Protein 4CHL (pdb70)

Radius of gyration: 22.46 Å; Cα contacts (8 Å, |Δi|>4): 1133; chains: 2; bounding box: 55×58×50 Å

CATH classification: 3.60.15.10

Foldseek 3Di:
DPADDKDWDWDADPPLQFTKIWIARLVQLEIEIEQAAQVCLVVVLVVSVVSVHQYAEHEYQAQDQRGAGNRVVNCVSRPNHWYEFAVQRLADTPYHDDQQDWDDTPPKIWHWHQQAALANGGIWTAIPVLQEIEGEQLDDDLEGHQQPDNVGALLSSLCSCVPPPLVGDFNRKYAYRGDDPPDGIDTSVCCCPRNPQSVDDSVSNRPVSVVPPDDDHPRRVFRRVCRSHCDTD/DDPDDDWDWDWDADPPLQFIKIWTADLVVQEIEIEQAFQVCLVVVLVVSVVSVHAYQEYEYQAQDQRGQGNRVVNCVSHPNYWYEFAVQNLADTRYHDDQQDWDDHDPKIWHWHQQAALENGGTKTAIPVLQEIEREQLDDDLEGHAQPDNVGHLLSSLCSCVVPPLPGDFNRKYAYRHDDDPDGIDGSVCCCVRNPQSVDDSVSNRVVSVPPPDDDHPRNVPRRVCRSHCDDDDD

Organism: Homo sapiens (NCBI:txid9606)

Structure (mmCIF, N/CA/C/O backbone):
data_4CHL
#
_entry.id   4CHL
#
_cell.length_a   73.940
_cell.length_b   124.930
_cell.length_c   63.090
_cell.angle_alpha   90.00
_cell.angle_beta   90.00
_cell.angle_gamma   90.00
#
_symmetry.space_group_name_H-M   'P 21 21 21'
#
loop_
_entity.id
_entity.type
_entity.pdbx_description
1 polymer 'PERSULFIDE DIOXYGENASE ETHE1, MITOCHONDRIAL'
2 non-polymer 'FE (III) ION'
3 water water
#
loop_
_atom_site.group_PDB
_atom_site.id
_atom_site.type_symbol
_atom_site.label_atom_id
_atom_site.label_alt_id
_atom_site.label_comp_id
_atom_site.label_asym_id
_atom_site.label_entity_id
_atom_site.label_seq_id
_atom_site.pdbx_PDB_ins_code
_atom_site.Cartn_x
_atom_site.Cartn_y
_atom_site.Cartn_z
_atom_site.occupancy
_atom_site.B_iso_or_equiv
_atom_site.auth_seq_id
_atom_site.auth_comp_id
_atom_site.auth_asym_id
_atom_site.auth_atom_id
_atom_site.pdbx_PDB_model_num
ATOM 1 N N . PRO A 1 2 ? 24.784 -46.891 4.935 1.00 89.36 18 PRO A N 1
ATOM 2 C CA . PRO A 1 2 ? 24.365 -46.478 3.593 1.00 89.53 18 PRO A CA 1
ATOM 3 C C . PRO A 1 2 ? 25.405 -45.576 2.928 1.00 88.96 18 PRO A C 1
ATOM 4 O O . PRO A 1 2 ? 25.227 -44.358 2.870 1.00 88.91 18 PRO A O 1
ATOM 8 N N . VAL A 1 3 ? 26.485 -46.182 2.441 1.00 87.51 19 VAL A N 1
ATOM 9 C CA . VAL A 1 3 ? 27.547 -45.445 1.756 1.00 86.56 19 VAL A CA 1
ATOM 10 C C . VAL A 1 3 ? 27.556 -45.760 0.263 1.00 83.23 19 VAL A C 1
ATOM 11 O O . VAL A 1 3 ? 27.811 -44.881 -0.561 1.00 84.15 19 VAL A O 1
ATOM 15 N N . ASP A 1 4 ? 27.285 -47.014 -0.081 1.00 77.83 20 ASP A N 1
ATOM 16 C CA . ASP A 1 4 ? 27.133 -47.400 -1.476 1.00 72.36 20 ASP A CA 1
ATOM 17 C C . ASP A 1 4 ? 25.899 -46.708 -2.039 1.00 67.43 20 ASP A C 1
ATOM 18 O O . ASP A 1 4 ? 24.953 -46.422 -1.305 1.00 65.24 20 ASP A O 1
ATOM 20 N N . ALA A 1 5 ? 25.913 -46.431 -3.338 1.00 66.81 21 ALA A N 1
ATOM 21 C CA . ALA A 1 5 ? 24.810 -45.717 -3.971 1.00 65.49 21 ALA A CA 1
ATOM 22 C C . ALA A 1 5 ? 23.549 -46.573 -3.963 1.00 63.84 21 ALA A C 1
ATOM 23 O O . ALA A 1 5 ? 23.631 -47.802 -3.978 1.00 65.40 21 ALA A O 1
ATOM 25 N N . PRO A 1 6 ? 22.372 -45.929 -3.941 1.00 60.67 22 PRO A N 1
ATOM 26 C CA . PRO A 1 6 ? 21.130 -46.705 -3.947 1.00 59.30 22 PRO A CA 1
ATOM 27 C C . PRO A 1 6 ? 20.876 -47.336 -5.311 1.00 57.90 22 PRO A C 1
ATOM 28 O O . PRO A 1 6 ? 21.415 -46.863 -6.313 1.00 57.88 22 PRO A O 1
ATOM 32 N N . ILE A 1 7 ? 20.071 -48.391 -5.347 1.00 53.52 23 ILE A N 1
ATOM 33 C CA . ILE A 1 7 ? 19.754 -49.051 -6.604 1.00 51.92 23 ILE A CA 1
ATOM 34 C C . ILE A 1 7 ? 18.946 -48.116 -7.493 1.00 50.07 23 ILE A C 1
ATOM 35 O O . ILE A 1 7 ? 18.130 -47.335 -7.003 1.00 49.77 23 ILE A O 1
ATOM 40 N N . LEU A 1 8 ? 19.189 -48.184 -8.797 1.00 49.12 24 LEU A N 1
ATOM 41 C CA . LEU A 1 8 ? 18.371 -47.455 -9.753 1.00 47.45 24 LEU A CA 1
ATOM 42 C C . LEU A 1 8 ? 17.174 -48.325 -10.107 1.00 48.13 24 LEU A C 1
ATOM 43 O O . LEU A 1 8 ? 17.319 -49.522 -10.359 1.00 47.39 24 LEU A O 1
ATOM 48 N N . LEU A 1 9 ? 15.993 -47.716 -10.114 1.00 47.66 25 LEU A N 1
ATOM 49 C CA . LEU A 1 9 ? 14.763 -48.424 -10.438 1.00 44.33 25 LEU A CA 1
ATOM 50 C C . LEU A 1 9 ? 13.826 -47.531 -11.238 1.00 42.16 25 LEU A C 1
ATOM 51 O O . LEU A 1 9 ? 13.499 -46.422 -10.814 1.00 42.98 25 LEU A O 1
ATOM 56 N N . ARG A 1 10 ? 13.402 -48.025 -12.398 1.00 40.59 26 ARG A N 1
ATOM 57 C CA . ARG A 1 10 ? 12.435 -47.321 -13.234 1.00 38.82 26 ARG A CA 1
ATOM 58 C C . ARG A 1 10 ? 11.310 -48.256 -13.649 1.00 39.36 26 ARG A C 1
ATOM 59 O O . ARG A 1 10 ? 11.550 -49.329 -14.201 1.00 42.39 26 ARG A O 1
ATOM 67 N N . GLN A 1 11 ? 10.083 -47.831 -13.376 1.00 37.55 27 GLN A N 1
ATOM 68 C CA . GLN A 1 11 ? 8.896 -48.599 -13.714 1.00 36.19 27 GLN A CA 1
ATOM 69 C C . GLN A 1 11 ? 8.214 -47.974 -14.924 1.00 35.05 27 GLN A C 1
ATOM 70 O O . GLN A 1 11 ? 7.713 -46.857 -14.842 1.00 35.81 27 GLN A O 1
ATOM 76 N N . MET A 1 12 ? 8.208 -48.690 -16.046 1.00 36.15 28 MET A N 1
ATOM 77 C CA . MET A 1 12 ? 7.487 -48.246 -17.237 1.00 36.76 28 MET A CA 1
ATOM 78 C C . MET A 1 12 ? 6.150 -48.956 -17.339 1.00 36.60 28 MET A C 1
ATOM 79 O O . MET A 1 12 ? 5.992 -50.070 -16.837 1.00 33.71 28 MET A O 1
ATOM 84 N N . PHE A 1 13 ? 5.199 -48.309 -18.005 1.00 37.00 29 PHE A N 1
ATOM 85 C CA . PHE A 1 13 ? 3.840 -48.825 -18.116 1.00 39.18 29 PHE A CA 1
ATOM 86 C C . PHE A 1 13 ? 3.365 -48.837 -19.567 1.00 42.27 29 PHE A C 1
ATOM 87 O O . PHE A 1 13 ? 3.475 -47.833 -20.272 1.00 42.77 29 PHE A O 1
ATOM 95 N N . GLU A 1 14 ? 2.846 -49.983 -20.005 1.00 42.69 30 GLU A N 1
ATOM 96 C CA . GLU A 1 14 ? 2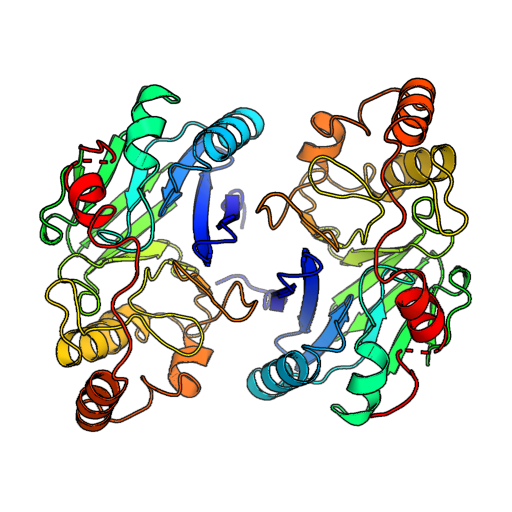.308 -50.129 -21.353 1.00 45.14 30 GLU A CA 1
ATOM 97 C C . GLU A 1 14 ? 0.779 -50.083 -21.275 1.00 44.87 30 GLU A C 1
ATOM 98 O O . GLU A 1 14 ? 0.156 -51.027 -20.785 1.00 43.45 30 GLU A O 1
ATOM 104 N N . PRO A 1 15 ? 0.167 -48.984 -21.760 1.00 40.31 31 PRO A N 1
ATOM 105 C CA . PRO A 1 15 ? -1.251 -48.712 -21.475 1.00 41.77 31 PRO A CA 1
ATOM 106 C C . PRO A 1 15 ? -2.265 -49.770 -21.937 1.00 42.67 31 PRO A C 1
ATOM 107 O O . PRO A 1 15 ? -3.155 -50.106 -21.154 1.00 43.94 31 PRO A O 1
ATOM 111 N N . VAL A 1 16 ? -2.154 -50.283 -23.160 1.00 42.17 32 VAL A N 1
ATOM 112 C CA . VAL A 1 16 ? -3.169 -51.210 -23.668 1.00 45.47 32 VAL A CA 1
ATOM 113 C C . VAL A 1 16 ? -3.085 -52.570 -22.973 1.00 47.82 32 VAL A C 1
ATOM 114 O O . VAL A 1 16 ? -4.105 -53.164 -22.628 1.00 51.11 32 VAL A O 1
ATOM 118 N N . SER A 1 17 ? -1.864 -53.047 -22.763 1.00 46.51 33 SER A N 1
ATOM 119 C CA . SER A 1 17 ? -1.635 -54.338 -22.126 1.00 43.74 33 SER A CA 1
ATOM 120 C C . SER A 1 17 ? -1.695 -54.223 -20.608 1.00 42.23 33 SER A C 1
ATOM 121 O O . SER A 1 17 ? -1.873 -55.222 -19.911 1.00 38.35 33 SER A O 1
ATOM 124 N N . CYS A 1 18 ? -1.548 -52.996 -20.112 1.00 41.90 34 CYS A N 1
ATOM 125 C CA . CYS A 1 18 ? -1.427 -52.728 -18.681 1.00 39.55 34 CYS A CA 1
ATOM 126 C C . CYS A 1 18 ? -0.216 -53.445 -18.082 1.00 37.34 34 CYS A C 1
ATOM 127 O O . CYS A 1 18 ? -0.245 -53.861 -16.927 1.00 39.06 34 CYS A O 1
ATOM 130 N N . THR A 1 19 ? 0.849 -53.571 -18.869 1.00 36.66 35 THR A N 1
ATOM 131 C CA . THR A 1 19 ? 2.060 -54.266 -18.431 1.00 38.37 35 THR A CA 1
ATOM 132 C C . THR A 1 19 ? 3.063 -53.323 -17.773 1.00 39.02 35 THR A C 1
ATOM 133 O O . THR A 1 19 ? 3.212 -52.171 -18.185 1.00 41.23 35 THR A O 1
ATOM 137 N N . PHE A 1 20 ? 3.749 -53.829 -16.750 1.00 38.35 36 PHE A N 1
ATOM 138 C CA . PHE A 1 20 ? 4.830 -53.097 -16.096 1.00 39.22 36 PHE A CA 1
ATOM 139 C C . PHE A 1 20 ? 6.193 -53.670 -16.478 1.00 38.04 36 PHE A C 1
ATOM 140 O O . PHE A 1 20 ? 6.498 -54.820 -16.167 1.00 39.94 36 PHE A O 1
ATOM 148 N N . THR A 1 21 ? 7.004 -52.860 -17.151 1.00 35.58 37 THR A N 1
ATOM 149 C CA . THR A 1 21 ? 8.400 -53.193 -17.410 1.00 33.58 37 THR A CA 1
ATOM 150 C C . THR A 1 21 ? 9.247 -52.524 -16.336 1.00 33.13 37 THR A C 1
ATOM 151 O O . THR A 1 21 ? 8.993 -51.375 -15.974 1.00 35.20 37 THR A O 1
ATOM 155 N N . TYR A 1 22 ? 10.247 -53.238 -15.827 1.00 31.67 38 TYR A N 1
ATOM 156 C CA . TYR A 1 22 ? 11.107 -52.712 -14.768 1.00 33.74 38 TYR A CA 1
ATOM 157 C C . TYR A 1 22 ? 12.576 -52.704 -15.168 1.00 36.04 38 TYR A C 1
ATOM 158 O O . TYR A 1 22 ? 13.148 -53.746 -15.486 1.00 36.48 38 TYR A O 1
ATOM 167 N N . LEU A 1 23 ? 13.177 -51.518 -15.141 1.00 38.60 39 LEU A N 1
ATOM 168 C CA . LEU A 1 23 ? 14.611 -51.364 -15.359 1.00 38.24 39 LEU A CA 1
ATOM 169 C C . LEU A 1 23 ? 15.322 -51.238 -14.018 1.00 38.94 39 LEU A C 1
ATOM 170 O O . LEU A 1 23 ? 15.041 -50.327 -13.245 1.00 40.63 39 LEU A O 1
ATOM 175 N N . LEU A 1 24 ? 16.237 -52.165 -13.750 1.00 42.80 40 LEU A N 1
ATOM 176 C CA . LEU A 1 24 ? 17.053 -52.142 -12.540 1.00 46.42 40 LEU A CA 1
ATOM 177 C C . LEU A 1 24 ? 18.511 -51.955 -12.930 1.00 44.32 40 LEU A C 1
ATOM 178 O O . LEU A 1 24 ? 18.994 -52.611 -13.852 1.00 42.44 40 LEU A O 1
ATOM 183 N N . GLY A 1 25 ? 19.210 -51.068 -12.226 1.00 43.87 41 GLY A N 1
ATOM 184 C CA . GLY A 1 25 ? 20.602 -50.789 -12.535 1.00 42.71 41 GLY A CA 1
ATOM 185 C C . GLY A 1 25 ? 21.458 -50.448 -11.333 1.00 41.18 41 GLY A C 1
ATOM 186 O O . GLY A 1 25 ? 20.958 -49.992 -10.304 1.00 38.83 41 GLY A O 1
ATOM 187 N N . ASP A 1 26 ? 22.760 -50.686 -11.476 1.00 43.31 42 ASP A N 1
ATOM 188 C CA . ASP A 1 26 ? 23.751 -50.275 -10.490 1.00 47.26 42 ASP A CA 1
ATOM 189 C C . ASP A 1 26 ? 24.390 -48.978 -10.975 1.00 50.04 42 ASP A C 1
ATOM 190 O O . ASP A 1 26 ? 25.020 -48.947 -12.032 1.00 49.55 42 ASP A O 1
ATOM 195 N N . ARG A 1 27 ? 24.226 -47.911 -10.200 1.00 53.79 43 ARG A N 1
ATOM 196 C CA . ARG A 1 27 ? 24.693 -46.589 -10.607 1.00 57.61 43 ARG A CA 1
ATOM 197 C C . ARG A 1 27 ? 26.212 -46.526 -10.737 1.00 58.17 43 ARG A C 1
ATOM 198 O O . ARG A 1 27 ? 26.739 -45.786 -11.568 1.00 57.77 43 ARG A O 1
ATOM 206 N N . GLU A 1 28 ? 26.910 -47.306 -9.919 1.00 58.69 44 GLU A N 1
ATOM 207 C CA . GLU A 1 28 ? 28.368 -47.263 -9.870 1.00 58.04 44 GLU A CA 1
ATOM 208 C C . GLU A 1 28 ? 29.006 -48.217 -10.880 1.00 51.37 44 GLU A C 1
ATOM 209 O O . GLU A 1 28 ? 30.078 -47.940 -11.416 1.00 48.73 44 GLU A O 1
ATOM 215 N N . SER A 1 29 ? 28.338 -49.337 -11.137 1.00 49.55 45 SER A N 1
ATOM 216 C CA . SER A 1 29 ? 28.824 -50.330 -12.090 1.00 46.71 45 SER A CA 1
ATOM 217 C C . SER A 1 29 ? 28.256 -50.096 -13.486 1.00 44.24 45 SER A C 1
ATOM 218 O O . SER A 1 29 ? 28.792 -50.601 -14.473 1.00 41.45 45 SER A O 1
ATOM 221 N N . ARG A 1 30 ? 27.167 -49.335 -13.558 1.00 48.23 46 ARG A N 1
ATOM 222 C CA . ARG A 1 30 ? 26.497 -49.043 -14.823 1.00 51.06 46 ARG A CA 1
ATOM 223 C C . ARG A 1 30 ? 25.898 -50.300 -15.457 1.00 53.82 46 ARG A C 1
ATOM 224 O O . ARG A 1 30 ? 25.513 -50.288 -16.626 1.00 55.86 46 ARG A O 1
ATOM 226 N N . GLU A 1 31 ? 25.815 -51.377 -14.679 1.00 53.37 47 GLU A N 1
ATOM 227 C CA . GLU A 1 31 ? 25.243 -52.633 -15.152 1.00 51.34 47 GLU A CA 1
ATOM 228 C C . GLU A 1 31 ? 23.763 -52.693 -14.808 1.00 46.95 47 GLU A C 1
ATOM 229 O O . GLU A 1 31 ? 23.361 -52.289 -13.715 1.00 44.99 47 GLU A O 1
ATOM 235 N N . ALA A 1 32 ? 22.957 -53.204 -15.737 1.00 44.64 48 ALA A N 1
ATOM 236 C CA . ALA A 1 32 ? 21.506 -53.182 -15.583 1.00 42.51 48 ALA A CA 1
ATOM 237 C C . ALA A 1 32 ? 20.831 -54.464 -16.057 1.00 44.32 48 ALA A C 1
ATOM 238 O O . ALA A 1 32 ? 21.402 -55.246 -16.821 1.00 44.68 48 ALA A O 1
ATOM 240 N N . VAL A 1 33 ? 19.604 -54.663 -15.582 1.00 44.43 49 VAL A N 1
ATOM 241 C CA . VAL A 1 33 ? 18.735 -55.730 -16.060 1.00 42.61 49 VAL A CA 1
ATOM 242 C C . VAL A 1 33 ? 17.366 -55.130 -16.351 1.00 41.72 49 VAL A C 1
ATOM 243 O O . VAL A 1 33 ? 17.077 -54.006 -15.937 1.00 40.60 49 VAL A O 1
ATOM 247 N N . LEU A 1 34 ? 16.524 -55.881 -17.053 1.00 40.80 50 LEU A N 1
ATOM 248 C CA . LEU A 1 34 ? 15.224 -55.378 -17.479 1.00 40.08 50 LEU A CA 1
ATOM 249 C C . LEU A 1 34 ? 14.177 -56.485 -17.382 1.00 39.93 50 LEU A C 1
ATOM 250 O O . LEU A 1 34 ? 14.283 -57.508 -18.059 1.00 39.43 50 LEU A O 1
ATOM 255 N N . ILE A 1 35 ? 13.172 -56.272 -16.536 1.00 39.35 51 ILE A N 1
ATOM 256 C CA . ILE A 1 35 ? 12.171 -57.298 -16.246 1.00 37.55 51 ILE A CA 1
ATOM 257 C C . ILE A 1 35 ? 10.897 -57.091 -17.061 1.00 37.07 51 ILE A C 1
ATOM 258 O O . ILE A 1 35 ? 10.296 -56.016 -17.030 1.00 37.72 51 ILE A O 1
ATOM 263 N N . ASP A 1 36 ? 10.491 -58.138 -17.775 1.00 35.86 52 ASP A N 1
ATOM 264 C CA . ASP A 1 36 ? 9.268 -58.127 -18.580 1.00 39.45 52 ASP A CA 1
ATOM 265 C C . ASP A 1 36 ? 9.186 -56.928 -19.524 1.00 40.56 52 ASP A C 1
ATOM 266 O O . ASP A 1 36 ? 8.272 -56.110 -19.420 1.00 39.49 52 ASP A O 1
ATOM 271 N N . PRO A 1 37 ? 10.147 -56.824 -20.453 1.00 41.10 53 PRO A N 1
ATOM 272 C CA . PRO A 1 37 ? 10.119 -55.767 -21.466 1.00 40.75 53 PRO A CA 1
ATOM 273 C C . PRO A 1 37 ? 9.132 -56.109 -22.574 1.00 39.53 53 PRO A C 1
ATOM 274 O O . PRO A 1 37 ? 9.003 -57.278 -22.931 1.00 40.18 53 PRO A O 1
ATOM 278 N N . VAL A 1 38 ? 8.448 -55.101 -23.104 1.00 41.17 54 VAL A N 1
ATOM 279 C CA . VAL A 1 38 ? 7.450 -55.308 -24.148 1.00 40.21 54 VAL A CA 1
ATOM 280 C C . VAL A 1 38 ? 8.022 -54.890 -25.502 1.00 38.53 54 VAL A C 1
ATOM 281 O O . VAL A 1 38 ? 8.838 -53.971 -25.583 1.00 37.83 54 VAL A O 1
ATOM 285 N N . LEU A 1 39 ? 7.594 -55.575 -26.558 1.00 49.56 55 LEU A N 1
ATOM 286 C CA . LEU A 1 39 ? 8.111 -55.332 -27.902 1.00 50.92 55 LEU A CA 1
ATOM 287 C C . LEU A 1 39 ? 7.815 -53.915 -28.392 1.00 49.15 55 LEU A C 1
ATOM 288 O O . LEU A 1 39 ? 8.690 -53.253 -28.952 1.00 48.07 55 LEU A O 1
ATOM 293 N N . GLU A 1 40 ? 6.583 -53.457 -28.189 1.00 49.28 56 GLU A N 1
ATOM 294 C CA . GLU A 1 40 ? 6.153 -52.158 -28.704 1.00 49.93 56 GLU A CA 1
ATOM 295 C C . GLU A 1 40 ? 6.922 -50.999 -28.071 1.00 47.73 56 GLU A C 1
ATOM 296 O O . GLU A 1 40 ? 6.921 -49.890 -28.603 1.00 48.02 56 GLU A O 1
ATOM 298 N N . THR A 1 41 ? 7.575 -51.263 -26.942 1.00 45.19 57 THR A N 1
ATOM 299 C CA . THR A 1 41 ? 8.286 -50.229 -26.194 1.00 45.34 57 THR A CA 1
ATOM 300 C C . THR A 1 41 ? 9.765 -50.565 -25.999 1.00 45.12 57 THR A C 1
ATOM 301 O O . THR A 1 41 ? 10.440 -49.967 -25.159 1.00 43.97 57 THR A O 1
ATOM 305 N N . ALA A 1 42 ? 10.274 -51.514 -26.778 1.00 44.17 58 ALA A N 1
ATOM 306 C CA . ALA A 1 42 ? 11.679 -51.895 -26.671 1.00 43.65 58 ALA A CA 1
ATOM 307 C C . ALA A 1 42 ? 12.618 -50.745 -27.056 1.00 43.09 58 ALA A C 1
ATOM 308 O O . ALA A 1 42 ? 13.550 -50.439 -26.311 1.00 43.16 58 ALA A O 1
ATOM 310 N N . PRO A 1 43 ? 12.384 -50.109 -28.220 1.00 43.15 59 PRO A N 1
ATOM 311 C CA . PRO A 1 43 ? 13.198 -48.941 -28.582 1.00 44.38 59 PRO A CA 1
ATOM 312 C C . PRO A 1 43 ? 13.216 -47.858 -27.502 1.00 44.00 59 PRO A C 1
ATOM 313 O O . PRO A 1 43 ? 14.271 -47.282 -27.229 1.00 43.93 59 PRO A O 1
ATOM 317 N N . ARG A 1 44 ? 12.060 -47.587 -26.905 1.00 43.74 60 ARG A N 1
ATOM 318 C CA . ARG A 1 44 ? 11.974 -46.645 -25.797 1.00 43.54 60 ARG A CA 1
ATOM 319 C C . ARG A 1 44 ? 12.885 -47.092 -24.659 1.00 47.58 60 ARG A C 1
ATOM 320 O O . ARG A 1 44 ? 13.657 -46.297 -24.125 1.00 50.80 60 ARG A O 1
ATOM 328 N N . ASP A 1 45 ? 12.790 -48.367 -24.292 1.00 49.16 61 ASP A N 1
ATOM 329 C CA . ASP A 1 45 ? 13.593 -48.911 -23.202 1.00 49.75 61 ASP A CA 1
ATOM 330 C C . ASP A 1 45 ? 15.083 -48.794 -23.505 1.00 48.30 61 ASP A C 1
ATOM 331 O O . ASP A 1 45 ? 15.868 -48.381 -22.652 1.00 47.72 61 ASP A O 1
ATOM 336 N N . ALA A 1 46 ? 15.465 -49.159 -24.723 1.00 46.61 62 ALA A N 1
ATOM 337 C CA . ALA A 1 46 ? 16.859 -49.095 -25.140 1.00 45.31 62 ALA A CA 1
ATOM 338 C C . ALA A 1 46 ? 17.381 -47.661 -25.090 1.00 45.23 62 ALA A C 1
ATOM 339 O O . ALA A 1 46 ? 18.499 -47.413 -24.636 1.00 45.85 62 ALA A O 1
ATOM 341 N N . GLN A 1 47 ? 16.566 -46.721 -25.558 1.00 43.27 63 GLN A N 1
ATOM 342 C CA . GLN A 1 47 ? 16.955 -45.316 -25.572 1.00 44.60 63 GLN A CA 1
ATOM 343 C C . GLN A 1 47 ? 17.186 -44.802 -24.154 1.00 41.74 63 GLN A C 1
ATOM 344 O O . GLN A 1 47 ? 18.126 -44.046 -23.907 1.00 42.28 63 GLN A O 1
ATOM 350 N N . LEU A 1 48 ? 16.326 -45.213 -23.228 1.00 38.68 64 LEU A N 1
ATOM 351 C CA . LEU A 1 48 ? 16.452 -44.792 -21.837 1.00 38.38 64 LEU A CA 1
ATOM 352 C C . LEU A 1 48 ? 17.728 -45.356 -21.218 1.00 39.49 64 LEU A C 1
ATOM 353 O O . LEU A 1 48 ? 18.400 -44.682 -20.437 1.00 38.67 64 LEU A O 1
ATOM 358 N N . ILE A 1 49 ? 18.052 -46.597 -21.570 1.00 38.29 65 ILE A N 1
ATOM 359 C CA . ILE A 1 49 ? 19.248 -47.255 -21.055 1.00 39.38 65 ILE A CA 1
ATOM 360 C C . ILE A 1 49 ? 20.503 -46.490 -21.469 1.00 42.40 65 ILE A C 1
ATOM 361 O O . ILE A 1 49 ? 21.392 -46.253 -20.651 1.00 41.96 65 ILE A O 1
ATOM 366 N N . LYS A 1 50 ? 20.571 -46.104 -22.739 1.00 46.17 66 LYS A N 1
ATOM 367 C CA . LYS A 1 50 ? 21.702 -45.330 -23.236 1.00 49.97 66 LYS A CA 1
ATOM 368 C C . LYS A 1 50 ? 21.745 -43.950 -22.590 1.00 50.11 66 LYS A C 1
ATOM 369 O O . LYS A 1 50 ? 22.816 -43.467 -22.222 1.00 50.90 66 LYS A O 1
ATOM 375 N N . GLU A 1 51 ? 20.580 -43.321 -22.449 1.00 49.10 67 GLU A N 1
ATOM 376 C CA . GLU A 1 51 ? 20.491 -42.001 -21.828 1.00 47.78 67 GLU A CA 1
ATOM 377 C C . GLU A 1 51 ? 21.004 -42.032 -20.390 1.00 45.97 67 GLU A C 1
ATOM 378 O O . GLU A 1 51 ? 21.664 -41.096 -19.938 1.00 45.33 67 GLU A O 1
ATOM 384 N N . LEU A 1 52 ? 20.700 -43.113 -19.679 1.00 39.66 68 LEU A N 1
ATOM 385 C CA . LEU A 1 52 ? 21.139 -43.276 -18.298 1.00 37.34 68 LEU A CA 1
ATOM 386 C C . LEU A 1 52 ? 22.592 -43.738 -18.221 1.00 37.94 68 LEU A C 1
ATOM 387 O O . LEU A 1 52 ? 23.186 -43.758 -17.142 1.00 39.25 68 LEU A O 1
ATOM 392 N N . GLY A 1 53 ? 23.160 -44.111 -19.365 1.00 36.96 69 GLY A N 1
ATOM 393 C CA . GLY A 1 53 ? 24.545 -44.543 -19.422 1.00 38.07 69 GLY A CA 1
ATOM 394 C C . GLY A 1 53 ? 24.745 -45.923 -18.825 1.00 40.86 69 GLY A C 1
ATOM 395 O O . GLY A 1 53 ? 25.802 -46.223 -18.267 1.00 41.76 69 GLY A O 1
ATOM 396 N N . LEU A 1 54 ? 23.723 -46.764 -18.946 1.00 42.97 70 LEU A N 1
ATOM 397 C CA . LEU A 1 54 ? 23.768 -48.121 -18.414 1.00 43.78 70 LEU A CA 1
ATOM 398 C C . LEU A 1 54 ? 24.101 -49.124 -19.511 1.00 46.01 70 LEU A C 1
ATOM 399 O O . LEU A 1 54 ? 23.959 -48.831 -20.700 1.00 47.16 70 LEU A O 1
ATOM 404 N N . ARG A 1 55 ? 24.552 -50.304 -19.097 1.00 48.29 71 ARG A N 1
ATOM 405 C CA . ARG A 1 55 ? 24.781 -51.415 -20.011 1.00 51.42 71 ARG A CA 1
ATOM 406 C C . ARG A 1 55 ? 23.874 -52.567 -19.608 1.00 47.25 71 ARG A C 1
ATOM 407 O O . ARG A 1 55 ? 24.034 -53.146 -18.534 1.00 45.95 71 ARG A O 1
ATOM 415 N N . LEU A 1 56 ? 22.916 -52.890 -20.470 1.00 44.29 72 LEU A N 1
ATOM 416 C CA . LEU A 1 56 ? 21.956 -53.945 -20.178 1.00 42.88 72 LEU A CA 1
ATOM 417 C C . LEU A 1 56 ? 22.616 -55.312 -20.296 1.00 41.33 72 LEU A C 1
ATOM 418 O O . LEU A 1 56 ? 23.155 -55.660 -21.346 1.00 40.80 72 LEU A O 1
ATOM 423 N N . LEU A 1 57 ? 22.574 -56.080 -19.212 1.00 41.60 73 LEU A N 1
ATOM 424 C CA . LEU A 1 57 ? 23.155 -57.419 -19.193 1.00 42.06 73 LEU A CA 1
ATOM 425 C C . LEU A 1 57 ? 22.111 -58.478 -19.517 1.00 40.03 73 LEU A C 1
ATOM 426 O O . LEU A 1 57 ? 22.374 -59.392 -20.295 1.00 39.97 73 LEU A O 1
ATOM 431 N N . TYR A 1 58 ? 20.929 -58.349 -18.918 1.00 39.50 74 TYR A N 1
ATOM 432 C CA . TYR A 1 58 ? 19.877 -59.345 -19.077 1.00 39.28 74 TYR A CA 1
ATOM 433 C C . TYR A 1 58 ? 18.506 -58.728 -19.322 1.00 37.42 74 TYR A C 1
ATOM 434 O O . TYR A 1 58 ? 18.082 -57.825 -18.604 1.00 35.69 74 TYR A O 1
ATOM 443 N N . ALA A 1 59 ? 17.823 -59.229 -20.347 1.00 38.24 75 ALA A N 1
ATOM 444 C CA . ALA A 1 59 ? 16.408 -58.952 -20.546 1.00 38.50 75 ALA A CA 1
ATOM 445 C C . ALA A 1 59 ? 15.631 -60.155 -20.021 1.00 38.35 75 ALA A C 1
ATOM 446 O O . ALA A 1 59 ? 15.644 -61.228 -20.620 1.00 35.75 75 ALA A O 1
ATOM 448 N N . VAL A 1 60 ? 14.953 -59.959 -18.896 1.00 39.34 76 VAL A N 1
ATOM 449 C CA . VAL A 1 60 ? 14.395 -61.059 -18.118 1.00 38.31 76 VAL A CA 1
ATOM 450 C C . VAL A 1 60 ? 12.871 -61.075 -18.174 1.00 38.94 76 VAL A C 1
ATOM 451 O O . VAL A 1 60 ? 12.233 -60.024 -18.133 1.00 40.51 76 VAL A O 1
ATOM 455 N N . ASN A 1 61 ? 12.299 -62.273 -18.267 1.00 38.72 77 ASN A N 1
ATOM 456 C CA . ASN A 1 61 ? 10.849 -62.449 -18.224 1.00 39.31 77 ASN A CA 1
ATOM 457 C C . ASN A 1 61 ? 10.408 -63.274 -17.021 1.00 40.45 77 ASN A C 1
ATOM 458 O O . ASN A 1 61 ? 10.992 -64.313 -16.722 1.00 40.41 77 ASN A O 1
ATOM 463 N N . THR A 1 62 ? 9.370 -62.804 -16.336 1.00 41.51 78 THR A N 1
ATOM 464 C CA . THR A 1 62 ? 8.842 -63.504 -15.170 1.00 41.65 78 THR A CA 1
ATOM 465 C C . THR A 1 62 ? 8.170 -64.809 -15.583 1.00 42.02 78 THR A C 1
ATOM 466 O O . THR A 1 62 ? 8.226 -65.803 -14.859 1.00 43.81 78 THR A O 1
ATOM 470 N N . HIS A 1 63 ? 7.535 -64.799 -16.751 1.00 40.80 79 HIS A N 1
ATOM 471 C CA . HIS A 1 63 ? 6.903 -65.995 -17.298 1.00 36.38 79 HIS A CA 1
ATOM 472 C C . HIS A 1 63 ? 6.607 -65.805 -18.781 1.00 39.31 79 HIS A C 1
ATOM 473 O O . HIS A 1 63 ? 6.934 -64.768 -19.361 1.00 38.79 79 HIS A O 1
ATOM 480 N N . CYS A 1 64 ? 5.992 -66.812 -19.393 1.00 42.36 80 CYS A N 1
ATOM 481 C CA . CYS A 1 64 ? 5.580 -66.717 -20.788 1.00 43.41 80 CYS A CA 1
ATOM 482 C C . CYS A 1 64 ? 4.261 -65.960 -20.872 1.00 41.92 80 CYS A C 1
ATOM 483 O O . CYS A 1 64 ? 3.218 -66.468 -20.464 1.00 42.03 80 CYS A O 1
ATOM 486 N N . HIS A 1 65 ? 4.314 -64.743 -21.403 1.00 42.06 81 HIS A N 1
ATOM 487 C CA . HIS A 1 65 ? 3.154 -63.858 -21.407 1.00 40.63 81 HIS A CA 1
ATOM 488 C C . HIS A 1 65 ? 2.139 -64.223 -22.488 1.00 41.65 81 HIS A C 1
ATOM 489 O O . HIS A 1 65 ? 2.506 -64.644 -23.586 1.00 44.26 81 HIS A O 1
ATOM 496 N N . ALA A 1 66 ? 0.860 -64.055 -22.160 1.00 40.04 82 ALA A N 1
ATOM 497 C CA . ALA A 1 66 ? -0.234 -64.334 -23.087 1.00 39.82 82 ALA A CA 1
ATOM 498 C C . ALA A 1 66 ? -0.921 -63.048 -23.546 1.00 40.44 82 ALA A C 1
ATOM 499 O O . ALA A 1 66 ? -1.812 -63.083 -24.396 1.00 41.26 82 ALA A O 1
ATOM 501 N N . ASP A 1 67 ? -0.498 -61.917 -22.988 1.00 39.37 83 ASP A N 1
ATOM 502 C CA . ASP A 1 67 ? -1.175 -60.643 -23.210 1.00 38.87 83 ASP A CA 1
ATOM 503 C C . ASP A 1 67 ? -0.387 -59.719 -24.136 1.00 41.10 83 ASP A C 1
ATOM 504 O O . ASP A 1 67 ? -0.953 -58.805 -24.734 1.00 41.41 83 ASP A O 1
ATOM 509 N N . HIS A 1 68 ? 0.916 -59.955 -24.247 1.00 43.41 84 HIS A N 1
ATOM 510 C CA . HIS A 1 68 ? 1.775 -59.129 -25.088 1.00 42.70 84 HIS A CA 1
ATOM 511 C C . HIS A 1 68 ? 2.961 -59.938 -25.596 1.00 43.09 84 HIS A C 1
ATOM 512 O O . HIS A 1 68 ? 3.162 -61.080 -25.185 1.00 44.75 84 HIS A O 1
ATOM 519 N N . ILE A 1 69 ? 3.741 -59.332 -26.487 1.00 41.87 85 ILE A N 1
ATOM 520 C CA . ILE A 1 69 ? 4.940 -59.964 -27.022 1.00 40.58 85 ILE A CA 1
ATOM 521 C C . ILE A 1 69 ? 6.183 -59.369 -26.369 1.00 41.05 85 ILE A C 1
ATOM 522 O O . ILE A 1 69 ? 6.332 -58.147 -26.280 1.00 42.06 85 ILE A O 1
ATOM 527 N N . THR A 1 70 ? 7.069 -60.247 -25.914 1.00 40.07 86 THR A N 1
ATOM 528 C CA . THR A 1 70 ? 8.290 -59.837 -25.235 1.00 39.98 86 THR A CA 1
ATOM 529 C C . THR A 1 70 ? 9.184 -58.987 -26.132 1.00 41.13 86 THR A C 1
ATOM 530 O O . THR A 1 70 ? 9.311 -59.248 -27.329 1.00 40.96 86 THR A O 1
ATOM 534 N N . GLY A 1 71 ? 9.791 -57.962 -25.540 1.00 42.26 87 GLY A N 1
ATOM 535 C CA . GLY A 1 71 ? 10.765 -57.138 -26.234 1.00 42.76 87 GLY A CA 1
ATOM 536 C C . GLY A 1 71 ? 12.169 -57.684 -26.053 1.00 45.11 87 GLY A C 1
ATOM 537 O O . GLY A 1 71 ? 13.137 -57.108 -26.554 1.00 44.51 87 GLY A O 1
ATOM 538 N N . SER A 1 72 ? 12.276 -58.801 -25.336 1.00 41.38 88 SER A N 1
ATOM 539 C CA . SER A 1 72 ? 13.566 -59.414 -25.040 1.00 43.10 88 SER A CA 1
ATOM 540 C C . SER A 1 72 ? 14.310 -59.777 -26.318 1.00 43.71 88 SER A C 1
ATOM 541 O O . SER A 1 72 ? 15.527 -59.605 -26.409 1.00 42.88 88 SER A O 1
ATOM 544 N N . GLY A 1 73 ? 13.572 -60.285 -27.299 1.00 44.67 89 GLY A N 1
ATOM 545 C CA . GLY A 1 73 ? 14.144 -60.631 -28.587 1.00 44.03 89 GLY A CA 1
ATOM 546 C C . GLY A 1 73 ? 14.794 -59.435 -29.249 1.00 44.23 89 GLY A C 1
ATOM 547 O O . GLY A 1 73 ? 15.990 -59.443 -29.536 1.00 45.95 89 GLY A O 1
ATOM 548 N N . LEU A 1 74 ? 13.997 -58.398 -29.480 1.00 44.81 90 LEU A N 1
ATOM 549 C CA . LEU A 1 74 ? 14.463 -57.203 -30.175 1.00 46.97 90 LEU A CA 1
ATOM 550 C C . LEU A 1 74 ? 15.599 -56.497 -29.433 1.00 47.44 90 LEU A C 1
ATOM 551 O O . LEU A 1 74 ? 16.472 -55.892 -30.056 1.00 46.31 90 LEU A O 1
ATOM 556 N N . LEU A 1 75 ? 15.592 -56.580 -28.106 1.00 47.67 91 LEU A N 1
ATOM 557 C CA . LEU A 1 75 ? 16.614 -55.920 -27.298 1.00 46.35 91 LEU A CA 1
ATOM 558 C C . LEU A 1 75 ? 17.989 -56.569 -27.456 1.00 49.29 91 LEU A C 1
ATOM 559 O O . LEU A 1 75 ? 19.012 -55.929 -27.213 1.00 49.92 91 LEU A O 1
ATOM 564 N N . ARG A 1 76 ? 18.015 -57.835 -27.860 1.00 53.46 92 ARG A N 1
ATOM 565 C CA . ARG A 1 76 ? 19.277 -58.527 -28.110 1.00 56.57 92 ARG A CA 1
ATOM 566 C C . ARG A 1 76 ? 19.941 -57.995 -29.373 1.00 59.95 92 ARG A C 1
ATOM 567 O O . ARG A 1 76 ? 21.148 -58.150 -29.565 1.00 62.93 92 ARG A O 1
ATOM 575 N N . SER A 1 77 ? 19.144 -57.363 -30.229 1.00 59.49 93 SER A N 1
ATOM 576 C CA . SER A 1 77 ? 19.661 -56.726 -31.431 1.00 60.17 93 SER A CA 1
ATOM 577 C C . SER A 1 77 ? 20.111 -55.304 -31.122 1.00 57.17 93 SER A C 1
ATOM 578 O O . SER A 1 77 ? 21.230 -54.912 -31.450 1.00 58.28 93 SER A O 1
ATOM 581 N N . LEU A 1 78 ? 19.232 -54.541 -30.480 1.00 52.98 94 LEU A N 1
ATOM 582 C CA . LEU A 1 78 ? 19.481 -53.128 -30.208 1.00 51.13 94 LEU A CA 1
ATOM 583 C C . LEU A 1 78 ? 20.637 -52.907 -29.236 1.00 52.69 94 LEU A C 1
ATOM 584 O O . LEU A 1 78 ? 21.367 -51.923 -29.352 1.00 52.62 94 LEU A O 1
ATOM 589 N N . LEU A 1 79 ? 20.797 -53.820 -28.281 1.00 53.64 95 LEU A N 1
ATOM 590 C CA . LEU A 1 79 ? 21.856 -53.719 -27.280 1.00 54.75 95 LEU A CA 1
ATOM 591 C C . LEU A 1 79 ? 22.691 -54.995 -27.254 1.00 55.40 95 LEU A C 1
ATOM 592 O O . LEU A 1 79 ? 22.530 -55.822 -26.357 1.00 55.42 95 LEU A O 1
ATOM 597 N N . PRO A 1 80 ? 23.586 -55.160 -28.244 1.00 56.98 96 PRO A N 1
ATOM 598 C CA . PRO A 1 80 ? 24.427 -56.358 -28.335 1.00 59.53 96 PRO A CA 1
ATOM 599 C C . PRO A 1 80 ? 25.195 -56.629 -27.045 1.00 60.04 96 PRO A C 1
ATOM 600 O O . PRO A 1 80 ? 25.714 -55.697 -26.431 1.00 60.78 96 PRO A O 1
ATOM 604 N N . GLY A 1 81 ? 25.254 -57.896 -26.648 1.00 59.35 97 GLY A N 1
ATOM 605 C CA . GLY A 1 81 ? 25.914 -58.290 -25.417 1.00 58.16 97 GLY A CA 1
ATOM 606 C C . GLY A 1 81 ? 24.919 -58.723 -24.357 1.00 55.63 97 GLY A C 1
ATOM 607 O O . GLY A 1 81 ? 25.254 -59.506 -23.468 1.00 57.00 97 GLY A O 1
ATOM 608 N N . CYS A 1 82 ? 23.692 -58.218 -24.456 1.00 51.21 98 CYS A N 1
ATOM 609 C CA . CYS A 1 82 ? 22.648 -58.553 -23.494 1.00 49.23 98 CYS A CA 1
ATOM 610 C C . CYS A 1 82 ? 21.960 -59.859 -23.889 1.00 50.46 98 CYS A C 1
ATOM 611 O O . CYS A 1 82 ? 21.825 -60.164 -25.075 1.00 51.51 98 CYS A O 1
ATOM 614 N N . GLN A 1 83 ? 21.529 -60.621 -22.885 1.00 47.43 99 GLN A N 1
ATOM 615 C CA . GLN A 1 83 ? 20.984 -61.958 -23.098 1.00 44.52 99 GLN A CA 1
ATOM 616 C C . GLN A 1 83 ? 19.569 -62.076 -22.542 1.00 40.23 99 GLN A C 1
ATOM 617 O O . GLN A 1 83 ? 19.253 -61.497 -21.504 1.00 38.24 99 GLN A O 1
ATOM 623 N N . SER A 1 84 ? 18.721 -62.835 -23.232 1.00 38.23 100 SER A N 1
ATOM 624 C CA . SER A 1 84 ? 17.373 -63.110 -22.744 1.00 36.39 100 SER A CA 1
ATOM 625 C C . SER A 1 84 ? 17.412 -64.167 -21.644 1.00 34.85 100 SER A C 1
ATOM 626 O O . SER A 1 84 ? 18.227 -65.088 -21.687 1.00 35.21 100 SER A O 1
ATOM 629 N N . VAL A 1 85 ? 16.526 -64.026 -20.662 1.00 34.50 101 VAL A N 1
ATOM 630 C CA . VAL A 1 85 ? 16.480 -64.932 -19.517 1.00 35.50 101 VAL A CA 1
ATOM 631 C C . VAL A 1 85 ? 15.036 -65.258 -19.149 1.00 36.36 101 VAL A C 1
ATOM 632 O O . VAL A 1 85 ? 14.221 -64.357 -18.949 1.00 36.62 101 VAL A O 1
ATOM 636 N N . ILE A 1 86 ? 14.729 -66.549 -19.057 1.00 38.54 102 ILE A N 1
ATOM 637 C CA . ILE A 1 86 ? 13.400 -67.002 -18.659 1.00 38.47 102 ILE A CA 1
ATOM 638 C C . ILE A 1 86 ? 13.521 -68.343 -17.935 1.00 38.58 102 ILE A C 1
ATOM 639 O O . ILE A 1 86 ? 14.543 -69.011 -18.033 1.00 38.06 102 ILE A O 1
ATOM 644 N N . SER A 1 87 ? 12.483 -68.734 -17.205 1.00 39.36 103 SER A N 1
ATOM 645 C CA . SER A 1 87 ? 12.523 -69.983 -16.451 1.00 42.26 103 SER A CA 1
ATOM 646 C C . SER A 1 87 ? 12.586 -71.186 -17.387 1.00 43.03 103 SER A C 1
ATOM 647 O O . SER A 1 87 ? 11.986 -71.180 -18.462 1.00 42.92 103 SER A O 1
ATOM 650 N N . ARG A 1 88 ? 13.324 -72.213 -16.976 1.00 42.26 104 ARG A N 1
ATOM 651 C CA . ARG A 1 88 ? 13.408 -73.452 -17.739 1.00 42.29 104 ARG A CA 1
ATOM 652 C C . ARG A 1 88 ? 12.030 -74.091 -17.845 1.00 41.32 104 ARG A C 1
ATOM 653 O O . ARG A 1 88 ? 11.661 -74.634 -18.884 1.00 42.32 104 ARG A O 1
ATOM 661 N N . LEU A 1 89 ? 11.273 -74.013 -16.756 1.00 40.45 105 LEU A N 1
ATOM 662 C CA . LEU A 1 89 ? 9.967 -74.655 -16.671 1.00 39.75 105 LEU A CA 1
ATOM 663 C C . LEU A 1 89 ? 8.915 -74.026 -17.583 1.00 41.14 105 LEU A C 1
ATOM 664 O O . LEU A 1 89 ? 7.855 -74.609 -17.800 1.00 43.42 105 LEU A O 1
ATOM 669 N N . SER A 1 90 ? 9.200 -72.843 -18.116 1.00 40.28 106 SER A N 1
ATOM 670 C CA . SER A 1 90 ? 8.267 -72.187 -19.024 1.00 38.96 106 SER A CA 1
ATOM 671 C C . SER A 1 90 ? 8.284 -72.858 -20.395 1.00 39.94 106 SER A C 1
ATOM 672 O O . SER A 1 90 ? 7.359 -72.689 -21.187 1.00 42.40 106 SER A O 1
ATOM 675 N N . GLY A 1 91 ? 9.337 -73.622 -20.669 1.00 38.09 107 GLY A N 1
ATOM 676 C CA . GLY A 1 91 ? 9.476 -74.297 -21.948 1.00 38.94 107 GLY A CA 1
ATOM 677 C C . GLY A 1 91 ? 9.827 -73.343 -23.076 1.00 38.80 107 GLY A C 1
ATOM 678 O O . GLY A 1 91 ? 9.899 -73.739 -24.239 1.00 40.08 107 GLY A O 1
ATOM 679 N N . ALA A 1 92 ? 10.069 -72.084 -22.726 1.00 39.29 108 ALA A N 1
ATOM 680 C CA . ALA A 1 92 ? 10.283 -71.032 -23.713 1.00 37.54 108 ALA A CA 1
ATOM 681 C C . ALA A 1 92 ? 11.754 -70.895 -24.096 1.00 39.83 108 ALA A C 1
ATOM 682 O O . ALA A 1 92 ? 12.652 -71.270 -23.341 1.00 40.30 108 ALA A O 1
ATOM 684 N N . GLN A 1 93 ? 11.981 -70.347 -25.284 1.00 41.39 109 GLN A N 1
ATOM 685 C CA . GLN A 1 93 ? 13.320 -70.133 -25.808 1.00 44.62 109 GLN A CA 1
ATOM 686 C C . GLN A 1 93 ? 13.968 -68.918 -25.149 1.00 44.96 109 GLN A C 1
ATOM 687 O O . GLN A 1 93 ? 13.332 -67.874 -24.988 1.00 42.10 109 GLN A O 1
ATOM 693 N N . ALA A 1 94 ? 15.234 -69.061 -24.768 1.00 46.59 110 ALA A N 1
ATOM 694 C CA . ALA A 1 94 ? 16.002 -67.955 -24.203 1.00 45.16 110 ALA A CA 1
ATOM 695 C C . ALA A 1 94 ? 17.488 -68.300 -24.197 1.00 44.14 110 ALA A C 1
ATOM 696 O O . ALA A 1 94 ? 17.862 -69.467 -24.293 1.00 43.51 110 ALA A O 1
ATOM 698 N N . ASP A 1 95 ? 18.333 -67.280 -24.084 1.00 45.11 111 ASP A N 1
ATOM 699 C CA . ASP A 1 95 ? 19.776 -67.484 -24.060 1.00 45.14 111 ASP A CA 1
ATOM 700 C C . ASP A 1 95 ? 20.197 -68.189 -22.776 1.00 43.67 111 ASP A C 1
ATOM 701 O O . ASP A 1 95 ? 21.111 -69.014 -22.778 1.00 41.86 111 ASP A O 1
ATOM 706 N N . LEU A 1 96 ? 19.519 -67.852 -21.684 1.00 44.48 112 LEU A N 1
ATOM 707 C CA . LEU A 1 96 ? 19.790 -68.448 -20.384 1.00 45.82 112 LEU A CA 1
ATOM 708 C C . LEU A 1 96 ? 18.487 -68.912 -19.761 1.00 46.14 112 LEU A C 1
ATOM 709 O O . LEU A 1 96 ? 17.442 -68.291 -19.961 1.00 46.64 112 LEU A O 1
ATOM 714 N N . HIS A 1 97 ? 18.554 -70.007 -19.010 1.00 44.94 113 HIS A N 1
ATOM 715 C CA . HIS A 1 97 ? 17.390 -70.508 -18.294 1.00 43.47 113 HIS A CA 1
ATOM 716 C C . HIS A 1 97 ? 17.682 -70.643 -16.808 1.00 42.09 113 HIS A C 1
ATOM 717 O O . HIS A 1 97 ? 18.808 -70.938 -16.406 1.00 42.94 113 HIS A O 1
ATOM 724 N N . ILE A 1 98 ? 16.652 -70.408 -16.002 1.00 39.89 114 ILE A N 1
ATOM 725 C CA . ILE A 1 98 ? 16.797 -70.339 -14.556 1.00 41.71 114 ILE A CA 1
ATOM 726 C C . ILE A 1 98 ? 15.770 -71.214 -13.854 1.00 42.25 114 ILE A C 1
ATOM 727 O O . ILE A 1 98 ? 14.811 -71.689 -14.463 1.00 42.17 114 ILE A O 1
ATOM 732 N N . GLU A 1 99 ? 15.989 -71.420 -12.563 1.00 43.31 115 GLU A N 1
ATOM 733 C CA . GLU A 1 99 ? 15.088 -72.200 -11.733 1.00 45.35 115 GLU A CA 1
ATOM 734 C C . GLU A 1 99 ? 15.246 -71.714 -10.302 1.00 44.68 115 GLU A C 1
ATOM 735 O O . GLU A 1 99 ? 16.147 -70.92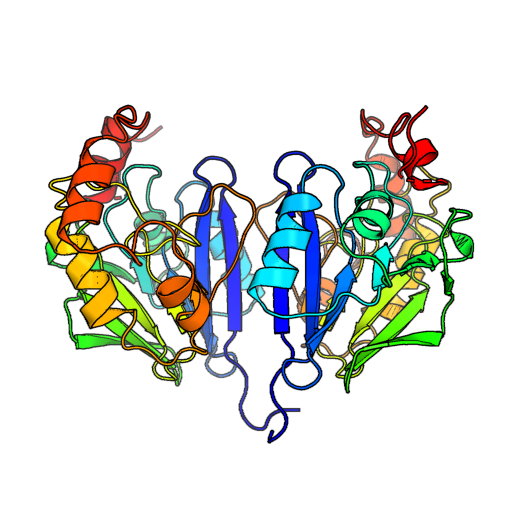8 -10.014 1.00 44.95 115 GLU A O 1
ATOM 741 N N . ASP A 1 100 ? 14.368 -72.174 -9.416 1.00 44.38 116 ASP A N 1
ATOM 742 C CA . ASP A 1 100 ? 14.402 -71.785 -8.009 1.00 44.63 116 ASP A CA 1
ATOM 743 C C . ASP A 1 100 ? 15.813 -71.842 -7.431 1.00 42.32 116 ASP A C 1
ATOM 744 O O . ASP A 1 100 ? 16.485 -72.866 -7.521 1.00 43.01 116 ASP A O 1
ATOM 749 N N . GLY A 1 101 ? 16.258 -70.727 -6.857 1.00 42.24 117 GLY A N 1
ATOM 750 C CA . GLY A 1 101 ? 17.563 -70.648 -6.223 1.00 42.79 117 GLY A CA 1
ATOM 751 C C . GLY A 1 101 ? 18.602 -69.865 -7.009 1.00 44.99 117 GLY A C 1
ATOM 752 O O . GLY A 1 101 ? 19.614 -69.444 -6.448 1.00 47.83 117 GLY A O 1
ATOM 753 N N . ASP A 1 102 ? 18.362 -69.664 -8.301 1.00 45.86 118 ASP A N 1
ATOM 754 C CA . ASP A 1 102 ? 19.336 -68.985 -9.155 1.00 47.76 118 ASP A CA 1
ATOM 755 C C . ASP A 1 102 ? 19.363 -67.480 -8.913 1.00 50.30 118 ASP A C 1
ATOM 756 O O . ASP A 1 102 ? 18.324 -66.856 -8.703 1.00 50.75 118 ASP A O 1
ATOM 761 N N . SER A 1 103 ? 20.566 -66.913 -8.949 1.00 51.15 119 SER A N 1
ATOM 762 C CA . SER A 1 103 ? 20.761 -65.476 -8.803 1.00 49.59 119 SER A CA 1
ATOM 763 C C . SER A 1 103 ? 21.170 -64.858 -10.134 1.00 49.70 119 SER A C 1
ATOM 764 O O . SER A 1 103 ? 22.060 -65.368 -10.813 1.00 50.64 119 SER A O 1
ATOM 767 N N . ILE A 1 104 ? 20.510 -63.763 -10.501 1.00 47.80 120 ILE A N 1
ATOM 768 C CA . ILE A 1 104 ? 20.907 -62.976 -11.662 1.00 44.81 120 ILE A CA 1
ATOM 769 C C . ILE A 1 104 ? 21.693 -61.766 -11.167 1.00 47.25 120 ILE A C 1
ATOM 770 O O . ILE A 1 104 ? 21.117 -60.808 -10.652 1.00 48.52 120 ILE A O 1
ATOM 775 N N . ARG A 1 105 ? 23.012 -61.820 -11.323 1.00 48.32 121 ARG A N 1
ATOM 776 C CA . ARG A 1 105 ? 23.891 -60.778 -10.802 1.00 47.97 121 ARG A CA 1
ATOM 777 C C . ARG A 1 105 ? 24.042 -59.604 -11.759 1.00 47.16 121 ARG A C 1
ATOM 778 O O . ARG A 1 105 ? 24.247 -59.785 -12.959 1.00 49.09 121 ARG A O 1
ATOM 786 N N . PHE A 1 106 ? 23.933 -58.399 -11.207 1.00 44.47 122 PHE A N 1
ATOM 787 C CA . PHE A 1 106 ? 24.269 -57.177 -11.926 1.00 43.08 122 PHE A CA 1
ATOM 788 C C . PHE A 1 106 ? 24.883 -56.191 -10.936 1.00 42.41 122 PHE A C 1
ATOM 789 O O . PHE A 1 106 ? 24.220 -55.726 -10.009 1.00 44.06 122 PHE A O 1
ATOM 797 N N . GLY A 1 107 ? 26.164 -55.897 -11.121 1.00 41.28 123 GLY A N 1
ATOM 798 C CA . GLY A 1 107 ? 26.892 -55.073 -10.174 1.00 41.70 123 GLY A CA 1
ATOM 799 C C . GLY A 1 107 ? 26.881 -55.704 -8.795 1.00 41.48 123 GLY A C 1
ATOM 800 O O . GLY A 1 107 ? 27.013 -56.918 -8.663 1.00 43.25 123 GLY A O 1
ATOM 801 N N . ARG A 1 108 ? 26.708 -54.880 -7.768 1.00 43.43 124 ARG A N 1
ATOM 802 C CA . ARG A 1 108 ? 26.680 -55.369 -6.394 1.00 46.88 124 ARG A CA 1
ATOM 803 C C . ARG A 1 108 ? 25.315 -55.943 -6.024 1.00 47.11 124 ARG A C 1
ATOM 804 O O . ARG A 1 108 ? 25.120 -56.409 -4.901 1.00 47.80 124 ARG A O 1
ATOM 812 N N . PHE A 1 109 ? 24.378 -55.911 -6.969 1.00 47.45 125 PHE A N 1
ATOM 813 C CA . PHE A 1 109 ? 23.011 -56.358 -6.716 1.00 46.52 125 PHE A CA 1
ATOM 814 C C . PHE A 1 109 ? 22.740 -57.737 -7.301 1.00 44.99 125 PHE A C 1
ATOM 815 O O . PHE A 1 109 ? 23.472 -58.212 -8.169 1.00 43.84 125 PHE A O 1
ATOM 823 N N . ALA A 1 110 ? 21.671 -58.365 -6.820 1.00 46.29 126 ALA A N 1
ATOM 824 C CA . ALA A 1 110 ? 21.313 -59.719 -7.224 1.00 45.48 126 ALA A CA 1
ATOM 825 C C . ALA A 1 110 ? 19.808 -59.927 -7.137 1.00 45.01 126 ALA A C 1
ATOM 826 O O . ALA A 1 110 ? 19.169 -59.504 -6.174 1.00 45.13 126 ALA A O 1
ATOM 828 N N . LEU A 1 111 ? 19.248 -60.582 -8.149 1.00 46.07 127 LEU A N 1
ATOM 829 C CA . LEU A 1 111 ? 17.850 -60.993 -8.120 1.00 45.26 127 LEU A CA 1
ATOM 830 C C . LEU A 1 111 ? 17.755 -62.474 -7.783 1.00 45.57 127 LEU A C 1
ATOM 831 O O . LEU A 1 111 ? 18.114 -63.325 -8.595 1.00 44.75 127 LEU A O 1
ATOM 836 N N . GLU A 1 112 ? 17.282 -62.777 -6.580 1.00 46.66 128 GLU A N 1
ATOM 837 C CA . GLU A 1 112 ? 17.068 -64.159 -6.180 1.00 45.89 128 GLU A CA 1
ATOM 838 C C . GLU A 1 112 ? 15.816 -64.680 -6.871 1.00 44.92 128 GLU A C 1
ATOM 839 O O . GLU A 1 112 ? 14.740 -64.094 -6.751 1.00 45.74 128 GLU A O 1
ATOM 845 N N . THR A 1 113 ? 15.964 -65.778 -7.604 1.00 45.19 129 THR A N 1
ATOM 846 C CA . THR A 1 113 ? 14.847 -66.384 -8.312 1.00 43.87 129 THR A CA 1
ATOM 847 C C . THR A 1 113 ? 14.094 -67.328 -7.386 1.00 43.71 129 THR A C 1
ATOM 848 O O . THR A 1 113 ? 14.669 -68.285 -6.866 1.00 45.37 129 THR A O 1
ATOM 852 N N . ARG A 1 114 ? 12.812 -67.045 -7.178 1.00 42.02 130 ARG A N 1
ATOM 853 C CA . ARG A 1 114 ? 11.937 -67.936 -6.425 1.00 42.68 130 ARG A CA 1
ATOM 854 C C . ARG A 1 114 ? 10.845 -68.475 -7.336 1.00 44.23 130 ARG A C 1
ATOM 855 O O . ARG A 1 114 ? 10.001 -67.721 -7.818 1.00 42.88 130 ARG A O 1
ATOM 863 N N . ALA A 1 115 ? 10.876 -69.781 -7.578 1.00 46.82 131 ALA A N 1
ATOM 864 C CA . ALA A 1 115 ? 9.865 -70.429 -8.402 1.00 45.70 131 ALA A CA 1
ATOM 865 C C . ALA A 1 115 ? 8.491 -70.237 -7.775 1.00 43.75 131 ALA A C 1
ATOM 866 O O . ALA A 1 115 ? 8.231 -70.713 -6.670 1.00 44.78 131 ALA A O 1
ATOM 868 N N . SER A 1 116 ? 7.622 -69.531 -8.488 1.00 40.51 132 SER A N 1
ATOM 869 C CA . SER A 1 116 ? 6.290 -69.209 -7.990 1.00 39.98 132 SER A CA 1
ATOM 870 C C . SER A 1 116 ? 5.223 -69.581 -9.015 1.00 38.78 132 SER A C 1
ATOM 871 O O . SER A 1 116 ? 4.442 -68.730 -9.437 1.00 38.52 132 SER A O 1
ATOM 874 N N . PRO A 1 117 ? 5.183 -70.863 -9.413 1.00 36.77 133 PRO A N 1
ATOM 875 C CA . PRO A 1 117 ? 4.231 -71.331 -10.426 1.00 35.98 133 PRO A CA 1
ATOM 876 C C . PRO A 1 117 ? 2.781 -71.221 -9.968 1.00 36.56 133 PRO A C 1
ATOM 877 O O . PRO A 1 117 ? 2.522 -70.991 -8.786 1.00 35.21 133 PRO A O 1
ATOM 881 N N . GLY A 1 118 ? 1.853 -71.389 -10.905 1.00 37.85 134 GLY A N 1
ATOM 882 C CA . GLY A 1 118 ? 0.434 -71.311 -10.610 1.00 38.45 134 GLY A CA 1
ATOM 883 C C . GLY A 1 118 ? -0.322 -70.707 -11.776 1.00 40.57 134 GLY A C 1
ATOM 884 O O . GLY A 1 118 ? -1.140 -71.370 -12.416 1.00 41.84 134 GLY A O 1
ATOM 885 N N . HIS A 1 119 ? -0.045 -69.436 -12.045 1.00 40.52 135 HIS A N 1
ATOM 886 C CA . HIS A 1 119 ? -0.601 -68.744 -13.201 1.00 40.46 135 HIS A CA 1
ATOM 887 C C . HIS A 1 119 ? -0.077 -69.422 -14.469 1.00 40.10 135 HIS A C 1
ATOM 888 O O . HIS A 1 119 ? -0.820 -69.628 -15.429 1.00 39.20 135 HIS A O 1
ATOM 895 N N . THR A 1 120 ? 1.207 -69.776 -14.452 1.00 41.55 136 THR A N 1
ATOM 896 C CA . THR A 1 120 ? 1.779 -70.711 -15.420 1.00 41.46 136 THR A CA 1
ATOM 897 C C . THR A 1 120 ? 2.808 -71.565 -14.686 1.00 39.64 136 THR A C 1
ATOM 898 O O . THR A 1 120 ? 3.257 -71.196 -13.602 1.00 38.18 136 THR A O 1
ATOM 902 N N . PRO A 1 121 ? 3.181 -72.716 -15.264 1.00 42.20 137 PRO A N 1
ATOM 903 C CA . PRO A 1 121 ? 4.230 -73.531 -14.638 1.00 41.37 137 PRO A CA 1
ATOM 904 C C . PRO A 1 121 ? 5.596 -72.844 -14.584 1.00 41.54 137 PRO A C 1
ATOM 905 O O . PRO A 1 121 ? 6.425 -73.217 -13.753 1.00 39.50 137 PRO A O 1
ATOM 909 N N . GLY A 1 122 ? 5.816 -71.853 -15.446 1.00 44.55 138 GLY A N 1
ATOM 910 C CA . GLY A 1 122 ? 7.118 -71.221 -15.572 1.00 45.33 138 GLY A CA 1
ATOM 911 C C . GLY A 1 122 ? 7.260 -69.900 -14.838 1.00 48.05 138 GLY A C 1
ATOM 912 O O . GLY A 1 122 ? 8.272 -69.212 -14.984 1.00 49.72 138 GLY A O 1
ATOM 913 N N . CYS A 1 123 ? 6.256 -69.541 -14.047 1.00 45.63 139 CYS A N 1
ATOM 914 C CA . CYS A 1 123 ? 6.286 -68.281 -13.312 1.00 41.49 139 CYS A CA 1
ATOM 915 C C . CYS A 1 123 ? 7.345 -68.281 -12.218 1.00 41.36 139 CYS A C 1
ATOM 916 O O . CYS A 1 123 ? 7.497 -69.259 -11.483 1.00 40.99 139 CYS A O 1
ATOM 919 N N . VAL A 1 124 ? 8.080 -67.176 -12.126 1.00 39.11 140 VAL A N 1
ATOM 920 C CA . VAL A 1 124 ? 9.035 -66.977 -11.045 1.00 38.70 140 VAL A CA 1
ATOM 921 C C . VAL A 1 124 ? 8.905 -65.567 -10.489 1.00 39.66 140 VAL A C 1
ATOM 922 O O . VAL A 1 124 ? 8.445 -64.655 -11.180 1.00 40.56 140 VAL A O 1
ATOM 926 N N . THR A 1 125 ? 9.308 -65.406 -9.233 1.00 38.99 141 THR A N 1
ATOM 927 C CA . THR A 1 125 ? 9.337 -64.106 -8.578 1.00 36.33 141 THR A CA 1
ATOM 928 C C . THR A 1 125 ? 10.787 -63.710 -8.347 1.00 37.56 141 THR A C 1
ATOM 929 O O . THR A 1 125 ? 11.558 -64.472 -7.765 1.00 38.24 141 THR A O 1
ATOM 933 N N . PHE A 1 126 ? 11.156 -62.520 -8.809 1.00 39.56 142 PHE A N 1
ATOM 934 C CA . PHE A 1 126 ? 12.508 -62.015 -8.616 1.00 38.92 142 PHE A CA 1
ATOM 935 C C . PHE A 1 126 ? 12.584 -61.163 -7.363 1.00 42.16 142 PHE A C 1
ATOM 936 O O . PHE A 1 126 ? 11.965 -60.105 -7.282 1.00 46.35 142 PHE A O 1
ATOM 944 N N . VAL A 1 127 ? 13.346 -61.642 -6.386 1.00 43.08 143 VAL A N 1
ATOM 945 C CA . VAL A 1 127 ? 13.511 -60.948 -5.117 1.00 46.56 143 VAL A CA 1
ATOM 946 C C . VAL A 1 127 ? 14.893 -60.314 -5.066 1.00 46.05 143 VAL A C 1
ATOM 947 O O . VAL A 1 127 ? 15.902 -60.985 -5.284 1.00 44.73 143 VAL A O 1
ATOM 951 N N . LEU A 1 128 ? 14.934 -59.017 -4.785 1.00 45.96 144 LEU A N 1
ATOM 952 C CA . LEU A 1 128 ? 16.199 -58.314 -4.647 1.00 47.48 144 LEU A CA 1
ATOM 953 C C . LEU A 1 128 ? 16.927 -58.873 -3.430 1.00 46.76 144 LEU A C 1
ATOM 954 O O . LEU A 1 128 ? 16.299 -59.174 -2.415 1.00 45.88 144 LEU A O 1
ATOM 959 N N . ASN A 1 129 ? 18.244 -59.031 -3.539 1.00 49.01 145 ASN A N 1
ATOM 960 C CA . ASN A 1 129 ? 19.048 -59.579 -2.447 1.00 52.45 145 ASN A CA 1
ATOM 961 C C . ASN A 1 129 ? 18.793 -58.835 -1.144 1.00 53.56 145 ASN A C 1
ATOM 962 O O . ASN A 1 129 ? 18.840 -59.413 -0.059 1.00 53.99 145 ASN A O 1
ATOM 967 N N . ASP A 1 130 ? 18.524 -57.542 -1.280 1.00 55.91 146 ASP A N 1
ATOM 968 C CA . ASP A 1 130 ? 18.138 -56.678 -0.172 1.00 56.85 146 ASP A CA 1
ATOM 969 C C . ASP A 1 130 ? 16.908 -57.200 0.576 1.00 51.09 146 ASP A C 1
ATOM 970 O O . ASP A 1 130 ? 16.755 -56.954 1.771 1.00 47.87 146 ASP A O 1
ATOM 975 N N . HIS A 1 131 ? 16.046 -57.918 -0.145 1.00 48.69 147 HIS A N 1
ATOM 976 C CA . HIS A 1 131 ? 14.717 -58.322 0.333 1.00 46.34 147 HIS A CA 1
ATOM 977 C C . HIS A 1 131 ? 13.798 -57.111 0.542 1.00 44.90 147 HIS A C 1
ATOM 978 O O . HIS A 1 131 ? 12.846 -57.164 1.321 1.00 44.08 147 HIS A O 1
ATOM 985 N N . SER A 1 132 ? 14.077 -56.026 -0.176 1.00 45.27 148 SER A N 1
ATOM 986 C CA . SER A 1 132 ? 13.243 -54.826 -0.116 1.00 45.28 148 SER A CA 1
ATOM 987 C C . SER A 1 132 ? 12.267 -54.756 -1.290 1.00 46.43 148 SER A C 1
ATOM 988 O O . SER A 1 132 ? 11.287 -54.011 -1.245 1.00 45.69 148 SER A O 1
ATOM 991 N N . MET A 1 133 ? 12.540 -55.533 -2.337 1.00 47.54 149 MET A N 1
ATOM 992 C CA . MET A 1 133 ? 11.685 -55.563 -3.519 1.00 46.44 149 MET A CA 1
ATOM 993 C C . MET A 1 133 ? 11.454 -56.985 -4.000 1.00 44.87 149 MET A C 1
ATOM 994 O O . MET A 1 133 ? 12.342 -57.831 -3.911 1.00 45.68 149 MET A O 1
ATOM 999 N N . ALA A 1 134 ? 10.253 -57.231 -4.513 1.00 43.43 150 ALA A N 1
ATOM 1000 C CA . ALA A 1 134 ? 9.942 -58.487 -5.181 1.00 39.08 150 ALA A CA 1
ATOM 1001 C C . ALA A 1 134 ? 9.102 -58.214 -6.424 1.00 37.18 150 ALA A C 1
ATOM 1002 O O . ALA A 1 134 ? 8.052 -57.571 -6.352 1.00 36.58 150 ALA A O 1
ATOM 1004 N N . PHE A 1 135 ? 9.582 -58.699 -7.562 1.00 34.49 151 PHE A N 1
ATOM 1005 C CA . PHE A 1 135 ? 8.859 -58.582 -8.819 1.00 33.34 151 PHE A CA 1
ATOM 1006 C C . PHE A 1 135 ? 8.141 -59.902 -9.066 1.00 34.25 151 PHE A C 1
ATOM 1007 O O . PHE A 1 135 ? 8.761 -60.920 -9.378 1.00 31.02 151 PHE A O 1
ATOM 1015 N N . THR A 1 136 ? 6.821 -59.863 -8.917 1.00 35.08 152 THR A N 1
ATOM 1016 C CA . THR A 1 136 ? 6.028 -61.063 -8.682 1.00 33.94 152 THR A CA 1
ATOM 1017 C C . THR A 1 136 ? 5.364 -61.640 -9.929 1.00 34.65 152 THR A C 1
ATOM 1018 O O . THR A 1 136 ? 4.662 -62.647 -9.845 1.00 36.76 152 THR A O 1
ATOM 1022 N N . GLY A 1 137 ? 5.586 -61.019 -11.082 1.00 33.73 153 GLY A N 1
ATOM 1023 C CA . GLY A 1 137 ? 4.943 -61.465 -12.304 1.00 34.23 153 GLY A CA 1
ATOM 1024 C C . GLY A 1 137 ? 3.433 -61.393 -12.169 1.00 37.25 153 GLY A C 1
ATOM 1025 O O . GLY A 1 137 ? 2.905 -60.425 -11.623 1.00 39.56 153 GLY A O 1
ATOM 1026 N N . ASP A 1 138 ? 2.742 -62.418 -12.661 1.00 38.77 154 ASP A N 1
ATOM 1027 C CA . ASP A 1 138 ? 1.291 -62.511 -12.526 1.00 38.17 154 ASP A CA 1
ATOM 1028 C C . ASP A 1 138 ? 0.905 -63.500 -11.427 1.00 40.02 154 ASP A C 1
ATOM 1029 O O . ASP A 1 138 ? -0.255 -63.903 -11.317 1.00 40.09 154 ASP A O 1
ATOM 1034 N N . ALA A 1 139 ? 1.881 -63.898 -10.617 1.00 40.28 155 ALA A N 1
ATOM 1035 C CA . ALA A 1 139 ? 1.598 -64.726 -9.455 1.00 38.78 155 ALA A CA 1
ATOM 1036 C C . ALA A 1 139 ? 0.768 -63.908 -8.477 1.00 40.40 155 ALA A C 1
ATOM 1037 O O . ALA A 1 139 ? -0.390 -64.227 -8.214 1.00 42.87 155 ALA A O 1
ATOM 1039 N N . LEU A 1 140 ? 1.367 -62.841 -7.957 1.00 40.53 156 LEU A N 1
ATOM 1040 C CA . LEU A 1 140 ? 0.680 -61.930 -7.048 1.00 40.47 156 LEU A CA 1
ATOM 1041 C C . LEU A 1 140 ? 0.491 -60.560 -7.685 1.00 43.72 156 LEU A C 1
ATOM 1042 O O . LEU A 1 140 ? 1.465 -59.868 -7.991 1.00 45.45 156 LEU A O 1
ATOM 1047 N N . LEU A 1 141 ? -0.767 -60.178 -7.884 1.00 42.65 157 LEU A N 1
ATOM 1048 C CA . LEU A 1 141 ? -1.105 -58.836 -8.338 1.00 41.03 157 LEU A CA 1
ATOM 1049 C C . LEU A 1 141 ? -1.534 -58.008 -7.135 1.00 40.73 157 LEU A C 1
ATOM 1050 O O . LEU A 1 141 ? -1.737 -58.547 -6.046 1.00 41.28 157 LEU A O 1
ATOM 1055 N N . ILE A 1 142 ? -1.669 -56.701 -7.329 1.00 39.37 158 ILE A N 1
ATOM 1056 C CA . ILE A 1 142 ? -2.088 -55.819 -6.249 1.00 38.46 158 ILE A CA 1
ATOM 1057 C C . ILE A 1 142 ? -3.563 -56.062 -5.941 1.00 38.45 158 ILE A C 1
ATOM 1058 O O . ILE A 1 142 ? -4.438 -55.750 -6.751 1.00 38.85 158 ILE A O 1
ATOM 1063 N N . ARG A 1 143 ? -3.816 -56.635 -4.766 1.00 38.57 159 ARG A N 1
ATOM 1064 C CA . ARG A 1 143 ? -5.164 -56.980 -4.315 1.00 39.88 159 ARG A CA 1
ATOM 1065 C C . ARG A 1 143 ? -5.817 -58.030 -5.210 1.00 43.37 159 ARG A C 1
ATOM 1066 O O . ARG A 1 143 ? -7.041 -58.066 -5.347 1.00 47.76 159 ARG A O 1
ATOM 1074 N N . GLY A 1 144 ? -4.999 -58.888 -5.811 1.00 41.79 160 GLY A N 1
ATOM 1075 C CA . GLY A 1 144 ? -5.509 -59.966 -6.637 1.00 43.03 160 GLY A CA 1
ATOM 1076 C C . GLY A 1 144 ? -4.418 -60.935 -7.044 1.00 41.27 160 GLY A C 1
ATOM 1077 O O . GLY A 1 144 ? -3.432 -61.114 -6.328 1.00 39.20 160 GLY A O 1
ATOM 1078 N N . CYS A 1 145 ? -4.603 -61.566 -8.199 1.00 39.89 161 CYS A N 1
ATOM 1079 C CA . CYS A 1 145 ? -3.599 -62.458 -8.762 1.00 42.18 161 CYS A CA 1
ATOM 1080 C C . CYS A 1 145 ? -3.934 -62.758 -10.216 1.00 43.64 161 CYS A C 1
ATOM 1081 O O . CYS A 1 145 ? -4.979 -62.343 -10.721 1.00 44.89 161 CYS A O 1
ATOM 1084 N N . GLY A 1 146 ? -3.042 -63.478 -10.887 1.00 41.43 162 GLY A N 1
ATOM 1085 C CA . GLY A 1 146 ? -3.260 -63.854 -12.269 1.00 42.87 162 GLY A CA 1
ATOM 1086 C C . GLY A 1 146 ? -4.284 -64.966 -12.384 1.00 45.32 162 GLY A C 1
ATOM 1087 O O . GLY A 1 146 ? -4.448 -65.771 -11.465 1.00 43.40 162 GLY A O 1
ATOM 1088 N N . ARG A 1 147 ? -4.982 -65.005 -13.514 1.00 48.54 163 ARG A N 1
ATOM 1089 C CA . ARG A 1 147 ? -5.938 -66.069 -13.784 1.00 49.61 163 ARG A CA 1
ATOM 1090 C C . ARG A 1 147 ? -5.197 -67.396 -13.921 1.00 49.76 163 ARG A C 1
ATOM 1091 O O . ARG A 1 147 ? -4.029 -67.422 -14.313 1.00 47.96 163 ARG A O 1
ATOM 1099 N N . THR A 1 148 ? -5.880 -68.491 -13.594 1.00 51.26 164 THR A N 1
ATOM 1100 C CA . THR A 1 148 ? -5.259 -69.812 -13.555 1.00 50.70 164 THR A CA 1
ATOM 1101 C C . THR A 1 148 ? -5.992 -70.817 -14.438 1.00 53.09 164 THR A C 1
ATOM 1102 O O . THR A 1 148 ? -5.888 -72.026 -14.226 1.00 55.21 164 THR A O 1
ATOM 1106 N N . ASP A 1 149 ? -6.724 -70.319 -15.431 1.00 55.41 165 ASP A N 1
ATOM 1107 C CA . ASP A 1 149 ? -7.544 -71.177 -16.283 1.00 57.76 165 ASP A CA 1
ATOM 1108 C C . ASP A 1 149 ? -6.897 -71.469 -17.639 1.00 60.72 165 ASP A C 1
ATOM 1109 O O . ASP A 1 149 ? -7.407 -72.287 -18.405 1.00 62.02 165 ASP A O 1
ATOM 1114 N N . PHE A 1 150 ? -5.778 -70.808 -17.930 1.00 63.09 166 PHE A N 1
ATOM 1115 C CA . PHE A 1 150 ? -5.041 -71.048 -19.171 1.00 65.77 166 PHE A CA 1
ATOM 1116 C C . PHE A 1 150 ? -3.552 -71.255 -18.916 1.00 66.68 166 PHE A C 1
ATOM 1117 O O . PHE A 1 150 ? -3.071 -71.078 -17.797 1.00 68.45 166 PHE A O 1
ATOM 1125 N N . GLN A 1 151 ? -2.837 -71.634 -19.972 1.00 66.74 167 GLN A N 1
ATOM 1126 C CA . GLN A 1 151 ? -1.402 -71.898 -19.902 1.00 64.83 167 GLN A CA 1
ATOM 1127 C C . GLN A 1 151 ? -1.072 -72.967 -18.864 1.00 62.89 167 GLN A C 1
ATOM 1128 O O . GLN A 1 151 ? -0.071 -72.860 -18.154 1.00 61.82 167 GLN A O 1
ATOM 1134 N N . GLN A 1 152 ? -1.920 -73.991 -18.785 1.00 60.49 168 GLN A N 1
ATOM 1135 C CA . GLN A 1 152 ? -1.707 -75.114 -17.876 1.00 55.98 168 GLN A CA 1
ATOM 1136 C C . GLN A 1 152 ? -1.590 -74.639 -16.432 1.00 51.80 168 GLN A C 1
ATOM 1137 O O . GLN A 1 152 ? -0.797 -75.174 -15.657 1.00 49.93 168 GLN A O 1
ATOM 1143 N N . GLY A 1 153 ? -2.384 -73.634 -16.075 1.00 50.87 169 GLY A N 1
ATOM 1144 C CA . GLY A 1 153 ? -2.333 -73.058 -14.744 1.00 48.53 169 GLY A CA 1
ATOM 1145 C C . GLY A 1 153 ? -3.058 -73.907 -13.718 1.00 47.26 169 GLY A C 1
ATOM 1146 O O . GLY A 1 153 ? -3.973 -74.658 -14.056 1.00 47.70 169 GLY A O 1
ATOM 1147 N N . CYS A 1 154 ? -2.641 -73.783 -12.462 1.00 46.02 170 CYS A N 1
ATOM 1148 C CA . CYS A 1 154 ? -3.257 -74.517 -11.363 1.00 45.98 170 CYS A CA 1
ATOM 1149 C C . CYS A 1 154 ? -3.418 -73.596 -10.158 1.00 44.14 170 CYS A C 1
ATOM 1150 O O . CYS A 1 154 ? -2.446 -73.020 -9.671 1.00 43.51 170 CYS A O 1
ATOM 1153 N N . ALA A 1 155 ? -4.651 -73.462 -9.682 1.00 40.39 171 ALA A N 1
ATOM 1154 C CA . ALA A 1 155 ? -4.956 -72.563 -8.578 1.00 39.48 171 ALA A CA 1
ATOM 1155 C C . ALA A 1 155 ? -4.298 -73.019 -7.280 1.00 41.88 171 ALA A C 1
ATOM 1156 O O . ALA A 1 155 ? -3.760 -72.204 -6.530 1.00 44.19 171 ALA A O 1
ATOM 1158 N N . LYS A 1 156 ? -4.341 -74.321 -7.014 1.00 43.86 172 LYS A N 1
ATOM 1159 C CA . LYS A 1 156 ? -3.794 -74.856 -5.773 1.00 45.71 172 LYS A CA 1
ATOM 1160 C C . LYS A 1 156 ? -2.292 -74.614 -5.689 1.00 46.38 172 LYS A C 1
ATOM 1161 O O . LYS A 1 156 ? -1.749 -74.406 -4.604 1.00 48.75 172 LYS A O 1
ATOM 1167 N N . THR A 1 157 ? -1.625 -74.637 -6.839 1.00 43.87 173 THR A N 1
ATOM 1168 C CA . THR A 1 157 ? -0.197 -74.355 -6.895 1.00 43.03 173 THR A CA 1
ATOM 1169 C C . THR A 1 157 ? 0.062 -72.868 -6.666 1.00 43.45 173 THR A C 1
ATOM 1170 O O . THR A 1 157 ? 0.998 -72.498 -5.955 1.00 44.41 173 THR A O 1
ATOM 1174 N N . LEU A 1 158 ? -0.768 -72.023 -7.273 1.00 41.79 174 LEU A N 1
ATOM 1175 C CA . LEU A 1 158 ? -0.623 -70.576 -7.146 1.00 41.43 174 LEU A CA 1
ATOM 1176 C C . LEU A 1 158 ? -0.718 -70.146 -5.688 1.00 43.35 174 LEU A C 1
ATOM 1177 O O . LEU A 1 158 ? 0.123 -69.392 -5.200 1.00 43.34 174 LEU A O 1
ATOM 1182 N N . TYR A 1 159 ? -1.751 -70.628 -5.003 1.00 45.33 175 TYR A N 1
ATOM 1183 C CA . TYR A 1 159 ? -1.948 -70.335 -3.588 1.00 45.11 175 TYR A CA 1
ATOM 1184 C C . TYR A 1 159 ? -0.703 -70.699 -2.787 1.00 45.31 175 TYR A C 1
ATOM 1185 O O . TYR A 1 159 ? -0.224 -69.907 -1.978 1.00 46.66 175 TYR A O 1
ATOM 1194 N N . HIS A 1 160 ? -0.175 -71.895 -3.024 1.00 45.03 176 HIS A N 1
ATOM 1195 C CA . HIS A 1 160 ? 0.999 -72.365 -2.297 1.00 47.39 176 HIS A CA 1
ATOM 1196 C C . HIS A 1 160 ? 2.240 -71.540 -2.622 1.00 46.13 176 HIS A C 1
ATOM 1197 O O . HIS A 1 160 ? 3.008 -71.191 -1.725 1.00 47.93 176 HIS A O 1
ATOM 1204 N N . SER A 1 161 ? 2.434 -71.239 -3.902 1.00 43.45 177 SER A N 1
ATOM 1205 C CA . SER A 1 161 ? 3.572 -70.438 -4.341 1.00 42.98 177 SER A CA 1
ATOM 1206 C C . SER A 1 161 ? 3.660 -69.126 -3.572 1.00 46.18 177 SER A C 1
ATOM 1207 O O . SER A 1 161 ? 4.682 -68.831 -2.952 1.00 48.26 177 SER A O 1
ATOM 1210 N N . VAL A 1 162 ? 2.581 -68.350 -3.606 1.00 45.17 178 VAL A N 1
ATOM 1211 C CA . VAL A 1 162 ? 2.551 -67.051 -2.947 1.00 44.81 178 VAL A CA 1
ATOM 1212 C C . VAL A 1 162 ? 2.783 -67.171 -1.443 1.00 44.33 178 VAL A C 1
ATOM 1213 O O . VAL A 1 162 ? 3.589 -66.437 -0.874 1.00 44.09 178 VAL A O 1
ATOM 1217 N N . HIS A 1 163 ? 2.069 -68.090 -0.803 1.00 42.68 179 HIS A N 1
ATOM 1218 C CA . HIS A 1 163 ? 2.125 -68.218 0.648 1.00 42.25 179 HIS A CA 1
ATOM 1219 C C . HIS A 1 163 ? 3.495 -68.680 1.137 1.00 45.24 179 HIS A C 1
ATOM 1220 O O . HIS A 1 163 ? 3.905 -68.346 2.250 1.00 46.59 179 HIS A O 1
ATOM 1227 N N . GLU A 1 164 ? 4.201 -69.437 0.301 1.00 46.44 180 GLU A N 1
ATOM 1228 C CA . GLU A 1 164 ? 5.489 -70.007 0.685 1.00 49.29 180 GLU A CA 1
ATOM 1229 C C . GLU A 1 164 ? 6.669 -69.148 0.235 1.00 47.60 180 GLU A C 1
ATOM 1230 O O . GLU A 1 164 ? 7.682 -69.065 0.930 1.00 48.00 180 GLU A O 1
ATOM 1236 N N . LYS A 1 165 ? 6.532 -68.504 -0.920 1.00 47.70 181 LYS A N 1
ATOM 1237 C CA . LYS A 1 165 ? 7.646 -67.778 -1.527 1.00 49.41 181 LYS A CA 1
ATOM 1238 C C . LYS A 1 165 ? 7.526 -66.261 -1.403 1.00 47.60 181 LYS A C 1
ATOM 1239 O O . LYS A 1 165 ? 8.541 -65.565 -1.351 1.00 47.71 181 LYS A O 1
ATOM 1245 N N . ILE A 1 166 ? 6.297 -65.751 -1.354 1.00 44.65 182 ILE A N 1
ATOM 1246 C CA . ILE A 1 166 ? 6.072 -64.306 -1.311 1.00 41.06 182 ILE A CA 1
ATOM 1247 C C . ILE A 1 166 ? 5.697 -63.819 0.092 1.00 40.05 182 ILE A C 1
ATOM 1248 O O . ILE A 1 166 ? 6.362 -62.943 0.643 1.00 39.47 182 ILE A O 1
ATOM 1253 N N . PHE A 1 167 ? 4.641 -64.382 0.672 1.00 40.28 183 PHE A N 1
ATOM 1254 C CA . PHE A 1 167 ? 4.181 -63.950 1.993 1.00 40.60 183 PHE A CA 1
ATOM 1255 C C . PHE A 1 167 ? 5.196 -64.242 3.100 1.00 38.98 183 PHE A C 1
ATOM 1256 O O . PHE A 1 167 ? 5.027 -63.786 4.230 1.00 38.01 183 PHE A O 1
ATOM 1264 N N . THR A 1 168 ? 6.240 -65.002 2.780 1.00 38.36 184 THR A N 1
ATOM 1265 C CA . THR A 1 168 ? 7.297 -65.291 3.743 1.00 39.48 184 THR A CA 1
ATOM 1266 C C . THR A 1 168 ? 8.350 -64.184 3.762 1.00 40.96 184 THR A C 1
ATOM 1267 O O . THR A 1 168 ? 9.218 -64.154 4.637 1.00 42.08 184 THR A O 1
ATOM 1271 N N . LEU A 1 169 ? 8.277 -63.275 2.795 1.00 38.47 185 LEU A N 1
ATOM 1272 C CA . LEU A 1 169 ? 9.185 -62.137 2.761 1.00 37.49 185 LEU A CA 1
ATOM 1273 C C . LEU A 1 169 ? 8.813 -61.168 3.874 1.00 39.10 185 LEU A C 1
ATOM 1274 O O . LEU A 1 169 ? 7.706 -61.237 4.410 1.00 41.03 185 LEU A O 1
ATOM 1279 N N . PRO A 1 170 ? 9.740 -60.268 4.239 1.00 40.85 186 PRO A N 1
ATOM 1280 C CA . PRO A 1 170 ? 9.433 -59.248 5.247 1.00 43.08 186 PRO A CA 1
ATOM 1281 C C . PRO A 1 170 ? 8.202 -58.436 4.860 1.00 46.09 186 PRO A C 1
ATOM 1282 O O . PRO A 1 170 ? 7.981 -58.183 3.677 1.00 47.37 186 PRO A O 1
ATOM 1286 N N . GLY A 1 171 ? 7.412 -58.041 5.851 1.00 48.39 187 GLY A N 1
ATOM 1287 C CA . GLY A 1 171 ? 6.161 -57.347 5.610 1.00 47.04 187 GLY A CA 1
ATOM 1288 C C . GLY A 1 171 ? 6.310 -56.068 4.807 1.00 46.33 187 GLY A C 1
ATOM 1289 O O . GLY A 1 171 ? 5.427 -55.716 4.026 1.00 44.72 187 GLY A O 1
ATOM 1290 N N . ASP A 1 172 ? 7.430 -55.376 4.993 1.00 47.60 188 ASP A N 1
ATOM 1291 C CA . ASP A 1 172 ? 7.647 -54.090 4.335 1.00 47.98 188 ASP A CA 1
ATOM 1292 C C . ASP A 1 172 ? 8.274 -54.242 2.950 1.00 44.22 188 ASP A C 1
ATOM 1293 O O . ASP A 1 172 ? 8.549 -53.248 2.277 1.00 42.84 188 ASP A O 1
ATOM 1298 N N . CYS A 1 173 ? 8.505 -55.478 2.522 1.00 42.82 189 CYS A N 1
ATOM 1299 C CA . CYS A 1 173 ? 9.029 -55.716 1.184 1.00 41.31 189 CYS A CA 1
ATOM 1300 C C . CYS A 1 173 ? 8.022 -55.240 0.145 1.00 39.60 189 CYS A C 1
ATOM 1301 O O . CYS A 1 173 ? 6.832 -55.540 0.239 1.00 39.49 189 CYS A O 1
ATOM 1304 N N . LEU A 1 174 ? 8.503 -54.492 -0.842 1.00 37.54 190 LEU A N 1
ATOM 1305 C CA . LEU A 1 174 ? 7.631 -53.957 -1.877 1.00 38.53 190 LEU A CA 1
ATOM 1306 C C . LEU A 1 174 ? 7.206 -55.040 -2.858 1.00 39.40 190 LEU A C 1
ATOM 1307 O O . LEU A 1 174 ? 7.956 -55.981 -3.126 1.00 41.05 190 LEU A O 1
ATOM 1312 N N . ILE A 1 175 ? 5.995 -54.894 -3.386 1.00 38.27 191 ILE A N 1
ATOM 1313 C CA . ILE A 1 175 ? 5.476 -55.793 -4.409 1.00 37.36 191 ILE A CA 1
ATOM 1314 C C . ILE A 1 175 ? 5.280 -55.024 -5.709 1.00 37.92 191 ILE A C 1
ATOM 1315 O O . ILE A 1 175 ? 4.522 -54.055 -5.763 1.00 38.24 191 ILE A O 1
ATOM 1320 N N . TYR A 1 176 ? 5.982 -55.467 -6.747 1.00 37.29 192 TYR A N 1
ATOM 1321 C CA . TYR A 1 176 ? 5.898 -54.862 -8.069 1.00 37.15 192 TYR A CA 1
ATOM 1322 C C . TYR A 1 176 ? 5.399 -55.894 -9.078 1.00 38.00 192 TYR A C 1
ATOM 1323 O O . TYR A 1 176 ? 6.179 -56.710 -9.568 1.00 37.69 192 TYR A O 1
ATOM 1332 N N . PRO A 1 177 ? 4.096 -55.859 -9.403 1.00 38.61 193 PRO A N 1
ATOM 1333 C CA . PRO A 1 177 ? 3.531 -56.887 -10.282 1.00 40.17 193 PRO A CA 1
ATOM 1334 C C . PRO A 1 177 ? 3.847 -56.632 -11.752 1.00 37.92 193 PRO A C 1
ATOM 1335 O O . PRO A 1 177 ? 4.410 -55.588 -12.085 1.00 36.13 193 PRO A O 1
ATOM 1339 N N . ALA A 1 178 ? 3.483 -57.576 -12.615 1.00 36.44 194 ALA A N 1
ATOM 1340 C CA . ALA A 1 178 ? 3.696 -57.426 -14.050 1.00 34.42 194 ALA A CA 1
ATOM 1341 C C . ALA A 1 178 ? 2.520 -56.704 -14.698 1.00 36.31 194 ALA A C 1
ATOM 1342 O O . ALA A 1 178 ? 2.636 -56.202 -15.815 1.00 35.54 194 ALA A O 1
ATOM 1344 N N . HIS A 1 179 ? 1.390 -56.658 -13.996 1.00 38.79 195 HIS A N 1
ATOM 1345 C CA . HIS A 1 179 ? 0.224 -55.921 -14.476 1.00 38.32 195 HIS A CA 1
ATOM 1346 C C . HIS A 1 179 ? -0.520 -55.232 -13.343 1.00 38.71 195 HIS A C 1
ATOM 1347 O O . HIS A 1 179 ? -0.406 -55.617 -12.182 1.00 38.59 195 HIS A O 1
ATOM 1354 N N . ASP A 1 180 ? -1.276 -54.199 -13.700 1.00 41.21 196 ASP A N 1
ATOM 1355 C CA . ASP A 1 180 ? -2.286 -53.635 -12.816 1.00 42.87 196 ASP A CA 1
ATOM 1356 C C . ASP A 1 180 ? -3.347 -52.948 -13.661 1.00 42.11 196 ASP A C 1
ATOM 1357 O O . ASP A 1 180 ? -3.028 -52.200 -14.586 1.00 41.73 196 ASP A O 1
ATOM 1362 N N . TYR A 1 181 ? -4.608 -53.209 -13.333 1.00 41.86 197 TYR A N 1
ATOM 1363 C CA . TYR A 1 181 ? -5.728 -52.758 -14.147 1.00 42.86 197 TYR A CA 1
ATOM 1364 C C . TYR A 1 181 ? -6.592 -51.739 -13.406 1.00 42.72 197 TYR A C 1
ATOM 1365 O O . TYR A 1 181 ? -7.725 -51.475 -13.813 1.00 42.61 197 TYR A O 1
ATOM 1374 N N . HIS A 1 182 ? -6.057 -51.166 -12.330 1.00 41.38 198 HIS A N 1
ATOM 1375 C CA . HIS A 1 182 ? -6.843 -50.291 -11.460 1.00 43.73 198 HIS A CA 1
ATOM 1376 C C . HIS A 1 182 ? -6.085 -49.052 -10.981 1.00 43.12 198 HIS A C 1
ATOM 1377 O O . HIS A 1 182 ? -6.482 -48.413 -10.005 1.00 43.09 198 HIS A O 1
ATOM 1384 N N . GLY A 1 183 ? -4.999 -48.715 -11.667 1.00 40.66 199 GLY A N 1
ATOM 1385 C CA . GLY A 1 183 ? -4.296 -47.472 -11.408 1.00 39.72 199 GLY A CA 1
ATOM 1386 C C . GLY A 1 183 ? -3.286 -47.518 -10.276 1.00 39.05 199 GLY A C 1
ATOM 1387 O O . GLY A 1 183 ? -2.800 -46.474 -9.853 1.00 40.54 199 GLY A O 1
ATOM 1388 N N . PHE A 1 184 ? -2.968 -48.712 -9.782 1.00 38.33 200 PHE A N 1
ATOM 1389 C CA . PHE A 1 184 ? -1.930 -48.862 -8.766 1.00 37.94 200 PHE A CA 1
ATOM 1390 C C . PHE A 1 184 ? -0.599 -49.190 -9.431 1.00 40.05 200 PHE A C 1
ATOM 1391 O O . PHE A 1 184 ? -0.569 -49.627 -10.583 1.00 41.32 200 PHE A O 1
ATOM 1399 N N . THR A 1 185 ? 0.493 -48.968 -8.704 1.00 41.08 201 THR A N 1
ATOM 1400 C CA . THR A 1 185 ? 1.835 -49.208 -9.229 1.00 42.45 201 THR A CA 1
ATOM 1401 C C . THR A 1 185 ? 2.672 -50.055 -8.277 1.00 41.05 201 THR A C 1
ATOM 1402 O O . THR A 1 185 ? 3.591 -50.753 -8.707 1.00 40.11 201 THR A O 1
ATOM 1406 N N . VAL A 1 186 ? 2.355 -49.994 -6.986 1.00 39.75 202 VAL A N 1
ATOM 1407 C CA . VAL A 1 186 ? 3.116 -50.730 -5.982 1.00 37.84 202 VAL A CA 1
ATOM 1408 C C . VAL A 1 186 ? 2.234 -51.167 -4.815 1.00 39.80 202 VAL A C 1
ATOM 1409 O O . VAL A 1 186 ? 1.200 -50.559 -4.541 1.00 39.98 202 VAL A O 1
ATOM 1413 N N . SER A 1 187 ? 2.657 -52.234 -4.144 1.00 40.78 203 SER A N 1
ATOM 1414 C CA . SER A 1 187 ? 2.020 -52.696 -2.919 1.00 39.09 203 SER A CA 1
ATOM 1415 C C . SER A 1 187 ? 3.109 -53.240 -2.004 1.00 38.94 203 SER A C 1
ATOM 1416 O O . SER A 1 187 ? 4.295 -53.080 -2.291 1.00 40.05 203 SER A O 1
ATOM 1419 N N . THR A 1 188 ? 2.713 -53.873 -0.906 1.00 39.45 204 THR A N 1
ATOM 1420 C CA . THR A 1 188 ? 3.675 -54.484 0.006 1.00 41.11 204 THR A CA 1
ATOM 1421 C C . THR A 1 188 ? 3.215 -55.870 0.429 1.00 42.71 204 THR A C 1
ATOM 1422 O O . THR A 1 188 ? 2.049 -56.233 0.258 1.00 42.21 204 THR A O 1
ATOM 1426 N N . VAL A 1 189 ? 4.145 -56.643 0.980 1.00 43.74 205 VAL A N 1
ATOM 1427 C CA . VAL A 1 189 ? 3.844 -57.991 1.438 1.00 42.86 205 VAL A CA 1
ATOM 1428 C C . VAL A 1 189 ? 2.805 -57.937 2.552 1.00 43.77 205 VAL A C 1
ATOM 1429 O O . VAL A 1 189 ? 1.851 -58.706 2.543 1.00 43.97 205 VAL A O 1
ATOM 1433 N N . GLU A 1 190 ? 2.989 -57.017 3.495 1.00 47.82 206 GLU A N 1
ATOM 1434 C CA . GLU A 1 190 ? 2.053 -56.842 4.605 1.00 52.36 206 GLU A CA 1
ATOM 1435 C C . GLU A 1 190 ? 0.616 -56.669 4.121 1.00 51.06 206 GLU A C 1
ATOM 1436 O O . GLU A 1 190 ? -0.296 -57.344 4.604 1.00 50.60 206 GLU A O 1
ATOM 1442 N N . GLU A 1 191 ? 0.424 -55.760 3.170 1.00 47.67 207 GLU A N 1
ATOM 1443 C CA . GLU A 1 191 ? -0.901 -55.467 2.634 1.00 46.08 207 GLU A CA 1
ATOM 1444 C C . GLU A 1 191 ? -1.567 -56.705 2.038 1.00 43.56 207 GLU A C 1
ATOM 1445 O O . GLU A 1 191 ? -2.680 -57.062 2.417 1.00 43.98 207 GLU A O 1
ATOM 1451 N N . GLU A 1 192 ? -0.881 -57.360 1.108 1.00 42.03 208 GLU A N 1
ATOM 1452 C CA . GLU A 1 192 ? -1.447 -58.510 0.413 1.00 42.32 208 GLU A CA 1
ATOM 1453 C C . GLU A 1 192 ? -1.713 -59.665 1.372 1.00 41.82 208 GLU A C 1
ATOM 1454 O O . GLU A 1 192 ? -2.679 -60.411 1.203 1.00 40.42 208 GLU A O 1
ATOM 1460 N N . ARG A 1 193 ? -0.857 -59.803 2.379 1.00 44.18 209 ARG A N 1
ATOM 1461 C CA . ARG A 1 193 ? -1.006 -60.850 3.386 1.00 47.30 209 ARG A CA 1
ATOM 1462 C C . ARG A 1 193 ? -2.309 -60.689 4.160 1.00 50.29 209 ARG A C 1
ATOM 1463 O O . ARG A 1 193 ? -2.879 -61.669 4.640 1.00 51.72 209 ARG A O 1
ATOM 1471 N N . THR A 1 194 ? -2.771 -59.446 4.272 1.00 50.41 210 THR A N 1
ATOM 1472 C CA . THR A 1 194 ? -3.905 -59.112 5.123 1.00 50.95 210 THR A CA 1
ATOM 1473 C C . THR A 1 194 ? -5.133 -58.706 4.317 1.00 51.00 210 THR A C 1
ATOM 1474 O O . THR A 1 194 ? -6.261 -58.916 4.759 1.00 53.70 210 THR A O 1
ATOM 1478 N N . LEU A 1 195 ? -4.913 -58.143 3.131 1.00 50.38 211 LEU A N 1
ATOM 1479 C CA . LEU A 1 195 ? -5.977 -57.455 2.401 1.00 50.58 211 LEU A CA 1
ATOM 1480 C C . LEU A 1 195 ? -6.344 -58.080 1.058 1.00 50.49 211 LEU A C 1
ATOM 1481 O O . LEU A 1 195 ? -7.426 -57.813 0.538 1.00 51.85 211 LEU A O 1
ATOM 1486 N N . ASN A 1 196 ? -5.457 -58.891 0.489 1.00 49.22 212 ASN A N 1
ATOM 1487 C CA . ASN A 1 196 ? -5.749 -59.533 -0.788 1.00 48.81 212 ASN A CA 1
ATOM 1488 C C . ASN A 1 196 ? -7.013 -60.383 -0.656 1.00 51.03 212 ASN A C 1
ATOM 1489 O O . ASN A 1 196 ? -6.993 -61.417 0.014 1.00 51.54 212 ASN A O 1
ATOM 1494 N N . PRO A 1 197 ? -8.122 -59.947 -1.283 1.00 51.70 213 PRO A N 1
ATOM 1495 C CA . PRO A 1 197 ? -9.401 -60.629 -1.040 1.00 51.84 213 PRO A CA 1
ATOM 1496 C C . PRO A 1 197 ? -9.405 -62.109 -1.424 1.00 51.40 213 PRO A C 1
ATOM 1497 O O . PRO A 1 197 ? -10.167 -62.883 -0.847 1.00 53.67 213 PRO A O 1
ATOM 1501 N N . ARG A 1 198 ? -8.563 -62.494 -2.377 1.00 50.96 214 ARG A N 1
ATOM 1502 C CA . ARG A 1 198 ? -8.487 -63.884 -2.818 1.00 51.38 214 ARG A CA 1
ATOM 1503 C C . ARG A 1 198 ? -7.567 -64.727 -1.939 1.00 51.94 214 ARG A C 1
ATOM 1504 O O . ARG A 1 198 ? -7.978 -65.752 -1.399 1.00 53.38 214 ARG A O 1
ATOM 1512 N N . LEU A 1 199 ? -6.321 -64.286 -1.802 1.00 51.34 215 LEU A N 1
ATOM 1513 C CA . LEU A 1 199 ? -5.271 -65.110 -1.210 1.00 52.55 215 LEU A CA 1
ATOM 1514 C C . LEU A 1 199 ? -5.329 -65.181 0.314 1.00 52.99 215 LEU A C 1
ATOM 1515 O O . LEU A 1 199 ? -4.586 -65.942 0.932 1.00 53.83 215 LEU A O 1
ATOM 1520 N N . THR A 1 200 ? -6.208 -64.389 0.917 1.00 52.25 216 THR A N 1
ATOM 1521 C CA . THR A 1 200 ? -6.423 -64.451 2.358 1.00 50.70 216 THR A CA 1
ATOM 1522 C C . THR A 1 200 ? -7.468 -65.511 2.687 1.00 51.75 216 THR A C 1
ATOM 1523 O O . THR A 1 200 ? -7.688 -65.838 3.854 1.00 53.86 216 THR A O 1
ATOM 1527 N N . LEU A 1 201 ? -8.108 -66.043 1.649 1.00 50.00 217 LEU A N 1
ATOM 1528 C CA . LEU A 1 201 ? -9.075 -67.119 1.809 1.00 50.24 217 LEU A CA 1
ATOM 1529 C C . LEU A 1 201 ? -8.363 -68.432 2.098 1.00 49.85 217 LEU A C 1
ATOM 1530 O O . LEU A 1 201 ? -7.144 -68.537 1.951 1.00 46.69 217 LEU A O 1
ATOM 1535 N N . SER A 1 202 ? -9.135 -69.429 2.513 1.00 51.82 218 SER A N 1
ATOM 1536 C CA . SER A 1 202 ? -8.634 -70.789 2.626 1.00 53.99 218 SER A CA 1
ATOM 1537 C C . SER A 1 202 ? -8.161 -71.243 1.251 1.00 53.93 218 SER A C 1
ATOM 1538 O O . SER A 1 202 ? -8.691 -70.793 0.235 1.00 53.78 218 SER A O 1
ATOM 1541 N N . CYS A 1 203 ? -7.159 -72.115 1.216 1.00 54.04 219 CYS A N 1
ATOM 1542 C CA . CYS A 1 203 ? -6.685 -72.668 -0.047 1.00 56.38 219 CYS A CA 1
ATOM 1543 C C . CYS A 1 203 ? -7.848 -73.294 -0.806 1.00 59.40 219 CYS A C 1
ATOM 1544 O O . CYS A 1 203 ? -8.001 -73.091 -2.009 1.00 59.68 219 CYS A O 1
ATOM 1547 N N . GLU A 1 204 ? -8.672 -74.045 -0.085 1.00 60.34 220 GLU A N 1
ATOM 1548 C CA . GLU A 1 204 ? -9.811 -74.731 -0.680 1.00 63.54 220 GLU A CA 1
ATOM 1549 C C . GLU A 1 204 ? -10.804 -73.735 -1.271 1.00 60.85 220 GLU A C 1
ATOM 1550 O O . GLU A 1 204 ? -11.276 -73.911 -2.395 1.00 57.77 220 GLU A O 1
ATOM 1556 N N . GLU A 1 205 ? -11.115 -72.692 -0.507 1.00 62.57 221 GLU A N 1
ATOM 1557 C CA . GLU A 1 205 ? -11.974 -71.614 -0.985 1.00 65.10 221 GLU A CA 1
ATOM 1558 C C . GLU A 1 205 ? -11.380 -70.959 -2.225 1.00 60.00 221 GLU A C 1
ATOM 1559 O O . GLU A 1 205 ? -12.085 -70.700 -3.199 1.00 59.39 221 GLU A O 1
ATOM 1565 N N . PHE A 1 206 ? -10.079 -70.695 -2.176 1.00 56.59 222 PHE A N 1
ATOM 1566 C CA . PHE A 1 206 ? -9.377 -70.054 -3.281 1.00 56.56 222 PHE A CA 1
ATOM 1567 C C . PHE A 1 206 ? -9.466 -70.881 -4.561 1.00 57.49 222 PHE A C 1
ATOM 1568 O O . PHE A 1 206 ? -9.675 -70.336 -5.643 1.00 57.24 222 PHE A O 1
ATOM 1576 N N . VAL A 1 207 ? -9.310 -72.195 -4.434 1.00 61.26 223 VAL A N 1
ATOM 1577 C CA . VAL A 1 207 ? -9.370 -73.085 -5.590 1.00 64.91 223 VAL A CA 1
ATOM 1578 C C . VAL A 1 207 ? -10.753 -73.045 -6.241 1.00 68.98 223 VAL A C 1
ATOM 1579 O O . VAL A 1 207 ? -10.875 -73.194 -7.457 1.00 68.96 223 VAL A O 1
ATOM 1583 N N . LYS A 1 208 ? -11.789 -72.832 -5.435 1.00 71.92 224 LYS A N 1
ATOM 1584 C CA . LYS A 1 208 ? -13.154 -72.789 -5.950 1.00 74.70 224 LYS A CA 1
ATOM 1585 C C . LYS A 1 208 ? -13.398 -71.553 -6.807 1.00 71.96 224 LYS A C 1
ATOM 1586 O O . LYS A 1 208 ? -13.754 -71.661 -7.979 1.00 73.15 224 LYS A O 1
ATOM 1592 N N . ILE A 1 209 ? -13.207 -70.381 -6.209 1.00 68.14 225 ILE A N 1
ATOM 1593 C CA . ILE A 1 209 ? -13.592 -69.119 -6.837 1.00 67.14 225 ILE A CA 1
ATOM 1594 C C . ILE A 1 209 ? -12.817 -68.829 -8.122 1.00 63.89 225 ILE A C 1
ATOM 1595 O O . ILE A 1 209 ? -13.346 -68.207 -9.043 1.00 63.12 225 ILE A O 1
ATOM 1600 N N . MET A 1 210 ? -11.566 -69.274 -8.181 1.00 61.70 226 MET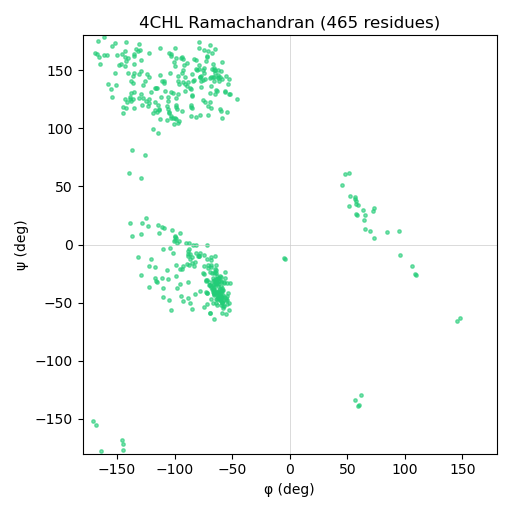 A N 1
ATOM 1601 C CA . MET A 1 210 ? -10.722 -69.014 -9.342 1.00 60.40 226 MET A CA 1
ATOM 1602 C C . MET A 1 210 ? -11.275 -69.686 -10.595 1.00 64.45 226 MET A C 1
ATOM 1603 O O . MET A 1 210 ? -11.006 -69.248 -11.713 1.00 64.87 226 MET A O 1
ATOM 1608 N N . GLY A 1 211 ? -12.050 -70.749 -10.402 1.00 70.05 227 GLY A N 1
ATOM 1609 C CA . GLY A 1 211 ? -12.683 -71.448 -11.506 1.00 75.44 227 GLY A CA 1
ATOM 1610 C C . GLY A 1 211 ? -14.047 -70.881 -11.853 1.00 81.97 227 GLY A C 1
ATOM 1611 O O . GLY A 1 211 ? -14.574 -71.133 -12.937 1.00 83.52 227 GLY A O 1
ATOM 1612 N N . ASN A 1 212 ? -14.618 -70.108 -10.932 1.00 84.80 228 ASN A N 1
ATOM 1613 C CA . ASN A 1 212 ? -15.968 -69.578 -11.099 1.00 87.26 228 ASN A CA 1
ATOM 1614 C C . ASN A 1 212 ? -16.029 -68.319 -11.959 1.00 86.87 228 ASN A C 1
ATOM 1615 O O . ASN A 1 212 ? -17.106 -67.923 -12.404 1.00 87.26 228 ASN A O 1
ATOM 1620 N N . LEU A 1 213 ? -14.876 -67.697 -12.189 1.00 86.22 229 LEU A N 1
ATOM 1621 C CA . LEU A 1 213 ? -14.819 -66.395 -12.852 1.00 84.46 229 LEU A CA 1
ATOM 1622 C C . LEU A 1 213 ? -15.471 -66.400 -14.235 1.00 88.24 229 LEU A C 1
ATOM 1623 O O . LEU A 1 213 ? -16.044 -65.395 -14.654 1.00 87.87 229 LEU A O 1
ATOM 1628 N N . ASN A 1 214 ? -15.390 -67.535 -14.928 1.00 94.06 230 ASN A N 1
ATOM 1629 C CA . ASN A 1 214 ? -15.969 -67.686 -16.264 1.00 100.07 230 ASN A CA 1
ATOM 1630 C C . ASN A 1 214 ? -15.668 -66.510 -17.192 1.00 102.81 230 ASN A C 1
ATOM 1631 O O . ASN A 1 214 ? -16.574 -65.948 -17.808 1.00 105.45 230 ASN A O 1
ATOM 1633 N N . LEU A 1 215 ? -14.392 -66.148 -17.284 1.00 100.06 231 LEU A N 1
ATOM 1634 C CA . LEU A 1 215 ? -13.961 -65.028 -18.113 1.00 95.71 231 LEU A CA 1
ATOM 1635 C C . LEU A 1 215 ? -13.560 -65.514 -19.501 1.00 94.06 231 LEU A C 1
ATOM 1636 O O . LEU A 1 215 ? -13.270 -66.697 -19.686 1.00 92.76 231 LEU A O 1
ATOM 1641 N N . PRO A 1 216 ? -13.542 -64.601 -20.486 1.00 93.05 232 PRO A N 1
ATOM 1642 C CA . PRO A 1 216 ? -13.142 -64.970 -21.845 1.00 92.15 232 PRO A CA 1
ATOM 1643 C C . PRO A 1 216 ? -11.627 -64.959 -21.990 1.00 90.30 232 PRO A C 1
ATOM 1644 O O . PRO A 1 216 ? -10.968 -64.090 -21.416 1.00 88.61 232 PRO A O 1
ATOM 1648 N N . LYS A 1 217 ? -11.083 -65.913 -22.738 1.00 90.40 233 LYS A N 1
ATOM 1649 C CA . LYS A 1 217 ? -9.645 -65.978 -22.953 1.00 90.05 233 LYS A CA 1
ATOM 1650 C C . LYS A 1 217 ? -9.173 -64.682 -23.608 1.00 89.28 233 LYS A C 1
ATOM 1651 O O . LYS A 1 217 ? -9.883 -64.116 -24.442 1.00 89.00 233 LYS A O 1
ATOM 1657 N N . PRO A 1 218 ? -7.980 -64.195 -23.222 1.00 89.03 234 PRO A N 1
ATOM 1658 C CA . PRO A 1 218 ? -7.494 -62.928 -23.785 1.00 90.35 234 PRO A CA 1
ATOM 1659 C C . PRO A 1 218 ? -7.298 -63.006 -25.299 1.00 90.86 234 PRO A C 1
ATOM 1660 O O . PRO A 1 218 ? -6.934 -64.058 -25.822 1.00 89.52 234 PRO A O 1
ATOM 1664 N N . GLN A 1 219 ? -7.544 -61.895 -25.986 1.00 92.67 235 GLN A N 1
ATOM 1665 C CA . GLN A 1 219 ? -7.547 -61.864 -27.447 1.00 94.44 235 GLN A CA 1
ATOM 1666 C C . GLN A 1 219 ? -6.174 -62.138 -28.059 1.00 92.11 235 GLN A C 1
ATOM 1667 O O . GLN A 1 219 ? -6.071 -62.689 -29.155 1.00 93.28 235 GLN A O 1
ATOM 1673 N N . GLN A 1 220 ? -5.126 -61.753 -27.341 1.00 88.42 236 GLN A N 1
ATOM 1674 C CA . GLN A 1 220 ? -3.769 -61.756 -27.876 1.00 84.17 236 GLN A CA 1
ATOM 1675 C C . GLN A 1 220 ? -3.056 -63.104 -27.673 1.00 76.72 236 GLN A C 1
ATOM 1676 O O . GLN A 1 220 ? -1.958 -63.317 -28.188 1.00 73.61 236 GLN A O 1
ATOM 1682 N N . ILE A 1 221 ? -3.699 -64.021 -26.955 1.00 72.69 237 ILE A N 1
ATOM 1683 C CA . ILE A 1 221 ? -3.043 -65.255 -26.513 1.00 68.97 237 ILE A CA 1
ATOM 1684 C C . ILE A 1 221 ? -2.578 -66.180 -27.640 1.00 69.81 237 ILE A C 1
ATOM 1685 O O . ILE A 1 221 ? -1.493 -66.757 -27.559 1.00 67.78 237 ILE A O 1
ATOM 1690 N N . ASP A 1 222 ? -3.387 -66.327 -28.684 1.00 72.87 238 ASP A N 1
ATOM 1691 C CA . ASP A 1 222 ? -3.052 -67.242 -29.773 1.00 73.40 238 ASP A CA 1
ATOM 1692 C C . ASP A 1 222 ? -1.850 -66.754 -30.574 1.00 71.34 238 ASP A C 1
ATOM 1693 O O . ASP A 1 222 ? -1.303 -67.494 -31.393 1.00 70.23 238 ASP A O 1
ATOM 1698 N N . PHE A 1 223 ? -1.445 -65.511 -30.330 1.00 70.73 239 PHE A N 1
ATOM 1699 C CA . PHE A 1 223 ? -0.331 -64.902 -31.045 1.00 68.18 239 PHE A CA 1
ATOM 1700 C C . PHE A 1 223 ? 0.835 -64.596 -30.108 1.00 59.87 239 PHE A C 1
ATOM 1701 O O . PHE A 1 223 ? 1.996 -64.656 -30.514 1.00 57.09 239 PHE A O 1
ATOM 1709 N N . ALA A 1 224 ? 0.524 -64.277 -28.854 1.00 55.85 240 ALA A N 1
ATOM 1710 C CA . ALA A 1 224 ? 1.547 -63.913 -27.876 1.00 52.27 240 ALA A CA 1
ATOM 1711 C C . ALA A 1 224 ? 2.374 -65.110 -27.432 1.00 50.72 240 ALA A C 1
ATOM 1712 O O . ALA A 1 224 ? 3.605 -65.064 -27.451 1.00 48.44 240 ALA A O 1
ATOM 1714 N N . VAL A 1 225 ? 1.691 -66.173 -27.021 1.00 50.80 241 VAL A N 1
ATOM 1715 C CA . VAL A 1 225 ? 2.361 -67.320 -26.423 1.00 47.05 241 VAL A CA 1
ATOM 1716 C C . VAL A 1 225 ? 3.319 -67.992 -27.408 1.00 45.92 241 VAL A C 1
ATOM 1717 O O . VAL A 1 225 ? 4.460 -68.277 -27.052 1.00 45.08 241 VAL A O 1
ATOM 1721 N N . PRO A 1 226 ? 2.871 -68.239 -28.652 1.00 46.60 242 PRO A N 1
ATOM 1722 C CA . PRO A 1 226 ? 3.812 -68.846 -29.602 1.00 46.90 242 PRO A CA 1
ATOM 1723 C C . PRO A 1 226 ? 5.033 -67.964 -29.861 1.00 45.67 242 PRO A C 1
ATOM 1724 O O . PRO A 1 226 ? 6.152 -68.471 -29.924 1.00 47.01 242 PRO A O 1
ATOM 1728 N N . ALA A 1 227 ? 4.816 -66.661 -30.003 1.00 44.98 243 ALA A N 1
ATOM 1729 C CA . ALA A 1 227 ? 5.910 -65.725 -30.238 1.00 44.21 243 ALA A CA 1
ATOM 1730 C C . ALA A 1 227 ? 6.843 -65.655 -29.031 1.00 44.82 243 ALA A C 1
ATOM 1731 O O . ALA A 1 227 ? 8.063 -65.577 -29.180 1.00 45.48 243 ALA A O 1
ATOM 1733 N N . ASN A 1 228 ? 6.265 -65.687 -27.835 1.00 44.51 244 ASN A N 1
ATOM 1734 C CA . ASN A 1 228 ? 7.053 -65.613 -26.609 1.00 44.44 244 ASN A CA 1
ATOM 1735 C C . ASN A 1 228 ? 7.790 -66.918 -26.316 1.00 43.06 244 ASN A C 1
ATOM 1736 O O . ASN A 1 228 ? 8.823 -66.915 -25.648 1.00 43.54 244 ASN A O 1
ATOM 1741 N N . MET A 1 229 ? 7.263 -68.031 -26.816 1.00 42.22 245 MET A N 1
ATOM 1742 C CA . MET A 1 229 ? 7.945 -69.315 -26.681 1.00 41.66 245 MET A CA 1
ATOM 1743 C C . MET A 1 229 ? 9.231 -69.342 -27.512 1.00 45.64 245 MET A C 1
ATOM 1744 O O . MET A 1 229 ? 10.109 -70.168 -27.272 1.00 46.29 245 MET A O 1
ATOM 1749 N N . ARG A 1 230 ? 9.332 -68.437 -28.484 1.00 49.11 246 ARG A N 1
ATOM 1750 C CA . ARG A 1 230 ? 10.494 -68.363 -29.368 1.00 51.57 246 ARG A CA 1
ATOM 1751 C C . ARG A 1 230 ? 11.162 -66.991 -29.311 1.00 48.17 246 ARG A C 1
ATOM 1752 O O . ARG A 1 230 ? 11.638 -66.476 -30.325 1.00 43.42 246 ARG A O 1
ATOM 1768 N N . GLY A 1 232 ? 10.197 -63.918 -29.022 1.00 47.05 248 GLY A N 1
ATOM 1769 C CA . GLY A 1 232 ? 9.611 -62.768 -29.692 1.00 48.27 248 GLY A CA 1
ATOM 1770 C C . GLY A 1 232 ? 9.359 -62.931 -31.182 1.00 50.13 248 GLY A C 1
ATOM 1771 O O . GLY A 1 232 ? 8.668 -62.109 -31.781 1.00 50.85 248 GLY A O 1
ATOM 1772 N N . VAL A 1 233 ? 9.905 -63.983 -31.784 1.00 50.87 249 VAL A N 1
ATOM 1773 C CA . VAL A 1 233 ? 9.754 -64.194 -33.223 1.00 54.13 249 VAL A CA 1
ATOM 1774 C C . VAL A 1 233 ? 8.321 -64.590 -33.570 1.00 55.42 249 VAL A C 1
ATOM 1775 O O . VAL A 1 233 ? 7.825 -65.622 -33.117 1.00 55.52 249 VAL A O 1
ATOM 1779 N N . GLN A 1 234 ? 7.671 -63.766 -34.386 1.00 57.66 250 GLN A N 1
ATOM 1780 C CA . GLN A 1 234 ? 6.266 -63.960 -34.739 1.00 60.84 250 GLN A CA 1
ATOM 1781 C C . GLN A 1 234 ? 6.111 -64.687 -36.074 1.00 64.56 250 GLN A C 1
ATOM 1782 O O . GLN A 1 234 ? 6.860 -64.431 -37.019 1.00 64.43 250 GLN A O 1
ATOM 1788 N N . THR A 1 235 ? 5.128 -65.584 -36.140 1.00 68.11 251 THR A N 1
ATOM 1789 C CA . THR A 1 235 ? 4.831 -66.347 -37.353 1.00 71.80 251 THR A CA 1
ATOM 1790 C C . THR A 1 235 ? 6.078 -67.036 -37.909 1.00 73.21 251 THR A C 1
ATOM 1791 O O . THR A 1 235 ? 6.454 -68.122 -37.464 1.00 72.46 251 THR A O 1
ATOM 1795 N N . GLY B 1 1 ? 17.411 -52.570 6.125 1.00 88.00 17 GLY B N 1
ATOM 1796 C CA . GLY B 1 1 ? 17.311 -52.137 7.506 1.00 88.20 17 GLY B CA 1
ATOM 1797 C C . GLY B 1 1 ? 17.887 -50.751 7.741 1.00 87.66 17 GLY B C 1
ATOM 1798 O O . GLY B 1 1 ? 18.788 -50.583 8.563 1.00 88.70 17 GLY B O 1
ATOM 1799 N N . PRO B 1 2 ? 17.379 -49.745 7.012 1.00 85.37 18 PRO B N 1
ATOM 1800 C CA . PRO B 1 2 ? 17.816 -48.367 7.265 1.00 83.03 18 PRO B CA 1
ATOM 1801 C C . PRO B 1 2 ? 17.319 -47.859 8.617 1.00 81.86 18 PRO B C 1
ATOM 1802 O O . PRO B 1 2 ? 16.214 -48.212 9.032 1.00 82.54 18 PRO B O 1
ATOM 1806 N N . VAL B 1 3 ? 18.132 -47.047 9.287 1.00 79.48 19 VAL B N 1
ATOM 1807 C CA . VAL B 1 3 ? 17.829 -46.577 10.638 1.00 76.86 19 VAL B CA 1
ATOM 1808 C C . VAL B 1 3 ? 16.460 -45.904 10.711 1.00 76.72 19 VAL B C 1
ATOM 1809 O O . VAL B 1 3 ? 15.643 -46.240 11.568 1.00 77.42 19 VAL B O 1
ATOM 1813 N N . ASP B 1 4 ? 16.217 -44.958 9.808 1.00 75.22 20 ASP B N 1
ATOM 1814 C CA . ASP B 1 4 ? 14.973 -44.193 9.808 1.00 74.22 20 ASP B CA 1
ATOM 1815 C C . ASP B 1 4 ? 13.886 -44.880 8.992 1.00 68.22 20 ASP B C 1
ATOM 1816 O O . ASP B 1 4 ? 14.152 -45.431 7.924 1.00 66.93 20 ASP B O 1
ATOM 1821 N N . ALA B 1 5 ? 12.660 -44.840 9.505 1.00 63.41 21 ALA B N 1
ATOM 1822 C CA . ALA B 1 5 ? 11.504 -45.344 8.776 1.00 58.71 21 ALA B CA 1
ATOM 1823 C C . ALA B 1 5 ? 11.360 -44.579 7.462 1.00 53.24 21 ALA B C 1
ATOM 1824 O O . ALA B 1 5 ? 11.118 -43.369 7.478 1.00 53.06 21 ALA B O 1
ATOM 1826 N N . PRO B 1 6 ? 11.517 -45.271 6.317 1.00 47.55 22 PRO B N 1
ATOM 1827 C CA . PRO B 1 6 ? 11.395 -44.554 5.042 1.00 44.55 22 PRO B CA 1
ATOM 1828 C C . PRO B 1 6 ? 10.001 -43.967 4.855 1.00 45.57 22 PRO B C 1
ATOM 1829 O O . PRO B 1 6 ? 9.027 -44.521 5.367 1.00 47.94 22 PRO B O 1
ATOM 1833 N N . ILE B 1 7 ? 9.912 -42.856 4.133 1.00 42.50 23 ILE B N 1
ATOM 1834 C CA . ILE B 1 7 ? 8.622 -42.258 3.832 1.00 40.94 23 ILE B CA 1
ATOM 1835 C C . ILE B 1 7 ? 7.800 -43.240 3.008 1.00 42.28 23 ILE B C 1
ATOM 1836 O O . ILE B 1 7 ? 8.343 -43.982 2.188 1.00 42.14 23 ILE B O 1
ATOM 1841 N N . LEU B 1 8 ? 6.494 -43.261 3.246 1.00 42.72 24 LEU B N 1
ATOM 1842 C CA . LEU B 1 8 ? 5.593 -44.053 2.426 1.00 43.24 24 LEU B CA 1
ATOM 1843 C C . LEU B 1 8 ? 5.210 -43.230 1.206 1.00 44.03 24 LEU B C 1
ATOM 1844 O O . LEU B 1 8 ? 4.777 -42.083 1.337 1.00 43.55 24 LEU B O 1
ATOM 1849 N N . LEU B 1 9 ? 5.389 -43.810 0.023 1.00 42.50 25 LEU B N 1
ATOM 1850 C CA . LEU B 1 9 ? 5.011 -43.144 -1.217 1.00 40.43 25 LEU B CA 1
ATOM 1851 C C . LEU B 1 9 ? 4.294 -44.115 -2.141 1.00 39.75 25 LEU B C 1
ATOM 1852 O O . LEU B 1 9 ? 4.814 -45.184 -2.458 1.00 42.22 25 LEU B O 1
ATOM 1857 N N . ARG B 1 10 ? 3.097 -43.723 -2.567 1.00 37.54 26 ARG B N 1
ATOM 1858 C CA . ARG B 1 10 ? 2.311 -44.504 -3.510 1.00 38.77 26 ARG B CA 1
ATOM 1859 C C . ARG B 1 10 ? 1.890 -43.624 -4.676 1.00 38.12 26 ARG B C 1
ATOM 1860 O O . ARG B 1 10 ? 1.302 -42.558 -4.487 1.00 38.05 26 ARG B O 1
ATOM 1868 N N . GLN B 1 11 ? 2.203 -44.081 -5.882 1.00 36.80 27 GLN B N 1
ATOM 1869 C CA . GLN B 1 11 ? 1.873 -43.359 -7.099 1.00 34.49 27 GLN B CA 1
ATOM 1870 C C . GLN B 1 11 ? 0.721 -44.062 -7.800 1.00 37.36 27 GLN B C 1
ATOM 1871 O O . GLN B 1 11 ? 0.839 -45.229 -8.170 1.00 40.85 27 GLN B O 1
ATOM 1877 N N . MET B 1 12 ? -0.395 -43.358 -7.963 1.00 39.20 28 MET B N 1
ATOM 1878 C CA . MET B 1 12 ? -1.541 -43.893 -8.691 1.00 42.96 28 MET B CA 1
ATOM 1879 C C . MET B 1 12 ? -1.616 -43.276 -10.078 1.00 45.93 28 MET B C 1
ATOM 1880 O O . MET B 1 12 ? -0.987 -42.253 -10.338 1.00 47.58 28 MET B O 1
ATOM 1885 N N . PHE B 1 13 ? -2.395 -43.899 -10.958 1.00 45.06 29 PHE B N 1
ATOM 1886 C CA . PHE B 1 13 ? -2.472 -43.476 -12.352 1.00 43.11 29 PHE B CA 1
ATOM 1887 C C . PHE B 1 13 ? -3.897 -43.574 -12.892 1.00 45.76 29 PHE B C 1
ATOM 1888 O O . PHE B 1 13 ? -4.509 -44.642 -12.868 1.00 44.88 29 PHE B O 1
ATOM 1896 N N . GLU B 1 14 ? -4.417 -42.444 -13.367 1.00 45.38 30 GLU B N 1
ATOM 1897 C CA . GLU B 1 14 ? -5.720 -42.400 -14.018 1.00 45.20 30 GLU B CA 1
ATOM 1898 C C . GLU B 1 14 ? -5.493 -42.486 -15.532 1.00 45.01 30 GLU B C 1
ATOM 1899 O O . GLU B 1 14 ? -5.036 -41.519 -16.141 1.00 44.36 30 GLU B O 1
ATOM 1905 N N . PRO B 1 15 ? -5.803 -43.647 -16.146 1.00 44.07 31 PRO B N 1
ATOM 1906 C CA . PRO B 1 15 ? -5.370 -43.893 -17.531 1.00 45.21 31 PRO B CA 1
ATOM 1907 C C . PRO B 1 15 ? -5.951 -42.941 -18.574 1.00 46.59 31 PRO B C 1
ATOM 1908 O O . PRO B 1 15 ? -5.300 -42.687 -19.586 1.00 48.25 31 PRO B O 1
ATOM 1912 N N . VAL B 1 16 ? -7.154 -42.433 -18.338 1.00 47.26 32 VAL B N 1
ATOM 1913 C CA . VAL B 1 16 ? -7.825 -41.596 -19.327 1.00 47.59 32 VAL B CA 1
ATOM 1914 C C . VAL B 1 16 ? -7.118 -40.251 -19.458 1.00 47.16 32 VAL B C 1
ATOM 1915 O O . VAL B 1 16 ? -6.659 -39.887 -20.540 1.00 49.25 32 VAL B O 1
ATOM 1919 N N . SER B 1 17 ? -7.030 -39.520 -18.352 1.00 43.94 33 SER B N 1
ATOM 1920 C CA . SER B 1 17 ? -6.347 -38.231 -18.335 1.00 41.71 33 SER B CA 1
ATOM 1921 C C . SER B 1 17 ? -4.836 -38.398 -18.200 1.00 41.68 33 SER B C 1
ATOM 1922 O O . SER B 1 17 ? -4.091 -37.426 -18.306 1.00 43.09 33 SER B O 1
ATOM 1925 N N . CYS B 1 18 ? -4.395 -39.632 -17.969 1.00 40.34 34 CYS B N 1
ATOM 1926 C CA . CYS B 1 18 ? -2.982 -39.931 -17.739 1.00 38.66 34 CYS B CA 1
ATOM 1927 C C . CYS B 1 18 ? -2.440 -39.136 -16.555 1.00 35.00 34 CYS B C 1
ATOM 1928 O O . CYS B 1 18 ? -1.279 -38.733 -16.549 1.00 37.15 34 CYS B O 1
ATOM 1931 N N . THR B 1 19 ? -3.287 -38.926 -15.550 1.00 31.81 35 THR B N 1
ATOM 1932 C CA . THR B 1 19 ? -2.919 -38.140 -14.375 1.00 32.09 35 THR B CA 1
ATOM 1933 C C . THR B 1 19 ? -2.299 -39.006 -13.285 1.00 32.95 35 THR B C 1
ATOM 1934 O O . THR B 1 19 ? -2.792 -40.098 -12.997 1.00 38.27 35 THR B O 1
ATOM 1938 N N . PHE B 1 20 ? -1.221 -38.512 -12.681 1.00 29.17 36 PHE B N 1
ATOM 1939 C CA . PHE B 1 20 ? -0.617 -39.160 -11.522 1.00 31.73 36 PHE B CA 1
ATOM 1940 C C . PHE B 1 20 ? -1.106 -38.510 -10.229 1.00 36.64 36 PHE B C 1
ATOM 1941 O O . PHE B 1 20 ? -1.071 -37.285 -10.089 1.00 39.97 36 PHE B O 1
ATOM 1949 N N . THR B 1 21 ? -1.564 -39.339 -9.295 1.00 36.51 37 THR B N 1
ATOM 1950 C CA . THR B 1 21 ? -1.879 -38.898 -7.939 1.00 35.80 37 THR B CA 1
ATOM 1951 C C . THR B 1 21 ? -0.818 -39.474 -7.007 1.00 36.48 37 THR B C 1
ATOM 1952 O O . THR B 1 21 ? -0.401 -40.622 -7.178 1.00 37.67 37 THR B O 1
ATOM 1956 N N . TYR B 1 22 ? -0.383 -38.682 -6.030 1.00 34.06 38 TYR B N 1
ATOM 1957 C CA . TYR B 1 22 ? 0.678 -39.108 -5.117 1.00 34.69 38 TYR B CA 1
ATOM 1958 C C . TYR B 1 22 ? 0.244 -39.084 -3.658 1.00 33.83 38 TYR B C 1
ATOM 1959 O O . TYR B 1 22 ? -0.205 -38.060 -3.148 1.00 34.58 38 TYR B O 1
ATOM 1968 N N . LEU B 1 23 ? 0.395 -40.228 -2.997 1.00 33.97 39 LEU B N 1
ATOM 1969 C CA . LEU B 1 23 ? 0.118 -40.357 -1.572 1.00 35.51 39 LEU B CA 1
ATOM 1970 C C . LEU B 1 23 ? 1.424 -40.424 -0.789 1.00 37.03 39 LEU B C 1
ATOM 1971 O O . LEU B 1 23 ? 2.178 -41.386 -0.918 1.00 36.58 39 LEU B O 1
ATOM 1976 N N . LEU B 1 24 ? 1.681 -39.402 0.022 1.00 38.59 40 LEU B N 1
ATOM 1977 C CA . LEU B 1 24 ? 2.854 -39.372 0.891 1.00 40.17 40 LEU B CA 1
ATOM 1978 C C . LEU B 1 24 ? 2.414 -39.531 2.339 1.00 39.31 40 LEU B C 1
ATOM 1979 O O . LEU B 1 24 ? 1.411 -38.945 2.747 1.00 38.34 40 LEU B O 1
ATOM 1984 N N . GLY B 1 25 ? 3.163 -40.313 3.114 1.00 37.13 41 GLY B N 1
ATOM 1985 C CA . GLY B 1 25 ? 2.813 -40.549 4.503 1.00 36.29 41 GLY B CA 1
ATOM 1986 C C . GLY B 1 25 ? 3.983 -40.852 5.420 1.00 35.57 41 GLY B C 1
ATOM 1987 O O . GLY B 1 25 ? 4.979 -41.451 5.008 1.00 32.43 41 GLY B O 1
ATOM 1988 N N . ASP B 1 26 ? 3.855 -40.423 6.673 1.00 39.38 42 ASP B N 1
ATOM 1989 C CA . ASP B 1 26 ? 4.785 -40.806 7.725 1.00 44.06 42 ASP B CA 1
ATOM 1990 C C . ASP B 1 26 ? 4.326 -42.147 8.278 1.00 49.15 42 ASP B C 1
ATOM 1991 O O . ASP B 1 26 ? 3.234 -42.262 8.835 1.00 50.01 42 ASP B O 1
ATOM 1996 N N . ARG B 1 27 ? 5.173 -43.157 8.120 1.00 52.86 43 ARG B N 1
ATOM 1997 C CA . ARG B 1 27 ? 4.836 -44.523 8.495 1.00 56.20 43 ARG B CA 1
ATOM 1998 C C . ARG B 1 27 ? 4.607 -44.663 9.998 1.00 57.26 43 ARG B C 1
ATOM 1999 O O . ARG B 1 27 ? 3.827 -45.507 10.437 1.00 57.37 43 ARG B O 1
ATOM 2007 N N . GLU B 1 28 ? 5.285 -43.828 10.780 1.00 58.02 44 GLU B N 1
ATOM 2008 C CA . GLU B 1 28 ? 5.260 -43.946 12.234 1.00 59.23 44 GLU B CA 1
ATOM 2009 C C . GLU B 1 28 ? 4.115 -43.163 12.878 1.00 57.84 44 GLU B C 1
ATOM 2010 O O . GLU B 1 28 ? 3.422 -43.682 13.751 1.00 58.77 44 GLU B O 1
ATOM 2016 N N . SER B 1 29 ? 3.918 -41.920 12.449 1.00 55.94 45 SER B N 1
ATOM 2017 C CA . SER B 1 29 ? 2.850 -41.085 12.997 1.00 54.54 45 SER B CA 1
ATOM 2018 C C . SER B 1 29 ? 1.544 -41.293 12.232 1.00 52.94 45 SER B C 1
ATOM 2019 O O . SER B 1 29 ? 0.493 -40.802 12.644 1.00 52.12 45 SER B O 1
ATOM 2022 N N . ARG B 1 30 ? 1.627 -42.009 11.113 1.00 52.77 46 ARG B N 1
ATOM 2023 C CA . ARG B 1 30 ? 0.456 -42.397 10.327 1.00 51.11 46 ARG B CA 1
ATOM 2024 C C . ARG B 1 30 ? -0.285 -41.205 9.718 1.00 51.56 46 ARG B C 1
ATOM 2025 O O . ARG B 1 30 ? -1.457 -41.316 9.358 1.00 51.13 46 ARG B O 1
ATOM 2028 N N . GLU B 1 31 ? 0.405 -40.074 9.593 1.00 51.88 47 GLU B N 1
ATOM 2029 C CA . GLU B 1 31 ? -0.163 -38.890 8.952 1.00 52.24 47 GLU B CA 1
ATOM 2030 C C . GLU B 1 31 ? 0.216 -38.868 7.475 1.00 50.18 47 GLU B C 1
ATOM 2031 O O . GLU B 1 31 ? 1.294 -39.331 7.105 1.00 51.93 47 GLU B O 1
ATOM 2037 N N . ALA B 1 32 ? -0.666 -38.326 6.637 1.00 46.36 48 ALA B N 1
ATOM 2038 C CA . ALA B 1 32 ? -0.478 -38.391 5.190 1.00 43.39 48 ALA B CA 1
ATOM 2039 C C . ALA B 1 32 ? -0.929 -37.136 4.441 1.00 44.33 48 ALA B C 1
ATOM 2040 O O . ALA B 1 32 ? -1.619 -36.273 4.985 1.00 45.31 48 ALA B O 1
ATOM 2042 N N . VAL B 1 33 ? -0.521 -37.064 3.176 1.00 43.12 49 VAL B N 1
ATOM 2043 C CA . VAL B 1 33 ? -0.878 -35.973 2.277 1.00 41.78 49 VAL B CA 1
ATOM 2044 C C . VAL B 1 33 ? -1.145 -36.579 0.903 1.00 40.52 49 VAL B C 1
ATOM 2045 O O . VAL B 1 33 ? -0.523 -37.576 0.536 1.00 41.14 49 VAL B O 1
ATOM 2049 N N . LEU B 1 34 ? -2.064 -35.981 0.148 1.00 39.00 50 LEU B N 1
ATOM 2050 C CA . LEU B 1 34 ? -2.441 -36.504 -1.164 1.00 38.75 50 LEU B CA 1
ATOM 2051 C C . LEU B 1 34 ? -2.367 -35.414 -2.229 1.00 39.24 50 LEU B C 1
ATOM 2052 O O . LEU B 1 34 ? -3.062 -34.405 -2.142 1.00 40.28 50 LEU B O 1
ATOM 2057 N N . ILE B 1 35 ? -1.523 -35.634 -3.235 1.00 38.57 51 ILE B N 1
ATOM 2058 C CA . ILE B 1 35 ? -1.256 -34.636 -4.270 1.00 36.05 51 ILE B CA 1
ATOM 2059 C C . ILE B 1 35 ? -2.015 -34.941 -5.559 1.00 39.02 51 ILE B C 1
ATOM 2060 O O . ILE B 1 35 ? -1.963 -36.060 -6.070 1.00 41.29 51 ILE B O 1
ATOM 2065 N N . ASP B 1 36 ? -2.702 -33.927 -6.078 1.00 39.42 52 ASP B N 1
ATOM 2066 C CA . ASP B 1 36 ? -3.464 -34.030 -7.324 1.00 38.65 52 ASP B CA 1
ATOM 2067 C C . ASP B 1 36 ? -4.365 -35.263 -7.381 1.00 40.90 52 ASP B C 1
ATOM 2068 O O . ASP B 1 36 ? -4.204 -36.114 -8.257 1.00 42.06 52 ASP B O 1
ATOM 2073 N N . PRO B 1 37 ? -5.320 -35.363 -6.444 1.00 42.00 53 PRO B N 1
ATOM 2074 C CA . PRO B 1 37 ? -6.297 -36.455 -6.464 1.00 42.73 53 PRO B CA 1
ATOM 2075 C C . PRO B 1 37 ? -7.380 -36.214 -7.510 1.00 42.61 53 PRO B C 1
ATOM 2076 O O . PRO B 1 37 ? -7.825 -35.076 -7.675 1.00 42.07 53 PRO B O 1
ATOM 2080 N N . VAL B 1 38 ? -7.792 -37.272 -8.203 1.00 42.38 54 VAL B N 1
ATOM 2081 C CA . VAL B 1 38 ? -8.840 -37.173 -9.212 1.00 40.29 54 VAL B CA 1
ATOM 2082 C C . VAL B 1 38 ? -10.181 -37.572 -8.599 1.00 40.99 54 VAL B C 1
ATOM 2083 O O . VAL B 1 38 ? -10.246 -38.457 -7.744 1.00 41.57 54 VAL B O 1
ATOM 2087 N N . LEU B 1 39 ? -11.244 -36.910 -9.043 1.00 49.15 55 LEU B N 1
ATOM 2088 C CA . LEU B 1 39 ? -12.579 -37.117 -8.490 1.00 50.66 55 LEU B CA 1
ATOM 2089 C C . LEU B 1 39 ? -13.058 -38.554 -8.663 1.00 50.86 55 LEU B C 1
ATOM 2090 O O . LEU B 1 39 ? -13.568 -39.169 -7.726 1.00 50.11 55 LEU B O 1
ATOM 2095 N N . GLU B 1 40 ? -12.894 -39.078 -9.872 1.00 53.78 56 GLU B N 1
ATOM 2096 C CA . GLU B 1 40 ? -13.405 -40.397 -10.223 1.00 58.95 56 GLU B CA 1
ATOM 2097 C C . GLU B 1 40 ? -12.786 -41.506 -9.372 1.00 54.74 56 GLU B C 1
ATOM 2098 O O . GLU B 1 40 ? -13.422 -42.533 -9.128 1.00 55.48 56 GLU B O 1
ATOM 2104 N N . THR B 1 41 ? -11.553 -41.291 -8.917 1.00 50.55 57 THR B N 1
ATOM 2105 C CA . THR B 1 41 ? -10.825 -42.291 -8.134 1.00 48.38 57 THR B CA 1
ATOM 2106 C C . THR B 1 41 ? -10.646 -41.873 -6.672 1.00 46.61 57 THR B C 1
ATOM 2107 O O . THR B 1 41 ? -9.826 -42.443 -5.951 1.00 40.61 57 THR B O 1
ATOM 2111 N N . ALA B 1 42 ? -11.411 -40.875 -6.242 1.00 49.49 58 ALA B N 1
ATOM 2112 C CA . ALA B 1 42 ? -11.360 -40.406 -4.860 1.00 51.24 58 ALA B CA 1
ATOM 2113 C C . ALA B 1 42 ? -11.682 -41.507 -3.843 1.00 50.21 58 ALA B C 1
ATOM 2114 O O . ALA B 1 42 ? -10.939 -41.687 -2.876 1.00 47.79 58 ALA B O 1
ATOM 2116 N N . PRO B 1 43 ? -12.792 -42.243 -4.045 1.00 51.49 59 PRO B N 1
ATOM 2117 C CA . PRO B 1 43 ? -13.103 -43.297 -3.069 1.00 50.45 59 PRO B CA 1
ATOM 2118 C C . PRO B 1 43 ? -12.052 -44.403 -3.036 1.00 47.81 59 PRO B C 1
ATOM 2119 O O . PRO B 1 43 ? -11.806 -44.981 -1.976 1.00 47.78 59 PRO B O 1
ATOM 2123 N N . ARG B 1 44 ? -11.444 -44.691 -4.183 1.00 45.57 60 ARG B N 1
ATOM 2124 C CA . ARG B 1 44 ? -10.340 -45.642 -4.243 1.00 42.33 60 ARG B CA 1
ATOM 2125 C C . ARG B 1 44 ? -9.185 -45.141 -3.383 1.00 47.26 60 ARG B C 1
ATOM 2126 O O . ARG B 1 44 ? -8.596 -45.906 -2.619 1.00 50.11 60 ARG B O 1
ATOM 2134 N N . ASP B 1 45 ? -8.859 -43.858 -3.520 1.00 48.77 61 ASP B N 1
ATOM 2135 C CA . ASP B 1 45 ? -7.792 -43.254 -2.731 1.00 48.89 61 ASP B CA 1
ATOM 2136 C C . ASP B 1 45 ? -8.091 -43.380 -1.241 1.00 47.57 61 ASP B C 1
ATOM 2137 O O . ASP B 1 45 ? -7.248 -43.830 -0.465 1.00 44.76 61 ASP B O 1
ATOM 2142 N N . ALA B 1 46 ? -9.299 -42.985 -0.854 1.00 46.45 62 ALA B N 1
ATOM 2143 C CA . ALA B 1 46 ? -9.705 -43.020 0.545 1.00 45.19 62 ALA B CA 1
ATOM 2144 C C . ALA B 1 46 ? -9.639 -44.434 1.119 1.00 44.61 62 ALA B C 1
ATOM 2145 O O . ALA B 1 46 ? -9.293 -44.620 2.285 1.00 43.21 62 ALA B O 1
ATOM 2147 N N . GLN B 1 47 ? -9.967 -45.429 0.300 1.00 44.16 63 GLN B N 1
ATOM 2148 C CA . GLN B 1 47 ? -9.962 -46.813 0.758 1.00 45.08 63 GLN B CA 1
ATOM 2149 C C . GLN B 1 47 ? -8.544 -47.270 1.088 1.00 45.22 63 GLN B C 1
ATOM 2150 O O . GLN B 1 47 ? -8.321 -47.969 2.076 1.00 45.46 63 GLN B O 1
ATOM 2156 N N . LEU B 1 48 ? -7.591 -46.872 0.253 1.00 45.09 64 LEU B N 1
ATOM 2157 C CA . LEU B 1 48 ? -6.195 -47.244 0.449 1.00 46.33 64 LEU B CA 1
ATOM 2158 C C . LEU B 1 48 ? -5.649 -46.607 1.722 1.00 44.93 64 LEU B C 1
ATOM 2159 O O . LEU B 1 48 ? -4.919 -47.242 2.483 1.00 45.11 64 LEU B O 1
ATOM 2164 N N . ILE B 1 49 ? -6.012 -45.349 1.947 1.00 43.77 65 ILE B N 1
ATOM 2165 C CA . ILE B 1 49 ? -5.572 -44.615 3.128 1.00 41.27 65 ILE B CA 1
ATOM 2166 C C . ILE B 1 49 ? -6.032 -45.313 4.408 1.00 41.63 65 ILE B C 1
ATOM 2167 O O . ILE B 1 49 ? -5.259 -45.453 5.356 1.00 41.39 65 ILE B O 1
ATOM 2172 N N . LYS B 1 50 ? -7.287 -45.751 4.432 1.00 41.01 66 LYS B N 1
ATOM 2173 C CA . LYS B 1 50 ? -7.816 -46.475 5.584 1.00 43.83 66 LYS B CA 1
ATOM 2174 C C . LYS B 1 50 ? -7.150 -47.840 5.732 1.00 43.26 66 LYS B C 1
ATOM 2175 O O . LYS B 1 50 ? -6.882 -48.294 6.845 1.00 42.11 66 LYS B O 1
ATOM 2181 N N . GLU B 1 51 ? -6.889 -48.494 4.604 1.00 43.99 67 GLU B N 1
ATOM 2182 C CA . GLU B 1 51 ? -6.244 -49.803 4.611 1.00 44.90 67 GLU B CA 1
ATOM 2183 C C . GLU B 1 51 ? -4.807 -49.714 5.113 1.00 44.14 67 GLU B C 1
ATOM 2184 O O . GLU B 1 51 ? -4.298 -50.652 5.726 1.00 45.88 67 GLU B O 1
ATOM 2190 N N . LEU B 1 52 ? -4.157 -48.583 4.855 1.00 43.28 68 LEU B N 1
ATOM 2191 C CA . LEU B 1 52 ? -2.773 -48.383 5.274 1.00 40.05 68 LEU B CA 1
ATOM 2192 C C . LEU B 1 52 ? -2.685 -47.832 6.695 1.00 40.40 68 LEU B C 1
ATOM 2193 O O . LEU B 1 52 ? -1.592 -47.669 7.236 1.00 41.00 68 LEU B O 1
ATOM 2198 N N . GLY B 1 53 ? -3.836 -47.553 7.298 1.00 42.07 69 GLY B N 1
ATOM 2199 C CA . GLY B 1 53 ? -3.878 -47.056 8.661 1.00 43.65 69 GLY B CA 1
ATOM 2200 C C . GLY B 1 53 ? -3.393 -45.623 8.757 1.00 45.07 69 GLY B C 1
ATOM 2201 O O . GLY B 1 53 ? -2.873 -45.205 9.792 1.00 47.19 69 GLY B O 1
ATOM 2202 N N . LEU B 1 54 ? -3.570 -44.871 7.675 1.00 45.01 70 LEU B N 1
ATOM 2203 C CA . LEU B 1 54 ? -3.112 -43.488 7.609 1.00 46.66 70 LEU B CA 1
ATOM 2204 C C . LEU B 1 54 ? -4.251 -42.501 7.843 1.00 49.37 70 LEU B C 1
ATOM 2205 O O . LEU B 1 54 ? -5.423 -42.832 7.651 1.00 50.28 70 LEU B O 1
ATOM 2210 N N . ARG B 1 55 ? -3.889 -41.291 8.261 1.00 50.45 71 ARG B N 1
ATOM 2211 C CA . ARG B 1 55 ? -4.838 -40.194 8.420 1.00 53.17 71 ARG B CA 1
ATOM 2212 C C . ARG B 1 55 ? -4.472 -39.071 7.456 1.00 52.38 71 ARG B C 1
ATOM 2213 O O . ARG B 1 55 ? -3.352 -38.560 7.486 1.00 51.73 71 ARG B O 1
ATOM 2221 N N . LEU B 1 56 ? -5.417 -38.691 6.601 1.00 51.37 72 LEU B N 1
ATOM 2222 C CA . LEU B 1 56 ? -5.148 -37.705 5.558 1.00 48.51 72 LEU B CA 1
ATOM 2223 C C . LEU B 1 56 ? -5.328 -36.280 6.069 1.00 48.96 72 LEU B C 1
ATOM 2224 O O . LEU B 1 56 ? -6.446 -35.838 6.332 1.00 52.10 72 LEU B O 1
ATOM 2229 N N . LEU B 1 57 ? -4.216 -35.564 6.195 1.00 46.59 73 LEU B N 1
ATOM 2230 C CA . LEU B 1 57 ? -4.227 -34.197 6.701 1.00 45.73 73 LEU B CA 1
ATOM 2231 C C . LEU B 1 57 ? -4.579 -33.179 5.621 1.00 44.56 73 LEU B C 1
ATOM 2232 O O . LEU B 1 57 ? -5.346 -32.246 5.868 1.00 44.47 73 LEU B O 1
ATOM 2237 N N . TYR B 1 58 ? -4.015 -33.357 4.428 1.00 42.27 74 TYR B N 1
ATOM 2238 C CA . TYR B 1 58 ? -4.217 -32.407 3.341 1.00 39.04 74 TYR B CA 1
ATOM 2239 C C . TYR B 1 58 ? -4.439 -33.096 1.999 1.00 38.96 74 TYR B C 1
ATOM 2240 O O . TYR B 1 58 ? -3.808 -34.107 1.695 1.00 40.81 74 TYR B O 1
ATOM 2249 N N . ALA B 1 59 ? -5.349 -32.536 1.207 1.00 39.65 75 ALA B N 1
ATOM 2250 C CA . ALA B 1 59 ? -5.517 -32.922 -0.188 1.00 40.29 75 ALA B CA 1
ATOM 2251 C C . ALA B 1 59 ? -5.089 -31.738 -1.038 1.00 41.32 75 ALA B C 1
ATOM 2252 O O . ALA B 1 59 ? -5.784 -30.723 -1.100 1.00 42.91 75 ALA B O 1
ATOM 2254 N N . VAL B 1 60 ? -3.942 -31.878 -1.694 1.00 39.50 76 VAL B N 1
ATOM 2255 C CA . VAL B 1 60 ? -3.267 -30.749 -2.321 1.00 37.66 76 VAL B CA 1
ATOM 2256 C C . VAL B 1 60 ? -3.275 -30.866 -3.841 1.00 37.51 76 VAL B C 1
ATOM 2257 O O . VAL B 1 60 ? -3.209 -31.965 -4.387 1.00 35.82 76 VAL B O 1
ATOM 2261 N N . ASN B 1 61 ? -3.363 -29.721 -4.513 1.00 41.02 77 ASN B N 1
ATOM 2262 C CA . ASN B 1 61 ? -3.279 -29.656 -5.969 1.00 41.71 77 ASN B CA 1
ATOM 2263 C C . ASN B 1 61 ? -2.117 -28.775 -6.406 1.00 41.13 77 ASN B C 1
ATOM 2264 O O . ASN B 1 61 ? -1.961 -27.656 -5.915 1.00 42.18 77 ASN B O 1
ATOM 2269 N N . THR B 1 62 ? -1.301 -29.283 -7.325 1.00 40.67 78 THR B N 1
ATOM 2270 C CA . THR B 1 62 ? -0.184 -28.512 -7.857 1.00 41.26 78 THR B CA 1
ATOM 2271 C C . THR B 1 62 ? -0.697 -27.270 -8.578 1.00 39.75 78 THR B C 1
ATOM 2272 O O . THR B 1 62 ? -0.071 -26.210 -8.531 1.00 37.15 78 THR B O 1
ATOM 2276 N N . HIS B 1 63 ? -1.839 -27.408 -9.244 1.00 39.45 79 HIS B N 1
ATOM 2277 C CA . HIS B 1 63 ? -2.456 -26.287 -9.940 1.00 39.02 79 HIS B CA 1
ATOM 2278 C C . HIS B 1 63 ? -3.927 -26.551 -10.233 1.00 39.99 79 HIS B C 1
ATOM 2279 O O . HIS B 1 63 ? -4.455 -27.617 -9.913 1.00 40.22 79 HIS B O 1
ATOM 2286 N N . CYS B 1 64 ? -4.584 -25.565 -10.836 1.00 39.60 80 CYS B N 1
ATOM 2287 C CA . CYS B 1 64 ? -5.951 -25.731 -11.306 1.00 42.83 80 CYS B CA 1
ATOM 2288 C C . CYS B 1 64 ? -5.911 -26.507 -12.615 1.00 43.66 80 CYS B C 1
ATOM 2289 O O . CYS B 1 64 ? -5.430 -26.002 -13.630 1.00 44.68 80 CYS B O 1
ATOM 2292 N N . HIS B 1 65 ? -6.411 -27.738 -12.585 1.00 41.58 81 HIS B N 1
ATOM 2293 C CA . HIS B 1 65 ? -6.301 -28.636 -13.727 1.00 39.47 81 HIS B CA 1
ATOM 2294 C C . HIS B 1 65 ? -7.374 -28.355 -14.772 1.00 40.94 81 HIS B C 1
ATOM 2295 O O . HIS B 1 65 ? -8.409 -27.764 -14.470 1.00 42.26 81 HIS B O 1
ATOM 2302 N N . ALA B 1 66 ? -7.112 -28.789 -16.002 1.00 40.84 82 ALA B N 1
ATOM 2303 C CA . ALA B 1 66 ? -8.023 -28.570 -17.122 1.00 40.05 82 ALA B CA 1
ATOM 2304 C C . ALA B 1 66 ? -8.317 -29.870 -17.868 1.00 41.42 82 ALA B C 1
ATOM 2305 O O . ALA B 1 66 ? -8.937 -29.850 -18.931 1.00 42.56 82 ALA B O 1
ATOM 2307 N N . ASP B 1 67 ? -7.878 -30.993 -17.305 1.00 41.96 83 ASP B N 1
ATOM 2308 C CA . ASP B 1 67 ? -8.002 -32.292 -17.963 1.00 44.69 83 ASP B CA 1
ATOM 2309 C C . ASP B 1 67 ? -8.830 -33.270 -17.133 1.00 48.73 83 ASP B C 1
ATOM 2310 O O . ASP B 1 67 ? -9.229 -34.328 -17.620 1.00 52.42 83 ASP B O 1
ATOM 2315 N N . HIS B 1 68 ? -9.086 -32.909 -15.879 1.00 48.65 84 HIS B N 1
ATOM 2316 C CA . HIS B 1 68 ? -9.852 -33.756 -14.973 1.00 46.28 84 HIS B CA 1
ATOM 2317 C C . HIS B 1 68 ? -10.365 -32.915 -13.813 1.00 45.51 84 HIS B C 1
ATOM 2318 O O . HIS B 1 68 ? -9.865 -31.816 -13.574 1.00 46.80 84 HIS B O 1
ATOM 2325 N N . ILE B 1 69 ? -11.358 -33.431 -13.095 1.00 43.28 85 ILE B N 1
ATOM 2326 C CA . ILE B 1 69 ? -11.881 -32.748 -11.916 1.00 43.98 85 ILE B CA 1
ATOM 2327 C C . ILE B 1 69 ? -11.135 -33.219 -10.675 1.00 43.45 85 ILE B C 1
ATOM 2328 O O . ILE B 1 69 ? -10.869 -34.410 -10.516 1.00 45.48 85 ILE B O 1
ATOM 2333 N N . THR B 1 70 ? -10.800 -32.279 -9.797 1.00 41.78 86 THR B N 1
ATOM 2334 C CA . THR B 1 70 ? -10.087 -32.602 -8.569 1.00 41.73 86 THR B CA 1
ATOM 2335 C C . THR B 1 70 ? -10.980 -33.380 -7.608 1.00 42.67 86 THR B C 1
ATOM 2336 O O . THR B 1 70 ? -12.183 -33.130 -7.523 1.00 42.84 86 THR B O 1
ATOM 2340 N N . GLY B 1 71 ? -10.380 -34.329 -6.895 1.00 41.70 87 GLY B N 1
ATOM 2341 C CA . GLY B 1 71 ? -11.084 -35.090 -5.878 1.00 41.09 87 GLY B CA 1
ATOM 2342 C C . GLY B 1 71 ? -10.868 -34.514 -4.489 1.00 39.59 87 GLY B C 1
ATOM 2343 O O . GLY B 1 71 ? -11.346 -35.067 -3.498 1.00 38.39 87 GLY B O 1
ATOM 2344 N N . SER B 1 72 ? -10.151 -33.395 -4.417 1.00 39.70 88 SER B N 1
ATOM 2345 C CA . SER B 1 72 ? -9.808 -32.786 -3.137 1.00 38.68 88 SER B CA 1
ATOM 2346 C C . SER B 1 72 ? -11.049 -32.359 -2.360 1.00 40.10 88 SER B C 1
ATOM 2347 O O . SER B 1 72 ? -11.071 -32.430 -1.134 1.00 39.96 88 SER B O 1
ATOM 2350 N N . GLY B 1 73 ? -12.082 -31.923 -3.076 1.00 41.59 89 GLY B N 1
ATOM 2351 C CA . GLY B 1 73 ? -13.311 -31.482 -2.442 1.00 38.05 89 GLY B CA 1
ATOM 2352 C C . GLY B 1 73 ? -14.113 -32.641 -1.891 1.00 41.88 89 GLY B C 1
ATOM 2353 O O . GLY B 1 73 ? -14.679 -32.559 -0.801 1.00 44.41 89 GLY B O 1
ATOM 2354 N N . LEU B 1 74 ? -14.161 -33.728 -2.651 1.00 42.51 90 LEU B N 1
ATOM 2355 C CA . LEU B 1 74 ? -14.883 -34.923 -2.238 1.00 44.14 90 LEU B CA 1
ATOM 2356 C C . LEU B 1 74 ? -14.209 -35.564 -1.029 1.00 43.81 90 LEU B C 1
ATOM 2357 O O . LEU B 1 74 ? -14.878 -36.066 -0.125 1.00 43.20 90 LEU B O 1
ATOM 2362 N N . LEU B 1 75 ? -12.881 -35.533 -1.015 1.00 43.75 91 LEU B N 1
ATOM 2363 C CA . LEU B 1 75 ? -12.105 -36.153 0.054 1.00 43.54 91 LEU B CA 1
ATOM 2364 C C . LEU B 1 75 ? -12.323 -35.481 1.410 1.00 44.72 91 LEU B C 1
ATOM 2365 O O . LEU B 1 75 ? -12.077 -36.088 2.453 1.00 44.22 91 LEU B O 1
ATOM 2370 N N . ARG B 1 76 ? -12.783 -34.234 1.395 1.00 46.28 92 ARG B N 1
ATOM 2371 C CA . ARG B 1 76 ? -13.060 -33.509 2.633 1.00 47.00 92 ARG B CA 1
ATOM 2372 C C . ARG B 1 76 ? -14.176 -34.181 3.426 1.00 48.82 92 ARG B C 1
ATOM 2373 O O . ARG B 1 76 ? -14.230 -34.067 4.651 1.00 49.84 92 ARG B O 1
ATOM 2381 N N . SER B 1 77 ? -15.059 -34.883 2.722 1.00 49.28 93 SER B N 1
ATOM 2382 C CA . SER B 1 77 ? -16.176 -35.577 3.353 1.00 51.04 93 SER B CA 1
ATOM 2383 C C . SER B 1 77 ? -15.853 -37.053 3.566 1.00 51.22 93 SER B C 1
ATOM 2384 O O . SER B 1 77 ? -16.231 -37.636 4.582 1.00 53.35 93 SER B O 1
ATOM 2387 N N . LEU B 1 78 ? -15.152 -37.650 2.606 1.00 49.53 94 LEU B N 1
ATOM 2388 C CA . LEU B 1 78 ? -14.785 -39.062 2.682 1.00 47.41 94 LEU B CA 1
ATOM 2389 C C . LEU B 1 78 ? -13.783 -39.327 3.801 1.00 47.63 94 LEU B C 1
ATOM 2390 O O . LEU B 1 78 ? -13.696 -40.444 4.314 1.00 46.93 94 LEU B O 1
ATOM 2395 N N . LEU B 1 79 ? -13.028 -38.295 4.169 1.00 48.87 95 LEU B N 1
ATOM 2396 C CA . LEU B 1 79 ? -12.011 -38.402 5.210 1.00 49.43 95 LEU B CA 1
ATOM 2397 C C . LEU B 1 79 ? -12.073 -37.173 6.113 1.00 51.28 95 LEU B C 1
ATOM 2398 O O . LEU B 1 79 ? -11.298 -36.231 5.936 1.00 50.82 95 LEU B O 1
ATOM 2403 N N . PRO B 1 80 ? -13.006 -37.174 7.080 1.00 52.57 96 PRO B N 1
ATOM 2404 C CA . PRO B 1 80 ? -13.204 -36.040 7.993 1.00 53.45 96 PRO B CA 1
ATOM 2405 C C . PRO B 1 80 ? -11.913 -35.592 8.672 1.00 51.17 96 PRO B C 1
ATOM 2406 O O . PRO B 1 80 ? -11.198 -36.418 9.239 1.00 50.89 96 PRO B O 1
ATOM 2410 N N . GLY B 1 81 ? -11.630 -34.293 8.605 1.00 48.37 97 GLY B N 1
ATOM 2411 C CA . GLY B 1 81 ? -10.403 -33.735 9.142 1.00 46.69 97 GLY B CA 1
ATOM 2412 C C . GLY B 1 81 ? -9.487 -33.285 8.021 1.00 46.77 97 GLY B C 1
ATOM 2413 O O . GLY B 1 81 ? -8.663 -32.386 8.194 1.00 48.06 97 GLY B O 1
ATOM 2414 N N . CYS B 1 82 ? -9.637 -33.921 6.864 1.00 46.94 98 CYS B N 1
ATOM 2415 C CA . CYS B 1 82 ? -8.880 -33.563 5.671 1.00 45.43 98 CYS B CA 1
ATOM 2416 C C . CYS B 1 82 ? -9.160 -32.117 5.265 1.00 47.23 98 CYS B C 1
ATOM 2417 O O . CYS B 1 82 ? -10.281 -31.630 5.411 1.00 48.67 98 CYS B O 1
ATOM 2420 N N . GLN B 1 83 ? -8.131 -31.439 4.764 1.00 46.50 99 GLN B N 1
ATOM 2421 C CA . GLN B 1 83 ? -8.259 -30.061 4.298 1.00 49.28 99 GLN B CA 1
ATOM 2422 C C . GLN B 1 83 ? -7.729 -29.928 2.876 1.00 48.73 99 GLN B C 1
ATOM 2423 O O . GLN B 1 83 ? -6.682 -30.477 2.544 1.00 47.67 99 GLN B O 1
ATOM 2429 N N . SER B 1 84 ? -8.454 -29.191 2.040 1.00 47.30 100 SER B N 1
ATOM 2430 C CA . SER B 1 84 ? -8.034 -28.974 0.661 1.00 43.82 100 SER B CA 1
ATOM 2431 C C . SER B 1 84 ? -7.044 -27.815 0.590 1.00 39.90 100 SER B C 1
ATOM 2432 O O . SER B 1 84 ? -7.196 -26.816 1.292 1.00 37.92 100 SER B O 1
ATOM 2435 N N . VAL B 1 85 ? -6.029 -27.959 -0.259 1.00 38.74 101 VAL B N 1
ATOM 2436 C CA . VAL B 1 85 ? -4.972 -26.961 -0.377 1.00 38.45 101 VAL B CA 1
ATOM 2437 C C . VAL B 1 85 ? -4.632 -26.703 -1.841 1.00 38.82 101 VAL B C 1
ATOM 2438 O O . VAL B 1 85 ? -4.566 -27.631 -2.648 1.00 41.81 101 VAL B O 1
ATOM 2442 N N . ILE B 1 86 ? -4.417 -25.437 -2.175 1.00 36.69 102 ILE B N 1
ATOM 2443 C CA . ILE B 1 86 ? -4.041 -25.050 -3.528 1.00 36.88 102 ILE B CA 1
ATOM 2444 C C . ILE B 1 86 ? -3.371 -23.679 -3.483 1.00 38.45 102 ILE B C 1
ATOM 2445 O O . ILE B 1 86 ? -3.495 -22.958 -2.493 1.00 37.83 102 ILE B O 1
ATOM 2450 N N . SER B 1 87 ? -2.656 -23.318 -4.543 1.00 38.13 103 SER B N 1
ATOM 2451 C CA . SER B 1 87 ? -1.951 -22.044 -4.566 1.00 37.50 103 SER B CA 1
ATOM 2452 C C . SER B 1 87 ? -2.940 -20.888 -4.520 1.00 40.03 103 SER B C 1
ATOM 2453 O O . SER B 1 87 ? -4.055 -20.983 -5.032 1.00 37.94 103 SER B O 1
ATOM 2456 N N . ARG B 1 88 ? -2.518 -19.796 -3.898 1.00 43.65 104 ARG B N 1
ATOM 2457 C CA . ARG B 1 88 ? -3.311 -18.582 -3.844 1.00 44.78 104 ARG B CA 1
ATOM 2458 C C . ARG B 1 88 ? -3.445 -17.980 -5.241 1.00 41.06 104 ARG B C 1
ATOM 2459 O O . ARG B 1 88 ? -4.486 -17.423 -5.588 1.00 40.24 104 ARG B O 1
ATOM 2467 N N . LEU B 1 89 ? -2.393 -18.116 -6.045 1.00 38.81 105 LEU B N 1
ATOM 2468 C CA . LEU B 1 89 ? -2.358 -17.517 -7.376 1.00 39.18 105 LEU B CA 1
ATOM 2469 C C . LEU B 1 89 ? -3.223 -18.260 -8.395 1.00 40.53 105 LEU B C 1
ATOM 2470 O O . LEU B 1 89 ? -3.414 -17.784 -9.514 1.00 38.77 105 LEU B O 1
ATOM 2475 N N . SER B 1 90 ? -3.740 -19.423 -8.015 1.00 44.12 106 SER B N 1
ATOM 2476 C CA . SER B 1 90 ? -4.663 -20.150 -8.878 1.00 45.04 106 SER B CA 1
ATOM 2477 C C . SER B 1 90 ? -6.031 -19.482 -8.855 1.00 48.52 106 SER B C 1
ATOM 2478 O O . SER B 1 90 ? -6.813 -19.614 -9.797 1.00 49.69 106 SER B O 1
ATOM 2481 N N . GLY B 1 91 ? -6.311 -18.759 -7.773 1.00 44.46 107 GLY B N 1
ATOM 2482 C CA . GLY B 1 91 ? -7.595 -18.106 -7.594 1.00 46.27 107 GLY B CA 1
ATOM 2483 C C . GLY B 1 91 ? -8.721 -19.095 -7.353 1.00 48.18 107 GLY B C 1
ATOM 2484 O O . GLY B 1 91 ? -9.896 -18.728 -7.381 1.00 50.60 107 GLY B O 1
ATOM 2485 N N . ALA B 1 92 ? -8.357 -20.352 -7.107 1.00 47.07 108 ALA B N 1
ATOM 2486 C CA . ALA B 1 92 ? -9.330 -21.421 -6.908 1.00 47.03 108 ALA B CA 1
ATOM 2487 C C . ALA B 1 92 ? -9.654 -21.597 -5.427 1.00 45.89 108 ALA B C 1
ATOM 2488 O O . ALA B 1 92 ? -8.819 -21.335 -4.561 1.00 44.61 108 ALA B O 1
ATOM 2490 N N . GLN B 1 93 ? -10.873 -22.045 -5.147 1.00 46.84 109 GLN B N 1
ATOM 2491 C CA . GLN B 1 93 ? -11.330 -22.228 -3.775 1.00 52.25 109 GLN B CA 1
ATOM 2492 C C . GLN B 1 93 ? -10.690 -23.446 -3.116 1.00 52.17 109 GLN B C 1
ATOM 2493 O O . GLN B 1 93 ? -10.487 -24.482 -3.752 1.00 51.07 109 GLN B O 1
ATOM 2499 N N . ALA B 1 94 ? -10.377 -23.305 -1.831 1.00 51.81 110 ALA B N 1
ATOM 2500 C CA . ALA B 1 94 ? -9.835 -24.396 -1.033 1.00 48.46 110 ALA B CA 1
ATOM 2501 C C . ALA B 1 94 ? -9.847 -23.986 0.433 1.00 47.83 110 ALA B C 1
ATOM 2502 O O . ALA B 1 94 ? -9.997 -22.806 0.752 1.00 49.71 110 ALA B O 1
ATOM 2504 N N . ASP B 1 95 ? -9.691 -24.960 1.323 1.00 45.20 111 ASP B N 1
ATOM 2505 C CA . ASP B 1 95 ? -9.671 -24.687 2.755 1.00 45.33 111 ASP B CA 1
ATOM 2506 C C . ASP B 1 95 ? -8.471 -23.820 3.121 1.00 44.58 111 ASP B C 1
ATOM 2507 O O . ASP B 1 95 ? -8.588 -22.880 3.910 1.00 44.24 111 ASP B O 1
ATOM 2512 N N . LEU B 1 96 ? -7.323 -24.145 2.536 1.00 41.73 112 LEU B N 1
ATOM 2513 C CA . LEU B 1 96 ? -6.083 -23.435 2.811 1.00 42.63 112 LEU B CA 1
ATOM 2514 C C . LEU B 1 96 ? -5.424 -23.023 1.508 1.00 43.56 112 LEU B C 1
ATOM 2515 O O . LEU B 1 96 ? -5.562 -23.706 0.493 1.00 44.22 112 LEU B O 1
ATOM 2520 N N . HIS B 1 97 ? -4.711 -21.901 1.543 1.00 42.81 113 HIS B N 1
ATOM 2521 C CA . HIS B 1 97 ? -3.978 -21.430 0.378 1.00 43.57 113 HIS B CA 1
ATOM 2522 C C . HIS B 1 97 ? -2.513 -21.204 0.708 1.00 45.61 113 HIS B C 1
ATOM 2523 O O . HIS B 1 97 ? -2.167 -20.724 1.789 1.00 48.94 113 HIS B O 1
ATOM 2530 N N . ILE B 1 98 ? -1.662 -21.564 -0.244 1.00 43.12 114 ILE B N 1
ATOM 2531 C CA . ILE B 1 98 ? -0.225 -21.486 -0.071 1.00 41.23 114 ILE B CA 1
ATOM 2532 C C . ILE B 1 98 ? 0.391 -20.598 -1.136 1.00 39.45 114 ILE B C 1
ATOM 2533 O O . ILE B 1 98 ? -0.241 -20.284 -2.144 1.00 38.77 114 ILE B O 1
ATOM 2538 N N . GLU B 1 99 ? 1.631 -20.198 -0.896 1.00 40.01 115 GLU B N 1
ATOM 2539 C CA . GLU B 1 99 ? 2.412 -19.470 -1.879 1.00 42.19 115 GLU B CA 1
ATOM 2540 C C . GLU B 1 99 ? 3.860 -19.906 -1.734 1.00 41.27 115 GLU B C 1
ATOM 2541 O O . GLU B 1 99 ? 4.166 -20.791 -0.933 1.00 39.76 115 GLU B O 1
ATOM 2547 N N . ASP B 1 100 ? 4.745 -19.299 -2.516 1.00 39.90 116 ASP B N 1
ATOM 2548 C CA . ASP B 1 100 ? 6.152 -19.672 -2.500 1.00 38.98 116 ASP B CA 1
ATOM 2549 C C . ASP B 1 100 ? 6.725 -19.553 -1.091 1.00 39.54 116 ASP B C 1
ATOM 2550 O O . ASP B 1 100 ? 6.514 -18.555 -0.410 1.00 42.36 116 ASP B O 1
ATOM 2555 N N . GLY B 1 101 ? 7.432 -20.591 -0.656 1.00 40.04 117 GLY B N 1
ATOM 2556 C CA . GLY B 1 101 ? 8.061 -20.599 0.653 1.00 40.58 117 GLY B CA 1
ATOM 2557 C C . GLY B 1 101 ? 7.245 -21.284 1.736 1.00 42.12 117 GLY B C 1
ATOM 2558 O O . GLY B 1 101 ? 7.743 -21.499 2.841 1.00 44.27 117 GLY B O 1
ATOM 2559 N N . ASP B 1 102 ? 5.999 -21.633 1.431 1.00 43.13 118 ASP B N 1
ATOM 2560 C CA . ASP B 1 102 ? 5.131 -22.279 2.415 1.00 44.93 118 ASP B CA 1
ATOM 2561 C C . ASP B 1 102 ? 5.444 -23.766 2.552 1.00 47.04 118 ASP B C 1
ATOM 2562 O O . ASP B 1 102 ? 5.887 -24.415 1.601 1.00 43.83 118 ASP B O 1
ATOM 2567 N N . SER B 1 103 ? 5.192 -24.295 3.746 1.00 51.12 119 SER B N 1
ATOM 2568 C CA . SER B 1 103 ? 5.574 -25.656 4.102 1.00 51.27 119 SER B CA 1
ATOM 2569 C C . SER B 1 103 ? 4.374 -26.469 4.598 1.00 50.56 119 SER B C 1
ATOM 2570 O O . SER B 1 103 ? 3.698 -26.075 5.549 1.00 48.33 119 SER B O 1
ATOM 2573 N N . ILE B 1 104 ? 4.114 -27.598 3.942 1.00 53.40 120 ILE B N 1
ATOM 2574 C CA . ILE B 1 104 ? 3.044 -28.509 4.345 1.00 54.52 120 ILE B CA 1
ATOM 2575 C C . ILE B 1 104 ? 3.624 -29.634 5.192 1.00 54.59 120 ILE B C 1
ATOM 2576 O O . ILE B 1 104 ? 4.248 -30.553 4.669 1.00 53.40 120 ILE B O 1
ATOM 2581 N N . ARG B 1 105 ? 3.405 -29.564 6.500 1.00 55.99 121 ARG B N 1
ATOM 2582 C CA . ARG B 1 105 ? 4.006 -30.515 7.429 1.00 55.96 121 ARG B CA 1
ATOM 2583 C C . ARG B 1 105 ? 3.111 -31.724 7.675 1.00 52.03 121 ARG B C 1
ATOM 2584 O O . ARG B 1 105 ? 1.916 -31.587 7.932 1.00 51.92 121 ARG B O 1
ATOM 2592 N N . PHE B 1 106 ? 3.705 -32.909 7.584 1.00 50.06 122 PHE B N 1
ATOM 2593 C CA . PHE B 1 106 ? 3.015 -34.152 7.915 1.00 48.62 122 PHE B CA 1
ATOM 2594 C C . PHE B 1 106 ? 4.007 -35.122 8.551 1.00 48.23 122 PHE B C 1
ATOM 2595 O O . PHE B 1 106 ? 5.001 -35.508 7.936 1.00 47.02 122 PHE B O 1
ATOM 2603 N N . GLY B 1 107 ? 3.738 -35.501 9.796 1.00 50.07 123 GLY B N 1
ATOM 2604 C CA . GLY B 1 107 ? 4.667 -36.320 10.551 1.00 50.38 123 GLY B CA 1
ATOM 2605 C C . GLY B 1 107 ? 5.984 -35.593 10.740 1.00 49.58 123 GLY B C 1
ATOM 2606 O O . GLY B 1 107 ? 6.005 -34.440 11.166 1.00 50.74 123 GLY B O 1
ATOM 2607 N N . ARG B 1 108 ? 7.083 -36.264 10.411 1.00 49.21 124 ARG B N 1
ATOM 2608 C CA . ARG B 1 108 ? 8.410 -35.666 10.501 1.00 50.77 124 ARG B CA 1
ATOM 2609 C C . ARG B 1 108 ? 8.840 -35.086 9.157 1.00 49.03 124 ARG B C 1
ATOM 2610 O O . ARG B 1 108 ? 9.998 -34.704 8.981 1.00 49.24 124 ARG B O 1
ATOM 2618 N N . PHE B 1 109 ? 7.900 -35.019 8.218 1.00 46.80 125 PHE B N 1
ATOM 2619 C CA . PHE B 1 109 ? 8.195 -34.588 6.856 1.00 45.69 125 PHE B CA 1
ATOM 2620 C C . PHE B 1 109 ? 7.536 -33.257 6.537 1.00 44.10 125 PHE B C 1
ATOM 2621 O O . PHE B 1 109 ? 6.690 -32.771 7.287 1.00 46.73 125 PHE B O 1
ATOM 2629 N N . ALA B 1 110 ? 7.930 -32.676 5.410 1.00 43.41 126 ALA B N 1
ATOM 2630 C CA . ALA B 1 110 ? 7.348 -31.425 4.951 1.00 46.54 126 ALA B CA 1
ATOM 2631 C C . ALA B 1 110 ? 7.544 -31.260 3.451 1.00 45.94 126 ALA B C 1
ATOM 2632 O O . ALA B 1 110 ? 8.615 -31.558 2.923 1.00 47.61 126 ALA B O 1
ATOM 2634 N N . LEU B 1 111 ? 6.501 -30.793 2.771 1.00 43.63 127 LEU B N 1
ATOM 2635 C CA . LEU B 1 111 ? 6.600 -30.433 1.363 1.00 41.84 127 LEU B CA 1
ATOM 2636 C C . LEU B 1 111 ? 6.803 -28.931 1.247 1.00 44.21 127 LEU B C 1
ATOM 2637 O O . LEU B 1 111 ? 5.945 -28.146 1.651 1.00 45.94 127 LEU B O 1
ATOM 2642 N N . GLU B 1 112 ? 7.948 -28.539 0.701 1.00 43.75 128 GLU B N 1
ATOM 2643 C CA . GLU B 1 112 ? 8.280 -27.133 0.535 1.00 42.47 128 GLU B CA 1
ATOM 2644 C C . GLU B 1 112 ? 7.672 -26.607 -0.760 1.00 42.04 128 GLU B C 1
ATOM 2645 O O . GLU B 1 112 ? 7.845 -27.201 -1.823 1.00 41.84 128 GLU B O 1
ATOM 2651 N N . THR B 1 113 ? 6.955 -25.493 -0.663 1.00 41.95 129 THR B N 1
ATOM 2652 C CA . THR B 1 113 ? 6.294 -24.912 -1.822 1.00 38.28 129 THR B CA 1
ATOM 2653 C C . THR B 1 113 ? 7.241 -24.000 -2.586 1.00 37.78 129 THR B C 1
ATOM 2654 O O . THR B 1 113 ? 7.725 -23.002 -2.050 1.00 40.10 129 THR B O 1
ATOM 2658 N N . ARG B 1 114 ? 7.505 -24.359 -3.838 1.00 35.72 130 ARG B N 1
ATOM 2659 C CA . ARG B 1 114 ? 8.239 -23.502 -4.760 1.00 36.95 130 ARG B CA 1
ATOM 2660 C C . ARG B 1 114 ? 7.319 -23.142 -5.916 1.00 39.82 130 ARG B C 1
ATOM 2661 O O . ARG B 1 114 ? 6.894 -24.018 -6.671 1.00 39.98 130 ARG B O 1
ATOM 2669 N N . ALA B 1 115 ? 7.002 -21.857 -6.047 1.00 38.75 131 ALA B N 1
ATOM 2670 C CA . ALA B 1 115 ? 6.142 -21.399 -7.129 1.00 37.50 131 ALA B CA 1
ATOM 2671 C C . ALA B 1 115 ? 6.839 -21.625 -8.463 1.00 37.13 131 ALA B C 1
ATOM 2672 O O . ALA B 1 115 ? 7.990 -21.235 -8.641 1.00 38.32 131 ALA B O 1
ATOM 2674 N N . SER B 1 116 ? 6.135 -22.264 -9.392 1.00 37.33 132 SER B N 1
ATOM 2675 C CA . SER B 1 116 ? 6.689 -22.579 -10.703 1.00 36.57 132 SER B CA 1
ATOM 2676 C C . SER B 1 116 ? 5.646 -22.356 -11.792 1.00 35.76 132 SER B C 1
ATOM 2677 O O . SER B 1 116 ? 5.274 -23.288 -12.503 1.00 35.82 132 SER B O 1
ATOM 2680 N N . PRO B 1 117 ? 5.176 -21.108 -11.931 1.00 35.71 133 PRO B N 1
ATOM 2681 C CA . PRO B 1 117 ? 4.121 -20.782 -12.895 1.00 34.83 133 PRO B CA 1
ATOM 2682 C C . PRO B 1 117 ? 4.604 -20.842 -14.341 1.00 34.12 133 PRO B C 1
ATOM 2683 O O . PRO B 1 117 ? 5.809 -20.892 -14.588 1.00 33.71 133 PRO B O 1
ATOM 2687 N N . GLY B 1 118 ? 3.661 -20.836 -15.279 1.00 34.11 134 GLY B N 1
ATOM 2688 C CA . GLY B 1 118 ? 3.972 -20.923 -16.695 1.00 35.13 134 GLY B CA 1
ATOM 2689 C C . GLY B 1 118 ? 2.864 -21.657 -17.425 1.00 39.35 134 GLY B C 1
ATOM 2690 O O . GLY B 1 118 ? 2.200 -21.098 -18.299 1.00 42.40 134 GLY B O 1
ATOM 2691 N N . HIS B 1 119 ? 2.685 -22.924 -17.067 1.00 37.19 135 HIS B N 1
ATOM 2692 C CA . HIS B 1 119 ? 1.527 -23.701 -17.486 1.00 38.62 135 HIS B CA 1
ATOM 2693 C C . HIS B 1 119 ? 0.282 -22.935 -17.051 1.00 39.34 135 HIS B C 1
ATOM 2694 O O . HIS B 1 119 ? -0.653 -22.743 -17.829 1.00 40.63 135 HIS B O 1
ATOM 2701 N N . THR B 1 120 ? 0.292 -22.497 -15.795 1.00 39.20 136 THR B N 1
ATOM 2702 C CA . THR B 1 120 ? -0.713 -21.581 -15.267 1.00 39.09 136 THR B CA 1
ATOM 2703 C C . THR B 1 120 ? -0.023 -20.664 -14.258 1.00 38.79 136 THR B C 1
ATOM 2704 O O . THR B 1 120 ? 1.087 -20.958 -13.813 1.00 37.89 136 THR B O 1
ATOM 2708 N N . PRO B 1 121 ? -0.665 -19.543 -13.899 1.00 40.70 137 PRO B N 1
ATOM 2709 C CA . PRO B 1 121 ? -0.061 -18.680 -12.875 1.00 39.29 137 PRO B CA 1
ATOM 2710 C C . PRO B 1 121 ? -0.042 -19.311 -11.481 1.00 39.94 137 PRO B C 1
ATOM 2711 O O . PRO B 1 121 ? 0.720 -18.864 -10.624 1.00 41.64 137 PRO B O 1
ATOM 2715 N N . GLY B 1 122 ? -0.860 -20.338 -11.266 1.00 39.84 138 GLY B N 1
ATOM 2716 C CA . GLY B 1 122 ? -1.005 -20.940 -9.952 1.00 39.17 138 GLY B CA 1
ATOM 2717 C C . GLY B 1 122 ? -0.210 -22.217 -9.743 1.00 38.82 138 GLY B C 1
ATOM 2718 O O . GLY B 1 122 ? -0.347 -22.868 -8.707 1.00 39.92 138 GLY B O 1
ATOM 2719 N N . CYS B 1 123 ? 0.620 -22.582 -10.715 1.00 36.56 139 CYS B N 1
ATOM 2720 C CA . CYS B 1 123 ? 1.408 -23.809 -10.618 1.00 34.39 139 CYS B CA 1
ATOM 2721 C C . CYS B 1 123 ? 2.495 -23.702 -9.556 1.00 33.79 139 CYS B C 1
ATOM 2722 O O . CYS B 1 123 ? 3.258 -22.735 -9.528 1.00 35.17 139 CYS B O 1
ATOM 2725 N N . VAL B 1 124 ? 2.553 -24.703 -8.683 1.00 32.89 140 VAL B N 1
ATOM 2726 C CA . VAL B 1 124 ? 3.622 -24.810 -7.700 1.00 35.58 140 VAL B CA 1
ATOM 2727 C C . VAL B 1 124 ? 4.235 -26.206 -7.738 1.00 37.30 140 VAL B C 1
ATOM 2728 O O . VAL B 1 124 ? 3.612 -27.156 -8.210 1.00 36.64 140 VAL B O 1
ATOM 2732 N N . THR B 1 125 ? 5.463 -26.310 -7.240 1.00 37.98 141 THR B N 1
ATOM 2733 C CA . THR B 1 125 ? 6.176 -27.575 -7.169 1.00 36.69 141 THR B CA 1
ATOM 2734 C C . THR B 1 125 ? 6.400 -27.917 -5.705 1.00 38.56 141 THR B C 1
ATOM 2735 O O . THR B 1 125 ? 6.795 -27.062 -4.912 1.00 37.89 141 THR B O 1
ATOM 2739 N N . PHE B 1 126 ? 6.141 -29.171 -5.352 1.00 39.79 142 PHE B N 1
ATOM 2740 C CA . PHE B 1 126 ? 6.290 -29.621 -3.976 1.00 40.60 142 PHE B CA 1
ATOM 2741 C C . PHE B 1 126 ? 7.567 -30.426 -3.798 1.00 41.27 142 PHE B C 1
ATOM 2742 O O . PHE B 1 126 ? 7.696 -31.537 -4.312 1.00 44.47 142 PHE B O 1
ATOM 2750 N N . VAL B 1 127 ? 8.510 -29.842 -3.068 1.00 38.41 143 VAL B N 1
ATOM 2751 C CA . VAL B 1 127 ? 9.800 -30.465 -2.820 1.00 39.82 143 VAL B CA 1
ATOM 2752 C C . VAL B 1 127 ? 9.853 -30.969 -1.385 1.00 40.73 143 VAL B C 1
ATOM 2753 O O . VAL B 1 127 ? 9.650 -30.205 -0.441 1.00 38.41 143 VAL B O 1
ATOM 2757 N N . LEU B 1 128 ? 10.120 -32.261 -1.231 1.00 42.95 144 LEU B N 1
ATOM 2758 C CA . LEU B 1 128 ? 10.269 -32.863 0.086 1.00 46.42 144 LEU B CA 1
ATOM 2759 C C . LEU B 1 128 ? 11.462 -32.213 0.779 1.00 48.23 144 LEU B C 1
ATOM 2760 O O . LEU B 1 128 ? 12.455 -31.889 0.130 1.00 47.56 144 LEU B O 1
ATOM 2765 N N . ASN B 1 129 ? 11.357 -32.010 2.090 1.00 51.77 145 ASN B N 1
ATOM 2766 C CA . ASN B 1 129 ? 12.398 -31.314 2.848 1.00 56.45 145 ASN B CA 1
ATOM 2767 C C . ASN B 1 129 ? 13.764 -31.977 2.691 1.00 58.50 145 ASN B C 1
ATOM 2768 O O . ASN B 1 129 ? 14.803 -31.343 2.873 1.00 57.27 145 ASN B O 1
ATOM 2773 N N . ASP B 1 130 ? 13.742 -33.259 2.346 1.00 63.04 146 ASP B N 1
ATOM 2774 C CA . ASP B 1 130 ? 14.951 -34.024 2.077 1.00 66.90 146 ASP B CA 1
ATOM 2775 C C . ASP B 1 130 ? 15.606 -33.581 0.768 1.00 61.95 146 ASP B C 1
ATOM 2776 O O . ASP B 1 130 ? 16.779 -33.865 0.526 1.00 59.70 146 ASP B O 1
ATOM 2781 N N . HIS B 1 131 ? 14.839 -32.880 -0.066 1.00 59.51 147 HIS B N 1
ATOM 2782 C CA . HIS B 1 131 ? 15.248 -32.531 -1.429 1.00 55.84 147 HIS B CA 1
ATOM 2783 C C . HIS B 1 131 ? 15.555 -33.783 -2.257 1.00 52.71 147 HIS B C 1
ATOM 2784 O O . HIS B 1 131 ? 16.313 -33.735 -3.227 1.00 52.61 147 HIS B O 1
ATOM 2791 N N . SER B 1 132 ? 14.945 -34.900 -1.873 1.00 48.77 148 SER B N 1
ATOM 2792 C CA . SER B 1 132 ? 15.117 -36.160 -2.587 1.00 44.62 148 SER B CA 1
ATOM 2793 C C . SER B 1 132 ? 14.025 -36.366 -3.633 1.00 43.09 148 SER B C 1
ATOM 2794 O O . SER B 1 132 ? 14.202 -37.138 -4.576 1.00 42.30 148 SER B O 1
ATOM 2797 N N . MET B 1 133 ? 12.899 -35.677 -3.459 1.00 43.83 149 MET B N 1
ATOM 2798 C CA . MET B 1 133 ? 11.777 -35.777 -4.389 1.00 44.38 149 MET B CA 1
ATOM 2799 C C . MET B 1 133 ? 11.218 -34.405 -4.717 1.00 43.25 149 MET B C 1
ATOM 2800 O O . MET B 1 133 ? 11.220 -33.505 -3.878 1.00 44.89 149 MET B O 1
ATOM 2805 N N . ALA B 1 134 ? 10.727 -34.259 -5.943 1.00 42.24 150 ALA B N 1
ATOM 2806 C CA . ALA B 1 134 ? 10.006 -33.061 -6.344 1.00 42.71 150 ALA B CA 1
ATOM 2807 C C . ALA B 1 134 ? 8.787 -33.448 -7.171 1.00 40.16 150 ALA B C 1
ATOM 2808 O O . ALA B 1 134 ? 8.887 -34.238 -8.115 1.00 37.63 150 ALA B O 1
ATOM 2810 N N . PHE B 1 135 ? 7.640 -32.891 -6.797 1.00 37.27 151 PHE B N 1
ATOM 2811 C CA . PHE B 1 135 ? 6.393 -33.121 -7.512 1.00 36.26 151 PHE B CA 1
ATOM 2812 C C . PHE B 1 135 ? 6.054 -31.859 -8.290 1.00 37.53 151 PHE B C 1
ATOM 2813 O O . PHE B 1 135 ? 5.655 -30.843 -7.717 1.00 36.77 151 PHE B O 1
ATOM 2821 N N . THR B 1 136 ? 6.216 -31.942 -9.606 1.00 37.45 152 THR B N 1
ATOM 2822 C CA . THR B 1 136 ? 6.347 -30.758 -10.445 1.00 37.30 152 THR B CA 1
ATOM 2823 C C . THR B 1 136 ? 5.064 -30.350 -11.159 1.00 36.61 152 THR B C 1
ATOM 2824 O O . THR B 1 136 ? 5.070 -29.404 -11.948 1.00 40.63 152 THR B O 1
ATOM 2828 N N . GLY B 1 137 ? 3.967 -31.045 -10.880 1.00 32.29 153 GLY B N 1
ATOM 2829 C CA . GLY B 1 137 ? 2.714 -30.761 -11.552 1.00 32.26 153 GLY B CA 1
ATOM 2830 C C . GLY B 1 137 ? 2.885 -30.876 -13.056 1.00 35.18 153 GLY B C 1
ATOM 2831 O O . GLY B 1 137 ? 3.484 -31.836 -13.545 1.00 36.52 153 GLY B O 1
ATOM 2832 N N . ASP B 1 138 ? 2.374 -29.888 -13.788 1.00 36.05 154 ASP B N 1
ATOM 2833 C CA . ASP B 1 138 ? 2.536 -29.836 -15.239 1.00 36.50 154 ASP B CA 1
ATOM 2834 C C . ASP B 1 138 ? 3.636 -28.860 -15.652 1.00 36.79 154 ASP B C 1
ATOM 2835 O O . ASP B 1 138 ? 3.865 -28.646 -16.843 1.00 37.82 154 ASP B O 1
ATOM 2840 N N . ALA B 1 139 ? 4.313 -28.268 -14.672 1.00 36.96 155 ALA B N 1
ATOM 2841 C CA . ALA B 1 139 ? 5.414 -27.356 -14.957 1.00 40.58 155 ALA B CA 1
ATOM 2842 C C . ALA B 1 139 ? 6.532 -28.106 -15.672 1.00 42.01 155 ALA B C 1
ATOM 2843 O O . ALA B 1 139 ? 7.001 -27.685 -16.730 1.00 44.03 155 ALA B O 1
ATOM 2845 N N . LEU B 1 140 ? 6.947 -29.225 -15.088 1.00 40.87 156 LEU B N 1
ATOM 2846 C CA . LEU B 1 140 ? 7.960 -30.082 -15.691 1.00 40.97 156 LEU B CA 1
ATOM 2847 C C . LEU B 1 140 ? 7.430 -31.499 -15.865 1.00 40.94 156 LEU B C 1
ATOM 2848 O O . LEU B 1 140 ? 7.068 -32.163 -14.894 1.00 41.04 156 LEU B O 1
ATOM 2853 N N . LEU B 1 141 ? 7.387 -31.948 -17.115 1.00 38.90 157 LEU B N 1
ATOM 2854 C CA . LEU B 1 141 ? 7.012 -33.315 -17.433 1.00 38.03 157 LEU B CA 1
ATOM 2855 C C . LEU B 1 141 ? 8.261 -34.088 -17.815 1.00 38.47 157 LEU B C 1
ATOM 2856 O O . LEU B 1 141 ? 9.304 -33.499 -18.090 1.00 39.91 157 LEU B O 1
ATOM 2861 N N . ILE B 1 142 ? 8.152 -35.410 -17.827 1.00 38.60 158 ILE B N 1
ATOM 2862 C CA . ILE B 1 142 ? 9.272 -36.256 -18.200 1.00 38.81 158 ILE B CA 1
ATOM 2863 C C . ILE B 1 142 ? 9.565 -36.077 -19.687 1.00 40.00 158 ILE B C 1
ATOM 2864 O O . ILE B 1 142 ? 8.723 -36.364 -20.538 1.00 41.11 158 ILE B O 1
ATOM 2869 N N . ARG B 1 143 ? 10.765 -35.583 -19.980 1.00 39.47 159 ARG B N 1
ATOM 2870 C CA . ARG B 1 143 ? 11.188 -35.281 -21.346 1.00 41.82 159 ARG B CA 1
ATOM 2871 C C . ARG B 1 143 ? 10.255 -34.292 -22.041 1.00 43.18 159 ARG B C 1
ATOM 2872 O O . ARG B 1 143 ? 10.152 -34.289 -23.267 1.00 48.13 159 ARG B O 1
ATOM 2880 N N . GLY B 1 144 ? 9.581 -33.452 -21.262 1.00 39.01 160 GLY B N 1
ATOM 2881 C CA . GLY B 1 144 ? 8.684 -32.458 -21.822 1.00 38.98 160 GLY B CA 1
ATOM 2882 C C . GLY B 1 144 ? 8.238 -31.431 -20.800 1.00 39.03 160 GLY B C 1
ATOM 2883 O O . GLY B 1 144 ? 8.924 -31.189 -19.807 1.00 40.85 160 GLY B O 1
ATOM 2884 N N . CYS B 1 145 ? 7.080 -30.827 -21.045 1.00 36.67 161 CYS B N 1
ATOM 2885 C CA . CYS B 1 145 ? 6.517 -29.844 -20.131 1.00 36.71 161 CYS B CA 1
ATOM 2886 C C . CYS B 1 145 ? 5.068 -29.564 -20.500 1.00 39.42 161 CYS B C 1
ATOM 2887 O O . CYS B 1 145 ? 4.627 -29.887 -21.605 1.00 39.17 161 CYS B O 1
ATOM 2890 N N . GLY B 1 146 ? 4.333 -28.958 -19.573 1.00 38.71 162 GLY B N 1
ATOM 2891 C CA . GLY B 1 146 ? 2.949 -28.598 -19.815 1.00 37.12 162 GLY B CA 1
ATOM 2892 C C . GLY B 1 146 ? 2.829 -27.552 -20.905 1.00 38.86 162 GLY B C 1
ATOM 2893 O O . GLY B 1 146 ? 3.735 -26.741 -21.105 1.00 37.05 162 GLY B O 1
ATOM 2894 N N . ARG B 1 147 ? 1.711 -27.582 -21.621 1.00 41.87 163 ARG B N 1
ATOM 2895 C CA . ARG B 1 147 ? 1.439 -26.598 -22.659 1.00 43.15 163 ARG B CA 1
ATOM 2896 C C . ARG B 1 147 ? 1.242 -25.228 -22.020 1.00 44.02 163 ARG B C 1
ATOM 2897 O O . ARG B 1 147 ? 0.882 -25.134 -20.847 1.00 46.28 163 ARG B O 1
ATOM 2905 N N . THR B 1 148 ? 1.482 -24.171 -22.793 1.00 44.54 164 THR B N 1
ATOM 2906 C CA . THR B 1 148 ? 1.430 -22.804 -22.277 1.00 44.89 164 THR B CA 1
ATOM 2907 C C . THR B 1 148 ? 0.542 -21.895 -23.124 1.00 47.95 164 THR B C 1
ATOM 2908 O O . THR B 1 148 ? 0.635 -20.671 -23.034 1.00 49.01 164 THR B O 1
ATOM 2912 N N . ASP B 1 149 ? -0.324 -22.495 -23.935 1.00 51.20 165 ASP B N 1
ATOM 2913 C CA . ASP B 1 149 ? -1.168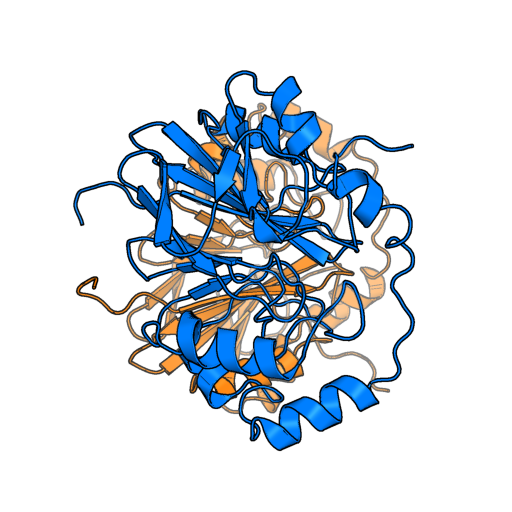 -21.733 -24.851 1.00 55.28 165 ASP B CA 1
ATOM 2914 C C . ASP B 1 149 ? -2.584 -21.522 -24.310 1.00 59.76 165 ASP B C 1
ATOM 2915 O O . ASP B 1 149 ? -3.440 -20.978 -25.007 1.00 61.52 165 ASP B O 1
ATOM 2920 N N . PHE B 1 150 ? -2.821 -21.945 -23.070 1.00 64.87 166 PHE B N 1
ATOM 2921 C CA . PHE B 1 150 ? -4.127 -21.781 -22.434 1.00 69.91 166 PHE B CA 1
ATOM 2922 C C . PHE B 1 150 ? -3.978 -21.445 -20.952 1.00 75.21 166 PHE B C 1
ATOM 2923 O O . PHE B 1 150 ? -2.870 -21.449 -20.414 1.00 78.39 166 PHE B O 1
ATOM 2925 N N . GLN B 1 151 ? -5.106 -21.157 -20.304 1.00 76.76 167 GLN B N 1
ATOM 2926 C CA . GLN B 1 151 ? -5.139 -20.816 -18.881 1.00 75.47 167 GLN B CA 1
ATOM 2927 C C . GLN B 1 151 ? -4.166 -19.691 -18.522 1.00 74.08 167 GLN B C 1
ATOM 2928 O O . GLN B 1 151 ? -3.490 -19.752 -17.493 1.00 75.62 167 GLN B O 1
ATOM 2934 N N . GLN B 1 152 ? -4.105 -18.668 -19.371 1.00 67.37 168 GLN B N 1
ATOM 2935 C CA . GLN B 1 152 ? -3.222 -17.527 -19.147 1.00 57.73 168 GLN B CA 1
ATOM 2936 C C . GLN B 1 152 ? -1.779 -17.995 -19.003 1.00 52.01 168 GLN B C 1
ATOM 2937 O O . GLN B 1 152 ? -1.037 -17.501 -18.155 1.00 51.29 168 GLN B O 1
ATOM 2943 N N . GLY B 1 153 ? -1.388 -18.957 -19.830 1.00 48.33 169 GLY B N 1
ATOM 2944 C CA . GLY B 1 153 ? -0.056 -19.521 -19.760 1.00 44.53 169 GLY B CA 1
ATOM 2945 C C . GLY B 1 153 ? 0.962 -18.637 -20.451 1.00 42.75 169 GLY B C 1
ATOM 2946 O O . GLY B 1 153 ? 0.635 -17.925 -21.400 1.00 42.57 169 GLY B O 1
ATOM 2947 N N . CYS B 1 154 ? 2.200 -18.684 -19.968 1.00 41.25 170 CYS B N 1
ATOM 2948 C CA . CYS B 1 154 ? 3.290 -17.922 -20.563 1.00 41.35 170 CYS B CA 1
ATOM 2949 C C . CYS B 1 154 ? 4.526 -18.803 -20.678 1.00 41.05 170 CYS B C 1
ATOM 2950 O O . CYS B 1 154 ? 5.062 -19.268 -19.672 1.00 39.87 170 CYS B O 1
ATOM 2953 N N . ALA B 1 155 ? 4.971 -19.030 -21.910 1.00 42.09 171 ALA B N 1
ATOM 2954 C CA . ALA B 1 155 ? 6.114 -19.898 -22.170 1.00 43.71 171 ALA B CA 1
ATOM 2955 C C . ALA B 1 155 ? 7.378 -19.373 -21.500 1.00 44.29 171 ALA B C 1
ATOM 2956 O O . ALA B 1 155 ? 8.095 -20.124 -20.845 1.00 46.64 171 ALA B O 1
ATOM 2958 N N . LYS B 1 156 ? 7.649 -18.083 -21.669 1.00 46.68 172 LYS B N 1
ATOM 2959 C CA . LYS B 1 156 ? 8.840 -17.476 -21.087 1.00 47.46 172 LYS B CA 1
ATOM 2960 C C . LYS B 1 156 ? 8.848 -17.647 -19.571 1.00 43.91 172 LYS B C 1
ATOM 2961 O O . LYS B 1 156 ? 9.893 -17.905 -18.975 1.00 43.37 172 LYS B O 1
ATOM 2967 N N . THR B 1 157 ? 7.680 -17.515 -18.950 1.00 40.99 173 THR B N 1
ATOM 2968 C CA . THR B 1 157 ? 7.573 -17.680 -17.505 1.00 39.25 173 THR B CA 1
ATOM 2969 C C . THR B 1 157 ? 7.847 -19.127 -17.113 1.00 39.92 173 THR B C 1
ATOM 2970 O O . THR B 1 157 ? 8.485 -19.388 -16.093 1.00 40.29 173 THR B O 1
ATOM 2974 N N . LEU B 1 158 ? 7.362 -20.064 -17.923 1.00 39.45 174 LEU B N 1
ATOM 2975 C CA . LEU B 1 158 ? 7.557 -21.483 -17.648 1.00 38.70 174 LEU B CA 1
ATOM 2976 C C . LEU B 1 158 ? 9.037 -21.838 -17.695 1.00 38.61 174 LEU B C 1
ATOM 2977 O O . LEU B 1 158 ? 9.549 -22.515 -16.807 1.00 39.62 174 LEU B O 1
ATOM 2982 N N . TYR B 1 159 ? 9.716 -21.377 -18.740 1.00 38.37 175 TYR B N 1
ATOM 2983 C CA . TYR B 1 159 ? 11.136 -21.647 -18.919 1.00 40.90 175 TYR B CA 1
ATOM 2984 C C . TYR B 1 159 ? 11.930 -21.192 -17.696 1.00 44.39 175 TYR B C 1
ATOM 2985 O O . TYR B 1 159 ? 12.777 -21.924 -17.187 1.00 45.34 175 TYR B O 1
ATOM 2994 N N . HIS B 1 160 ? 11.641 -19.986 -17.220 1.00 45.90 176 HIS B N 1
ATOM 2995 C CA . HIS B 1 160 ? 12.334 -19.443 -16.059 1.00 45.83 176 HIS B CA 1
ATOM 2996 C C . HIS B 1 160 ? 11.943 -20.163 -14.771 1.00 43.95 176 HIS B C 1
ATOM 2997 O O . HIS B 1 160 ? 12.773 -20.335 -13.878 1.00 43.44 176 HIS B O 1
ATOM 3004 N N . SER B 1 161 ? 10.683 -20.579 -14.675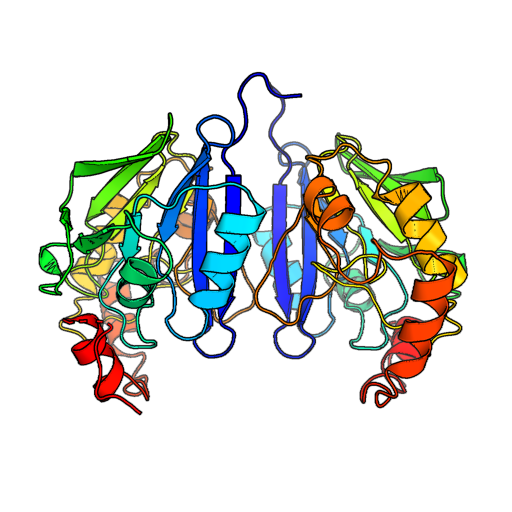 1.00 41.93 177 SER B N 1
ATOM 3005 C CA . SER B 1 161 ? 10.219 -21.338 -13.517 1.00 40.42 177 SER B CA 1
ATOM 3006 C C . SER B 1 161 ? 11.050 -22.603 -13.325 1.00 43.27 177 SER B C 1
ATOM 3007 O O . SER B 1 161 ? 11.592 -22.841 -12.246 1.00 46.33 177 SER B O 1
ATOM 3010 N N . VAL B 1 162 ? 11.156 -23.403 -14.380 1.00 41.72 178 VAL B N 1
ATOM 3011 C CA . VAL B 1 162 ? 11.846 -24.687 -14.305 1.00 42.27 178 VAL B CA 1
ATOM 3012 C C . VAL B 1 162 ? 13.340 -24.518 -14.037 1.00 43.38 178 VAL B C 1
ATOM 3013 O O . VAL B 1 162 ? 13.923 -25.265 -13.250 1.00 43.76 178 VAL B O 1
ATOM 3017 N N . HIS B 1 163 ? 13.955 -23.540 -14.693 1.00 43.70 179 HIS B N 1
ATOM 3018 C CA . HIS B 1 163 ? 15.397 -23.344 -14.590 1.00 42.46 179 HIS B CA 1
ATOM 3019 C C . HIS B 1 163 ? 15.807 -22.765 -13.242 1.00 42.27 179 HIS B C 1
ATOM 3020 O O . HIS B 1 163 ? 16.892 -23.060 -12.744 1.00 44.07 179 HIS B O 1
ATOM 3027 N N . GLU B 1 164 ? 14.939 -21.949 -12.653 1.00 42.48 180 GLU B N 1
ATOM 3028 C CA . GLU B 1 164 ? 15.271 -21.244 -11.420 1.00 44.74 180 GLU B CA 1
ATOM 3029 C C . GLU B 1 164 ? 14.785 -21.967 -10.164 1.00 43.01 180 GLU B C 1
ATOM 3030 O O . GLU B 1 164 ? 15.313 -21.734 -9.077 1.00 43.10 180 GLU B O 1
ATOM 3036 N N . LYS B 1 165 ? 13.793 -22.845 -10.314 1.00 42.02 181 LYS B N 1
ATOM 3037 C CA . LYS B 1 165 ? 13.166 -23.494 -9.159 1.00 41.16 181 LYS B CA 1
ATOM 3038 C C . LYS B 1 165 ? 13.328 -25.017 -9.121 1.00 39.23 181 LYS B C 1
ATOM 3039 O O . LYS B 1 165 ? 13.339 -25.605 -8.040 1.00 38.29 181 LYS B O 1
ATOM 3045 N N . ILE B 1 166 ? 13.448 -25.651 -10.286 1.00 39.25 182 ILE B N 1
ATOM 3046 C CA . ILE B 1 166 ? 13.494 -27.112 -10.355 1.00 42.28 182 ILE B CA 1
ATOM 3047 C C . ILE B 1 166 ? 14.875 -27.638 -10.752 1.00 44.50 182 ILE B C 1
ATOM 3048 O O . ILE B 1 166 ? 15.372 -28.587 -10.149 1.00 45.18 182 ILE B O 1
ATOM 3053 N N . PHE B 1 167 ? 15.491 -27.031 -11.761 1.00 45.28 183 PHE B N 1
ATOM 3054 C CA . PHE B 1 167 ? 16.815 -27.464 -12.204 1.00 46.21 183 PHE B CA 1
ATOM 3055 C C . PHE B 1 167 ? 17.893 -27.078 -11.195 1.00 47.49 183 PHE B C 1
ATOM 3056 O O . PHE B 1 167 ? 19.025 -27.554 -11.277 1.00 50.44 183 PHE B O 1
ATOM 3064 N N . THR B 1 168 ? 17.538 -26.217 -10.246 1.00 47.14 184 THR B N 1
ATOM 3065 C CA . THR B 1 168 ? 18.459 -25.812 -9.190 1.00 45.82 184 THR B CA 1
ATOM 3066 C C . THR B 1 168 ? 18.465 -26.814 -8.037 1.00 44.33 184 THR B C 1
ATOM 3067 O O . THR B 1 168 ? 19.183 -26.637 -7.055 1.00 45.56 184 THR B O 1
ATOM 3071 N N . LEU B 1 169 ? 17.660 -27.865 -8.158 1.00 42.87 185 LEU B N 1
ATOM 3072 C CA . LEU B 1 169 ? 17.640 -28.926 -7.160 1.00 43.30 185 LEU B CA 1
ATOM 3073 C C . LEU B 1 169 ? 18.770 -29.906 -7.452 1.00 43.90 185 LEU B C 1
ATOM 3074 O O . LEU B 1 169 ? 19.287 -29.939 -8.569 1.00 44.94 185 LEU B O 1
ATOM 3079 N N . PRO B 1 170 ? 19.175 -30.694 -6.442 1.00 43.00 186 PRO B N 1
ATOM 3080 C CA . PRO B 1 170 ? 20.196 -31.723 -6.659 1.00 42.80 186 PRO B CA 1
ATOM 3081 C C . PRO B 1 170 ? 19.834 -32.647 -7.820 1.00 40.72 186 PRO B C 1
ATOM 3082 O O . PRO B 1 170 ? 18.661 -32.969 -8.005 1.00 34.71 186 PRO B O 1
ATOM 3086 N N . GLY B 1 171 ? 20.836 -33.054 -8.592 1.00 43.14 187 GLY B N 1
ATOM 3087 C CA . GLY B 1 171 ? 20.617 -33.863 -9.776 1.00 41.09 187 GLY B CA 1
ATOM 3088 C C . GLY B 1 171 ? 19.946 -35.189 -9.486 1.00 40.85 187 GLY B C 1
ATOM 3089 O O . GLY B 1 171 ? 19.199 -35.703 -10.318 1.00 40.82 187 GLY B O 1
ATOM 3090 N N . ASP B 1 172 ? 20.204 -35.738 -8.303 1.00 42.44 188 ASP B N 1
ATOM 3091 C CA . ASP B 1 172 ? 19.666 -37.044 -7.931 1.00 43.83 188 ASP B CA 1
ATOM 3092 C C . ASP B 1 172 ? 18.201 -36.957 -7.508 1.00 43.38 188 ASP B C 1
ATOM 3093 O O . ASP B 1 172 ? 17.543 -37.982 -7.319 1.00 45.19 188 ASP B O 1
ATOM 3098 N N . CYS B 1 173 ? 17.702 -35.733 -7.350 1.00 39.19 189 CYS B N 1
ATOM 3099 C CA . CYS B 1 173 ? 16.328 -35.511 -6.916 1.00 36.70 189 CYS B CA 1
ATOM 3100 C C . CYS B 1 173 ? 15.355 -36.076 -7.943 1.00 35.08 189 CYS B C 1
ATOM 3101 O O . CYS B 1 173 ? 15.494 -35.831 -9.141 1.00 35.10 189 CYS B O 1
ATOM 3104 N N . LEU B 1 174 ? 14.372 -36.835 -7.469 1.00 34.90 190 LEU B N 1
ATOM 3105 C CA . LEU B 1 174 ? 13.405 -37.468 -8.356 1.00 36.30 190 LEU B CA 1
ATOM 3106 C C . LEU B 1 174 ? 12.390 -36.460 -8.878 1.00 36.55 190 LEU B C 1
ATOM 3107 O O . LEU B 1 174 ? 12.065 -35.486 -8.200 1.00 38.52 190 LEU B O 1
ATOM 3112 N N . ILE B 1 175 ? 11.892 -36.710 -10.085 1.00 37.07 191 ILE B N 1
ATOM 3113 C CA . ILE B 1 175 ? 10.843 -35.892 -10.681 1.00 37.59 191 ILE B CA 1
ATOM 3114 C C . ILE B 1 175 ? 9.575 -36.719 -10.828 1.00 36.93 191 ILE B C 1
ATOM 3115 O O . ILE B 1 175 ? 9.544 -37.701 -11.571 1.00 34.92 191 ILE B O 1
ATOM 3120 N N . TYR B 1 176 ? 8.539 -36.310 -10.104 1.00 37.69 192 TYR B N 1
ATOM 3121 C CA . TYR B 1 176 ? 7.238 -36.960 -10.158 1.00 36.93 192 TYR B CA 1
ATOM 3122 C C . TYR B 1 176 ? 6.203 -36.004 -10.751 1.00 37.78 192 TYR B C 1
ATOM 3123 O O . TYR B 1 176 ? 5.642 -35.174 -10.036 1.00 38.25 192 TYR B O 1
ATOM 3132 N N . PRO B 1 177 ? 5.945 -36.114 -12.067 1.00 37.34 193 PRO B N 1
ATOM 3133 C CA . PRO B 1 177 ? 5.041 -35.172 -12.736 1.00 36.64 193 PRO B CA 1
ATOM 3134 C C . PRO B 1 177 ? 3.572 -35.492 -12.484 1.00 34.29 193 PRO B C 1
ATOM 3135 O O . PRO B 1 177 ? 3.258 -36.563 -11.964 1.00 34.32 193 PRO B O 1
ATOM 3139 N N . ALA B 1 178 ? 2.685 -34.574 -12.857 1.00 31.57 194 ALA B N 1
ATOM 3140 C CA . ALA B 1 178 ? 1.251 -34.788 -12.697 1.00 27.68 194 ALA B CA 1
ATOM 3141 C C . ALA B 1 178 ? 0.672 -35.568 -13.870 1.00 26.46 194 ALA B C 1
ATOM 3142 O O . ALA B 1 178 ? -0.437 -36.088 -13.783 1.00 29.54 194 ALA B O 1
ATOM 3144 N N . HIS B 1 179 ? 1.421 -35.644 -14.966 1.00 26.77 195 HIS B N 1
ATOM 3145 C CA . HIS B 1 179 ? 0.985 -36.385 -16.144 1.00 31.57 195 HIS B CA 1
ATOM 3146 C C . HIS B 1 179 ? 2.149 -37.098 -16.821 1.00 35.26 195 HIS B C 1
ATOM 3147 O O . HIS B 1 179 ? 3.302 -36.677 -16.704 1.00 35.68 195 HIS B O 1
ATOM 3154 N N . ASP B 1 180 ? 1.836 -38.184 -17.522 1.00 37.35 196 ASP B N 1
ATOM 3155 C CA . ASP B 1 180 ? 2.784 -38.808 -18.438 1.00 38.52 196 ASP B CA 1
ATOM 3156 C C . ASP B 1 180 ? 2.035 -39.566 -19.526 1.00 40.85 196 ASP B C 1
ATOM 3157 O O . ASP B 1 180 ? 1.186 -40.409 -19.239 1.00 41.33 196 ASP B O 1
ATOM 3162 N N . TYR B 1 181 ? 2.368 -39.261 -20.775 1.00 42.84 197 TYR B N 1
ATOM 3163 C CA . TYR B 1 181 ? 1.630 -39.767 -21.924 1.00 43.72 197 TYR B CA 1
ATOM 3164 C C . TYR B 1 181 ? 2.423 -40.804 -22.712 1.00 41.94 197 TYR B C 1
ATOM 3165 O O . TYR B 1 181 ? 2.054 -41.133 -23.838 1.00 41.14 197 TYR B O 1
ATOM 3174 N N . HIS B 1 182 ? 3.498 -41.323 -22.120 1.00 42.84 198 HIS B N 1
ATOM 3175 C CA . HIS B 1 182 ? 4.423 -42.195 -22.846 1.00 46.98 198 HIS B CA 1
ATOM 3176 C C . HIS B 1 182 ? 4.879 -43.423 -22.056 1.00 45.21 198 HIS B C 1
ATOM 3177 O O . HIS B 1 182 ? 5.754 -44.162 -22.507 1.00 46.27 198 HIS B O 1
ATOM 3184 N N . GLY B 1 183 ? 4.291 -43.639 -20.884 1.00 42.68 199 GLY B N 1
ATOM 3185 C CA . GLY B 1 183 ? 4.540 -44.849 -20.122 1.00 40.38 199 GLY B CA 1
ATOM 3186 C C . GLY B 1 183 ? 5.621 -44.736 -19.063 1.00 40.21 199 GLY B C 1
ATOM 3187 O O . GLY B 1 183 ? 6.044 -45.748 -18.514 1.00 44.07 199 GLY B O 1
ATOM 3188 N N . PHE B 1 184 ? 6.069 -43.520 -18.770 1.00 39.48 200 PHE B N 1
ATOM 3189 C CA . PHE B 1 184 ? 7.058 -43.306 -17.715 1.00 38.65 200 PHE B CA 1
ATOM 3190 C C . PHE B 1 184 ? 6.368 -42.976 -16.397 1.00 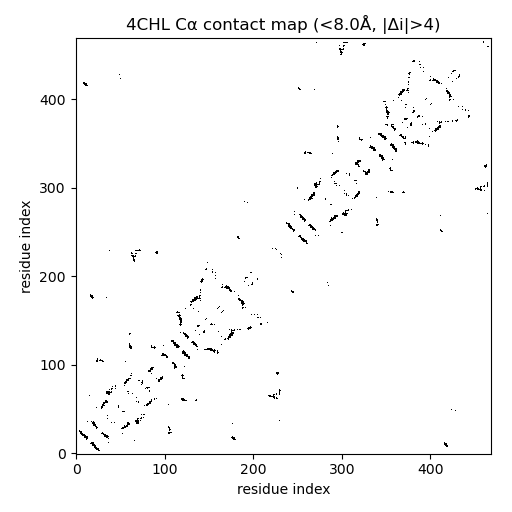37.34 200 PHE B C 1
ATOM 3191 O O . PHE B 1 184 ? 5.199 -42.585 -16.385 1.00 35.88 200 PHE B O 1
ATOM 3199 N N . THR B 1 185 ? 7.096 -43.140 -15.295 1.00 36.86 201 THR B N 1
ATOM 3200 C CA . THR B 1 185 ? 6.544 -42.908 -13.963 1.00 36.75 201 THR B CA 1
ATOM 3201 C C . THR B 1 185 ? 7.454 -42.035 -13.099 1.00 35.86 201 THR B C 1
ATOM 3202 O O . THR B 1 185 ? 7.045 -41.573 -12.031 1.00 37.57 201 THR B O 1
ATOM 3206 N N . VAL B 1 186 ? 8.680 -41.803 -13.557 1.00 33.57 202 VAL B N 1
ATOM 3207 C CA . VAL B 1 186 ? 9.627 -40.999 -12.794 1.00 34.54 202 VAL B CA 1
ATOM 3208 C C . VAL B 1 186 ? 10.814 -40.556 -13.648 1.00 35.75 202 VAL B C 1
ATOM 3209 O O . VAL B 1 186 ? 11.153 -41.197 -14.642 1.00 36.30 202 VAL B O 1
ATOM 3213 N N . SER B 1 187 ? 11.435 -39.450 -13.249 1.00 35.42 203 SER B N 1
ATOM 3214 C CA . SER B 1 187 ? 12.690 -39.011 -13.840 1.00 36.30 203 SER B CA 1
ATOM 3215 C C . SER B 1 187 ? 13.533 -38.352 -12.753 1.00 39.30 203 SER B C 1
ATOM 3216 O O . SER B 1 187 ? 13.217 -38.465 -11.567 1.00 39.19 203 SER B O 1
ATOM 3219 N N . THR B 1 188 ? 14.607 -37.678 -13.156 1.00 41.28 204 THR B N 1
ATOM 3220 C CA . THR B 1 188 ? 15.453 -36.950 -12.217 1.00 42.49 204 THR B CA 1
ATOM 3221 C C . THR B 1 188 ? 15.795 -35.573 -12.762 1.00 46.75 204 THR B C 1
ATOM 3222 O O . THR B 1 188 ? 15.665 -35.317 -13.958 1.00 49.66 204 THR B O 1
ATOM 3226 N N . VAL B 1 189 ? 16.232 -34.690 -11.871 1.00 47.48 205 VAL B N 1
ATOM 3227 C CA . VAL B 1 189 ? 16.664 -33.356 -12.258 1.00 45.69 205 VAL B CA 1
ATOM 3228 C C . VAL B 1 189 ? 17.812 -33.447 -13.255 1.00 47.88 205 VAL B C 1
ATOM 3229 O O . VAL B 1 189 ? 17.812 -32.760 -14.277 1.00 47.77 205 VAL B O 1
ATOM 3233 N N . GLU B 1 190 ? 18.785 -34.303 -12.951 1.00 49.44 206 GLU B N 1
ATOM 3234 C CA . GLU B 1 190 ? 19.962 -34.467 -13.796 1.00 48.99 206 GLU B CA 1
ATOM 3235 C C . GLU B 1 190 ? 19.573 -34.876 -15.214 1.00 48.38 206 GLU B C 1
ATOM 3236 O O . GLU B 1 190 ? 20.115 -34.356 -16.189 1.00 50.72 206 GLU B O 1
ATOM 3242 N N . GLU B 1 191 ? 18.635 -35.811 -15.322 1.00 47.00 207 GLU B N 1
ATOM 3243 C CA . GLU B 1 191 ? 18.142 -36.257 -16.621 1.00 48.15 207 GLU B CA 1
ATOM 3244 C C . GLU B 1 191 ? 17.525 -35.109 -17.415 1.00 46.68 207 GLU B C 1
ATOM 3245 O O . GLU B 1 191 ? 17.884 -34.875 -18.568 1.00 47.21 207 GLU B O 1
ATOM 3251 N N . GLU B 1 192 ? 16.596 -34.396 -16.790 1.00 43.31 208 GLU B N 1
ATOM 3252 C CA . GLU B 1 192 ? 15.811 -33.391 -17.494 1.00 43.90 208 GLU B CA 1
ATOM 3253 C C . GLU B 1 192 ? 16.639 -32.180 -17.929 1.00 44.68 208 GLU B C 1
ATOM 3254 O O . GLU B 1 192 ? 16.554 -31.752 -19.078 1.00 44.61 208 GLU B O 1
ATOM 3260 N N . ARG B 1 193 ? 17.456 -31.637 -17.032 1.00 44.49 209 ARG B N 1
ATOM 3261 C CA . ARG B 1 193 ? 18.248 -30.456 -17.376 1.00 47.85 209 ARG B CA 1
ATOM 3262 C C . ARG B 1 193 ? 19.381 -30.795 -18.345 1.00 49.23 209 ARG B C 1
ATOM 3263 O O . ARG B 1 193 ? 20.145 -29.915 -18.750 1.00 49.73 209 ARG B O 1
ATOM 3271 N N . THR B 1 194 ? 19.474 -32.070 -18.714 1.00 49.36 210 THR B N 1
ATOM 3272 C CA . THR B 1 194 ? 20.484 -32.546 -19.652 1.00 49.94 210 THR B CA 1
ATOM 3273 C C . THR B 1 194 ? 19.842 -33.083 -20.930 1.00 49.48 210 THR B C 1
ATOM 3274 O O . THR B 1 194 ? 20.424 -32.975 -22.008 1.00 51.09 210 THR B O 1
ATOM 3278 N N . LEU B 1 195 ? 18.640 -33.645 -20.807 1.00 48.14 211 LEU B N 1
ATOM 3279 C CA . LEU B 1 195 ? 18.032 -34.406 -21.900 1.00 47.07 211 LEU B CA 1
ATOM 3280 C C . LEU B 1 195 ? 16.674 -33.886 -22.360 1.00 45.45 211 LEU B C 1
ATOM 3281 O O . LEU B 1 195 ? 16.228 -34.235 -23.453 1.00 45.49 211 LEU B O 1
ATOM 3286 N N . ASN B 1 196 ? 16.009 -33.080 -21.535 1.00 44.75 212 ASN B N 1
ATOM 3287 C CA . ASN B 1 196 ? 14.708 -32.531 -21.911 1.00 42.88 212 ASN B CA 1
ATOM 3288 C C . ASN B 1 196 ? 14.823 -31.804 -23.251 1.00 41.42 212 ASN B C 1
ATOM 3289 O O . ASN B 1 196 ? 15.531 -30.800 -23.347 1.00 37.67 212 ASN B O 1
ATOM 3294 N N . PRO B 1 197 ? 14.151 -32.322 -24.297 1.00 43.23 213 PRO B N 1
ATOM 3295 C CA . PRO B 1 197 ? 14.318 -31.735 -25.633 1.00 45.70 213 PRO B CA 1
ATOM 3296 C C . PRO B 1 197 ? 13.928 -30.261 -25.709 1.00 47.56 213 PRO B C 1
ATOM 3297 O O . PRO B 1 197 ? 14.472 -29.532 -26.538 1.00 51.77 213 PRO B O 1
ATOM 3301 N N . ARG B 1 198 ? 13.005 -29.834 -24.853 1.00 45.59 214 ARG B N 1
ATOM 3302 C CA . ARG B 1 198 ? 12.501 -28.466 -24.885 1.00 43.96 214 ARG B CA 1
ATOM 3303 C C . ARG B 1 198 ? 13.267 -27.539 -23.946 1.00 45.49 214 ARG B C 1
ATOM 3304 O O . ARG B 1 198 ? 13.682 -26.448 -24.340 1.00 47.14 214 ARG B O 1
ATOM 3312 N N . LEU B 1 199 ? 13.450 -27.974 -22.704 1.00 43.52 215 LEU B N 1
ATOM 3313 C CA . LEU B 1 199 ? 13.989 -27.099 -21.667 1.00 42.91 215 LEU B CA 1
ATOM 3314 C C . LEU B 1 199 ? 15.505 -26.923 -21.737 1.00 44.43 215 LEU B C 1
ATOM 3315 O O . LEU B 1 199 ? 16.058 -26.071 -21.039 1.00 47.05 215 LEU B O 1
ATOM 3320 N N . THR B 1 200 ? 16.177 -27.714 -22.572 1.00 44.10 216 THR B N 1
ATOM 3321 C CA . THR B 1 200 ? 17.620 -27.559 -22.762 1.00 45.69 216 THR B CA 1
ATOM 3322 C C . THR B 1 200 ? 17.924 -26.524 -23.843 1.00 48.89 216 THR B C 1
ATOM 3323 O O . THR B 1 200 ? 19.064 -26.082 -23.990 1.00 50.02 216 THR B O 1
ATOM 3327 N N . LEU B 1 201 ? 16.900 -26.142 -24.599 1.00 48.82 217 LEU B N 1
ATOM 3328 C CA . LEU B 1 201 ? 17.036 -25.082 -25.587 1.00 47.80 217 LEU B CA 1
ATOM 3329 C C . LEU B 1 201 ? 17.232 -23.748 -24.888 1.00 48.18 217 LEU B C 1
ATOM 3330 O O . LEU B 1 201 ? 17.113 -23.654 -23.666 1.00 46.77 217 LEU B O 1
ATOM 3335 N N . SER B 1 202 ? 17.534 -22.716 -25.669 1.00 48.46 218 SER B N 1
ATOM 3336 C CA . SER B 1 202 ? 17.561 -21.358 -25.149 1.00 47.47 218 SER B CA 1
ATOM 3337 C C . SER B 1 202 ? 16.124 -20.922 -24.898 1.00 45.96 218 SER B C 1
ATOM 3338 O O . SER B 1 202 ? 15.188 -21.533 -25.417 1.00 45.54 218 SER B O 1
ATOM 3341 N N . CYS B 1 203 ? 15.946 -19.875 -24.100 1.00 47.69 219 CYS B N 1
ATOM 3342 C CA . CYS B 1 203 ? 14.611 -19.369 -23.803 1.00 49.92 219 CYS B CA 1
ATOM 3343 C C . CYS B 1 203 ? 13.915 -18.935 -25.087 1.00 55.41 219 CYS B C 1
ATOM 3344 O O . CYS B 1 203 ? 12.720 -19.168 -25.267 1.00 56.40 219 CYS B O 1
ATOM 3347 N N . GLU B 1 204 ? 14.678 -18.307 -25.975 1.00 60.66 220 GLU B N 1
ATOM 3348 C CA . GLU B 1 204 ? 14.177 -17.889 -27.278 1.00 67.08 220 GLU B CA 1
ATOM 3349 C C . GLU B 1 204 ? 13.594 -19.078 -28.034 1.00 63.39 220 GLU B C 1
ATOM 3350 O O . GLU B 1 204 ? 12.417 -19.084 -28.397 1.00 62.54 220 GLU B O 1
ATOM 3356 N N . GLU B 1 205 ? 14.433 -20.080 -28.268 1.00 61.67 221 GLU B N 1
ATOM 3357 C CA . GLU B 1 205 ? 14.037 -21.266 -29.016 1.00 59.47 221 GLU B CA 1
ATOM 3358 C C . GLU B 1 205 ? 12.870 -21.986 -28.348 1.00 55.65 221 GLU B C 1
ATOM 3359 O O . GLU B 1 205 ? 12.035 -22.585 -29.026 1.00 55.09 221 GLU B O 1
ATOM 3365 N N . PHE B 1 206 ? 12.813 -21.921 -27.021 1.00 52.23 222 PHE B N 1
ATOM 3366 C CA . PHE B 1 206 ? 11.740 -22.567 -26.275 1.00 49.74 222 PHE B CA 1
ATOM 3367 C C . PHE B 1 206 ? 10.395 -21.903 -26.550 1.00 52.08 222 PHE B C 1
ATOM 3368 O O . PHE B 1 206 ? 9.414 -22.580 -26.856 1.00 52.35 222 PHE B O 1
ATOM 3376 N N . VAL B 1 207 ? 10.354 -20.579 -26.434 1.00 54.22 223 VAL B N 1
ATOM 3377 C CA . VAL B 1 207 ? 9.118 -19.828 -26.635 1.00 56.64 223 VAL B CA 1
ATOM 3378 C C . VAL B 1 207 ? 8.559 -20.062 -28.035 1.00 59.04 223 VAL B C 1
ATOM 3379 O O . VAL B 1 207 ? 7.344 -20.145 -28.220 1.00 58.60 223 VAL B O 1
ATOM 3383 N N . LYS B 1 208 ? 9.447 -20.170 -29.016 1.00 61.68 224 LYS B N 1
ATOM 3384 C CA . LYS B 1 208 ? 9.024 -20.298 -30.406 1.00 66.80 224 LYS B CA 1
ATOM 3385 C C . LYS B 1 208 ? 8.436 -21.677 -30.701 1.00 67.87 224 LYS B C 1
ATOM 3386 O O . LYS B 1 208 ? 7.556 -21.808 -31.550 1.00 69.60 224 LYS B O 1
ATOM 3392 N N . ILE B 1 209 ? 8.910 -22.699 -29.994 1.00 67.31 225 ILE B N 1
ATOM 3393 C CA . ILE B 1 209 ? 8.392 -24.053 -30.171 1.00 66.47 225 ILE B CA 1
ATOM 3394 C C . ILE B 1 209 ? 7.053 -24.236 -29.464 1.00 63.28 225 ILE B C 1
ATOM 3395 O O . ILE B 1 209 ? 6.153 -24.889 -29.991 1.00 63.31 225 ILE B O 1
ATOM 3400 N N . MET B 1 210 ? 6.924 -23.663 -28.271 1.00 60.19 226 MET B N 1
ATOM 3401 C CA . MET B 1 210 ? 5.702 -23.816 -27.488 1.00 58.10 226 MET B CA 1
ATOM 3402 C C . MET B 1 210 ? 4.520 -23.142 -28.176 1.00 57.24 226 MET B C 1
ATOM 3403 O O . MET B 1 210 ? 3.370 -23.522 -27.955 1.00 56.43 226 MET B O 1
ATOM 3408 N N . GLY B 1 211 ? 4.810 -22.148 -29.011 1.00 56.79 227 GLY B N 1
ATOM 3409 C CA . GLY B 1 211 ? 3.776 -21.424 -29.728 1.00 58.50 227 GLY B CA 1
ATOM 3410 C C . GLY B 1 211 ? 3.414 -22.053 -31.063 1.00 59.78 227 GLY B C 1
ATOM 3411 O O . GLY B 1 211 ? 2.455 -21.630 -31.706 1.00 62.15 227 GLY B O 1
ATOM 3412 N N . ASN B 1 212 ? 4.177 -23.063 -31.476 1.00 62.79 228 ASN B N 1
ATOM 3413 C CA . ASN B 1 212 ? 3.969 -23.716 -32.768 1.00 68.36 228 ASN B CA 1
ATOM 3414 C C . ASN B 1 212 ? 3.500 -25.168 -32.654 1.00 71.58 228 ASN B C 1
ATOM 3415 O O . ASN B 1 212 ? 3.454 -25.889 -33.650 1.00 73.04 228 ASN B O 1
ATOM 3420 N N . LEU B 1 213 ? 3.146 -25.595 -31.446 1.00 73.19 229 LEU B N 1
ATOM 3421 C CA . LEU B 1 213 ? 2.619 -26.941 -31.254 1.00 73.97 229 LEU B CA 1
ATOM 3422 C C . LEU B 1 213 ? 1.228 -27.039 -31.870 1.00 80.17 229 LEU B C 1
ATOM 3423 O O . LEU B 1 213 ? 0.833 -28.095 -32.363 1.00 80.64 229 LEU B O 1
ATOM 3428 N N . ASN B 1 214 ? 0.499 -25.926 -31.840 1.00 86.87 230 ASN B N 1
ATOM 3429 C CA . ASN B 1 214 ? -0.819 -25.831 -32.463 1.00 93.68 230 ASN B CA 1
ATOM 3430 C C . ASN B 1 214 ? -1.762 -26.957 -32.051 1.00 97.16 230 ASN B C 1
ATOM 3431 O O . ASN B 1 214 ? -2.596 -27.395 -32.841 1.00 100.17 230 ASN B O 1
ATOM 3433 N N . LEU B 1 215 ? -1.622 -27.423 -30.814 1.00 95.31 231 LEU B N 1
ATOM 3434 C CA . LEU B 1 215 ? -2.483 -28.478 -30.295 1.00 91.82 231 LEU B CA 1
ATOM 3435 C C . LEU B 1 215 ? -3.908 -27.950 -30.152 1.00 94.01 231 LEU B C 1
ATOM 3436 O O . LEU B 1 215 ? -4.128 -26.737 -30.188 1.00 93.62 231 LEU B O 1
ATOM 3441 N N . PRO B 1 216 ? -4.887 -28.857 -29.994 1.00 94.97 232 PRO B N 1
ATOM 3442 C CA . PRO B 1 216 ? -6.282 -28.428 -29.879 1.00 97.52 232 PRO B CA 1
ATOM 3443 C C . PRO B 1 216 ? -6.706 -28.203 -28.431 1.00 97.10 232 PRO B C 1
ATOM 3444 O O . PRO B 1 216 ? -6.118 -28.786 -27.520 1.00 96.06 232 PRO B O 1
ATOM 3448 N N . LYS B 1 217 ? -7.708 -27.350 -28.236 1.00 98.35 233 LYS B N 1
ATOM 3449 C CA . LYS B 1 217 ? -8.295 -27.126 -26.920 1.00 98.50 233 LYS B CA 1
ATOM 3450 C C . LYS B 1 217 ? -8.698 -28.475 -26.329 1.00 100.24 233 LYS B C 1
ATOM 3451 O O . LYS B 1 217 ? -9.359 -29.265 -27.005 1.00 101.22 233 LYS B O 1
ATOM 3457 N N . PRO B 1 218 ? -8.293 -28.756 -25.076 1.00 99.36 234 PRO B N 1
ATOM 3458 C CA . PRO B 1 218 ? -8.676 -30.045 -24.484 1.00 98.18 234 PRO B CA 1
ATOM 3459 C C . PRO B 1 218 ? -10.191 -30.227 -24.421 1.00 96.41 234 PRO B C 1
ATOM 3460 O O . PRO B 1 218 ? -10.933 -29.246 -24.430 1.00 97.17 234 PRO B O 1
ATOM 3464 N N . GLN B 1 219 ? -10.638 -31.477 -24.364 1.00 93.52 235 GLN B N 1
ATOM 3465 C CA . GLN B 1 219 ? -12.062 -31.785 -24.409 1.00 91.26 235 GLN B CA 1
ATOM 3466 C C . GLN B 1 219 ? -12.819 -31.276 -23.183 1.00 88.91 235 GLN B C 1
ATOM 3467 O O . GLN B 1 219 ? -13.957 -30.819 -23.298 1.00 88.32 235 GLN B O 1
ATOM 3469 N N . GLN B 1 220 ? -12.180 -31.346 -22.018 1.00 87.31 236 GLN B N 1
ATOM 3470 C CA . GLN B 1 220 ? -12.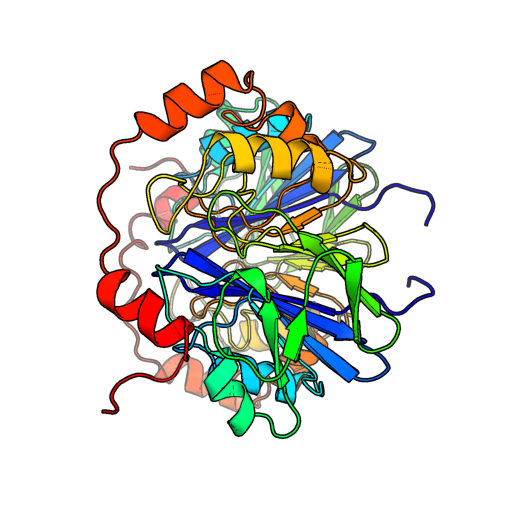865 -31.115 -20.748 1.00 86.68 236 GLN B CA 1
ATOM 3471 C C . GLN B 1 220 ? -12.569 -29.745 -20.125 1.00 83.22 236 GLN B C 1
ATOM 3472 O O . GLN B 1 220 ? -13.129 -29.407 -19.084 1.00 82.72 236 GLN B O 1
ATOM 3478 N N . ILE B 1 221 ? -11.703 -28.958 -20.760 1.00 78.86 237 ILE B N 1
ATOM 3479 C CA . ILE B 1 221 ? -11.273 -27.676 -20.194 1.00 74.52 237 ILE B CA 1
ATOM 3480 C C . ILE B 1 221 ? -12.446 -26.757 -19.841 1.00 75.36 237 ILE B C 1
ATOM 3481 O O . ILE B 1 221 ? -12.379 -25.998 -18.872 1.00 74.20 237 ILE B O 1
ATOM 3486 N N . ASP B 1 222 ? -13.517 -26.831 -20.623 1.00 76.62 238 ASP B N 1
ATOM 3487 C CA . ASP B 1 222 ? -14.685 -25.987 -20.393 1.00 78.28 238 ASP B CA 1
ATOM 3488 C C . ASP B 1 222 ? -15.422 -26.381 -19.117 1.00 73.91 238 ASP B C 1
ATOM 3489 O O . ASP B 1 222 ? -15.970 -25.525 -18.424 1.00 73.66 238 ASP B O 1
ATOM 3494 N N . PHE B 1 223 ? -15.431 -27.675 -18.814 1.00 70.20 239 PHE B N 1
ATOM 3495 C CA . PHE B 1 223 ? -16.118 -28.187 -17.632 1.00 66.18 239 PHE B CA 1
ATOM 3496 C C . PHE B 1 223 ? -15.155 -28.421 -16.469 1.00 61.92 239 PHE B C 1
ATOM 3497 O O . PHE B 1 223 ? -15.552 -28.364 -15.304 1.00 60.79 239 PHE B O 1
ATOM 3499 N N . ALA B 1 224 ? -13.889 -28.676 -16.788 1.00 58.63 240 ALA B N 1
ATOM 3500 C CA . ALA B 1 224 ? -12.896 -29.024 -15.776 1.00 56.13 240 ALA B CA 1
ATOM 3501 C C . ALA B 1 224 ? -12.465 -27.818 -14.945 1.00 55.30 240 ALA B C 1
ATOM 3502 O O . ALA B 1 224 ? -12.517 -27.857 -13.716 1.00 56.16 240 ALA B O 1
ATOM 3504 N N . VAL B 1 225 ? -12.033 -26.756 -15.620 1.00 54.35 241 VAL B N 1
ATOM 3505 C CA . VAL B 1 225 ? -11.491 -25.581 -14.941 1.00 52.74 241 VAL B CA 1
ATOM 3506 C C . VAL B 1 225 ? -12.483 -24.963 -13.956 1.00 51.70 241 VAL B C 1
ATOM 3507 O O . VAL B 1 225 ? -12.138 -24.761 -12.790 1.00 50.01 241 VAL B O 1
ATOM 3511 N N . PRO B 1 226 ? -13.716 -24.665 -14.410 1.00 51.25 242 PRO B N 1
ATOM 3512 C CA . PRO B 1 226 ? -14.664 -24.051 -13.473 1.00 51.00 242 PRO B CA 1
ATOM 3513 C C . PRO B 1 226 ? -14.877 -24.909 -12.226 1.00 51.63 242 PRO B C 1
ATOM 3514 O O . PRO B 1 226 ? -14.849 -24.384 -11.114 1.00 54.18 242 PRO B O 1
ATOM 3518 N N . ALA B 1 227 ? -15.057 -26.213 -12.415 1.00 49.15 243 ALA B N 1
ATOM 3519 C CA . ALA B 1 227 ? -15.278 -27.127 -11.300 1.00 48.10 243 ALA B CA 1
ATOM 3520 C C . ALA B 1 227 ? -14.109 -27.093 -10.319 1.00 45.79 243 ALA B C 1
ATOM 3521 O O . ALA B 1 227 ? -14.303 -27.141 -9.104 1.00 39.84 243 ALA B O 1
ATOM 3523 N N . ASN B 1 228 ? -12.896 -27.005 -10.854 1.00 44.80 244 ASN B N 1
ATOM 3524 C CA . ASN B 1 228 ? -11.697 -26.982 -10.026 1.00 47.00 244 ASN B CA 1
ATOM 3525 C C . ASN B 1 228 ? -11.541 -25.658 -9.286 1.00 49.50 244 ASN B C 1
ATOM 3526 O O . ASN B 1 228 ? -10.980 -25.615 -8.190 1.00 50.33 244 ASN B O 1
ATOM 3531 N N . MET B 1 229 ? -12.034 -24.580 -9.887 1.00 49.77 245 MET B N 1
ATOM 3532 C CA . MET B 1 229 ? -12.026 -23.274 -9.235 1.00 47.88 245 MET B CA 1
ATOM 3533 C C . MET B 1 229 ? -12.924 -23.289 -8.000 1.00 47.48 245 MET B C 1
ATOM 3534 O O . MET B 1 229 ? -12.746 -22.481 -7.088 1.00 44.70 245 MET B O 1
ATOM 3539 N N . ARG B 1 230 ? -13.884 -24.211 -7.980 1.00 51.44 246 ARG B N 1
ATOM 3540 C CA . ARG B 1 230 ? -14.815 -24.353 -6.861 1.00 57.99 246 ARG B CA 1
ATOM 3541 C C . ARG B 1 230 ? -14.472 -25.571 -6.013 1.00 56.35 246 ARG B C 1
ATOM 3542 O O . ARG B 1 230 ? -15.322 -26.096 -5.293 1.00 57.26 246 ARG B O 1
ATOM 3558 N N . GLY B 1 232 ? -13.830 -28.603 -6.949 1.00 52.19 248 GLY B N 1
ATOM 3559 C CA . GLY B 1 232 ? -14.384 -29.843 -7.467 1.00 51.92 248 GLY B CA 1
ATOM 3560 C C . GLY B 1 232 ? -15.896 -29.875 -7.617 1.00 56.42 248 GLY B C 1
ATOM 3561 O O . GLY B 1 232 ? -16.432 -30.776 -8.262 1.00 56.90 248 GLY B O 1
ATOM 3562 N N . VAL B 1 233 ? -16.590 -28.902 -7.034 1.00 57.45 249 VAL B N 1
ATOM 3563 C CA . VAL B 1 233 ? -18.051 -28.887 -7.072 1.00 58.16 249 VAL B CA 1
ATOM 3564 C C . VAL B 1 233 ? -18.574 -28.596 -8.479 1.00 64.29 249 VAL B C 1
ATOM 3565 O O . VAL B 1 233 ? -18.246 -27.573 -9.080 1.00 65.32 249 VAL B O 1
ATOM 3569 N N . GLN B 1 234 ? -19.389 -29.516 -8.990 1.00 69.48 250 GLN B N 1
ATOM 3570 C CA . GLN B 1 234 ? -20.050 -29.361 -10.283 1.00 74.93 250 GLN B CA 1
ATOM 3571 C C . GLN B 1 234 ? -21.526 -29.726 -10.141 1.00 79.08 250 GLN B C 1
ATOM 3572 O O . GLN B 1 234 ? -21.933 -30.275 -9.116 1.00 78.42 250 GLN B O 1
ATOM 3578 N N . THR B 1 235 ? -22.322 -29.413 -11.162 1.00 83.23 251 THR B N 1
ATOM 3579 C CA . THR B 1 235 ? -23.757 -29.696 -11.135 1.00 85.29 251 THR B CA 1
ATOM 3580 C C . THR B 1 235 ? -23.993 -31.190 -10.889 1.00 89.01 251 THR B C 1
ATOM 3581 O O . THR B 1 235 ? -23.381 -32.030 -11.550 1.00 87.13 251 THR B O 1
ATOM 3585 N N . PRO B 1 236 ? -24.882 -31.527 -9.936 1.00 94.49 252 PRO B N 1
ATOM 3586 C CA . PRO B 1 236 ? -24.997 -32.917 -9.480 1.00 99.63 252 PRO B CA 1
ATOM 3587 C C . PRO B 1 236 ? -25.847 -33.821 -10.370 1.00 105.53 252 PRO B C 1
ATOM 3588 O O . PRO B 1 236 ? -26.776 -33.354 -11.030 1.00 106.68 252 PRO B O 1
ATOM 3592 N N . THR B 1 237 ? -25.513 -35.110 -10.364 1.00 109.43 253 THR B N 1
ATOM 3593 C CA . THR B 1 237 ? -26.320 -36.151 -10.998 1.00 113.63 253 THR B CA 1
ATOM 3594 C C . THR B 1 237 ? -26.700 -35.815 -12.438 1.00 114.18 253 THR B C 1
ATOM 3595 O O . THR B 1 237 ? -27.817 -36.093 -12.874 1.00 115.41 253 THR B O 1
#

B-factor: mean 49.11, std 14.0, range [24.0, 119.93]

Solvent-accessible surface area: 19372 Å² total

Secondary structure (DSSP, 8-state):
--SPPPEEEEEEETTTTEEEEEEE-TTT-EEEEES-BGGGHHHHHHHHHHHT-EEEEEE-SS--SSS-BSHHHHHHHSTT-EEEEEGGGT---SEEE-TT-EEEETTEEEEEEE--SSSTT-EEEEETTSSEEEEETTEETTEE---SSTT--HHHHHHHIIIIITTS-TT-EEEESB-SSS---EEHHHHHHH-TTTTS-HHHHHHHHHHT-PPPPTTHHHHHHHHH-----/--SS-PPEEEEEEETTTTEEEEEEE-TTT-EEEEES-BSTTHHHHHHHHHHTT-EEEEEE-SS--SSS-BSHHHHHHHSTT-EEEEEGGGT---SEEE-TT-EEEETTEEEEEEE--SSSTT-EEEEETTSSEEEEETTSBTTB----SSTT--HHHHHHHIIIIITTS-TT-EEEESB-SSS---EEHHHHHHH-TTTTS-HHHHHHHHTS--PPPPSSHHHHHHHHH-------

Nearest PDB structures (foldseek):
  4chl-assembly1_A  TM=1.004E+00  e=3.916E-55  Homo sapiens
  5ve3-assembly2_A  TM=9.874E-01  e=1.122E-36  Paraburkholderia phytofirmans PsJN
  5ve5-assembly2_B  TM=9.794E-01  e=2.992E-36  Paraburkholderia phytofirmans PsJN
  5ve4-assembly1_A  TM=9.859E-01  e=6.245E-36  Paraburkholderia phytofirmans PsJN
  5ve5-assembly3_C  TM=9.851E-01  e=4.887E-36  Paraburkholderia phytofirmans PsJN

Sequence (469 aa):
PVDAPILLRQMFEPVSCTFTYLLGDRESREAVLIDPVLETAPRDAQLIKELGLRLLYAVNTHCHADHITGSGLLRSLLPGCQSVISRLSGAQADLHIEDGDSIRFGRFALETRASPGHTPGCVTFVLNDHSMAFTGDALLIRGCGRTDFQQGCAKTLYHSVHEKIFTLPGDCLIYPAHDYHGFTVSTVEEERTLNPRLTLSCEEFVKIMGNLNLPKPQQIDFAVPANMRGVQTGPVDAPILLRQMFEPVSCTFTYLLGDRESREAVLIDPVLETAPRDAQLIKELGLRLLYAVNTHCHADHITGSGLLRSLLPGCQSVISRLSGAQADLHIEDGDSIRFGRFALETRASPGHTPGCVTFVLNDHSMAFTGDALLIRGCGRTDFQQGC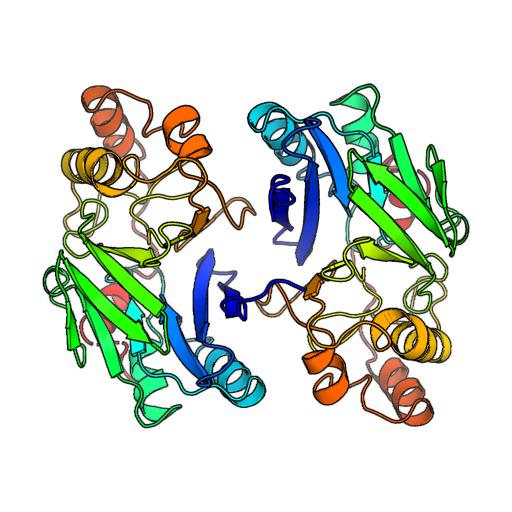AKTLYHSVHEKIFTLPGDCLIYPAHDYHGFTVSTVEEERTLNPRLTLSCEEFVKIMGNLNLPKPQQIDFAVPANMRGVQTPT

InterPro domains:
  IPR001279 Metallo-beta-lactamase [PF00753] (37-195)
  IPR001279 Metallo-beta-lactamase [SM00849] (34-195)
  IPR036866 Ribonuclease Z/Hydroxyacylglutathione hydrolase-like [G3DSA:3.60.15.10] (19-249)
  IPR036866 Ribonuclease Z/Hydroxyacylglutathione hydrolase-like [SSF56281] (34-249)
  IPR044528 Persulfide dioxygenase-like, MBL-fold metallo-hydrolase domain [cd07724] (24-197)
  IPR051682 Mitochondrial Persulfide Dioxygenase [PTHR43084] (19-251)

GO terms:
  GO:0005506 iron ion binding (F, IDA)
  GO:0006749 glutathione metabolic process (P, IDA)
  GO:0070813 hydrogen sulfide metabolic process (P, IDA)
  GO:0050313 sulfur dioxygenase activity (F, IDA)
  GO:0005634 nucleus (C, EXP)
  GO:0005737 cytoplasm (C, EXP)
  GO:0005759 mitochondrial matrix (C, EXP)
  GO:0050313 sulfur dioxygenase activity (F, EXP)
  GO:0005739 mitochondrion (C, HTP)
  GO:0005759 mitochondrial matrix (C, TAS)
  GO:0005737 cytoplasm (C, IDA)
  GO:0042802 identical protein binding (F, IPI)
  GO:0005515 protein binding (F, IPI)
  GO:0005739 mitochondrion (C, IDA)